Protein AF-0000000078668451 (afdb_homodimer)

Nearest PDB structures (foldseek):
  3p2u-assembly1_A  TM=8.945E-01  e=1.190E-23  Escherichia coli K-12
  6kns-assembly4_D-2  TM=8.038E-01  e=2.384E-14  Bacillus subtilis
  6kns-assembly3_C-2  TM=8.198E-01  e=7.450E-14  Bacillus subtilis
  6kns-assembly2_B-2  TM=8.025E-01  e=1.317E-13  Bacillus subtilis
  1zkp-assembly1_C  TM=7.737E-01  e=6.648E-14  Bacillus anthracis str. Ames

Secondary structure (DSSP, 8-state):
-EEEEEE-B-TT-BSPTT--SHHHHHHHHBGGG-BPBPEEEEE-TTS-EEEE---S--TTTB-S-EEEEE-S---GGGTTTHHHHTT-SS-EEEEE-S--S-HHHHH--TTEEEEE--TT-EEEETTEEEEEEE--SSS--EEEEEEETTEEEEEE-S-SS--HHHHHHHHHS--SEEEEE--B-TT---SSS-BHHHHHHHHHHH-SEEEEE-B-TTS--HHHHHHHHHHHHTTSEEE--TT-EEE-/-EEEEEE-B-TT-BSPTT--SHHHHHHHHBGGG-BPBPEEEEE-TTS-EEEE---S--TTTB-S-EEEEE-S---GGGTTTHHHHTT-SS-EEEEE-S--S-HHHHH--TTEEEEE--TT-EEEETTEEEEEEE--SSS--EEEEEEETTEEEEEE-S-SS--HHHHHHHHHS--SEEEEE--B-TT---SSS-BHHHHHHHHHHH-SEEEEE-B-TTS--HHHHHHHHHHHHTTSEEE--TT-EEE-

Foldseek 3Di:
DKKAWQFFAAQQWAPRPPDDDPQNVVCVVPVQLTGAQGKMWDQAPVRAIEIEFDQDACVVPDDDDHQAYEYQADPNSRCVNQVVCLPPDAQHEYEYADDDPPCCCVVPSNSYHYDHDAAQDWDDTPQKIKGWHFAAAPDTGTKIWIDHPLAIEIEAEQHDAGDPVRQVVLQVVFHQEYEYFAAAAPPDDDRGTHHPVRRLVSNVVRYQAYEYGNYYSNYDHPVVSQVVCCVPPNRRYGYDTRGDMDDD/DKKAWQFFAAQQWAPRPPDDDPQNVVCVVPVQLTGAQGKMWDQAPVRAIEIEFDQDACVVPDDDDHQEYEYQADPNSRCVNQVVCLPPPAQHEYEYADDDPDCCCVVPSNSYHYDHDAAQDWDDTPQKIKGWHFAAAPDTGTKIWIDHPLAIEIEAEQHDAGDPVRQVVLQVVFHQEYEYFAAAAPPDDDRGTHHPVRRLVSNVVRYQAYEYGNYYSNYDHPVVSQVVCCVPPNRRYGYDTRGDMDDD

Structure (mmCIF, N/CA/C/O backbone):
data_AF-0000000078668451-model_v1
#
loop_
_entity.id
_entity.type
_entity.pdbx_description
1 polymer 'Metal-dependent hydrolase'
#
loop_
_atom_site.group_PDB
_atom_site.id
_atom_site.type_symbol
_atom_site.label_atom_id
_atom_site.label_alt_id
_atom_site.label_comp_id
_atom_site.label_asym_id
_atom_site.label_entity_id
_atom_site.label_seq_id
_atom_site.pdbx_PDB_ins_code
_atom_site.Cartn_x
_atom_site.Cartn_y
_atom_site.Cartn_z
_atom_site.occupancy
_atom_site.B_iso_or_equiv
_atom_site.auth_seq_id
_atom_site.auth_comp_id
_atom_site.auth_asym_id
_atom_site.auth_atom_id
_atom_site.pdbx_PDB_model_num
ATOM 1 N N . MET A 1 1 ? -9.445 5.031 12.766 1 95.06 1 MET A N 1
ATOM 2 C CA . MET A 1 1 ? -9.133 5.891 11.625 1 95.06 1 MET A CA 1
ATOM 3 C C . MET A 1 1 ? -8.18 5.191 10.656 1 95.06 1 MET A C 1
ATOM 5 O O . MET A 1 1 ? -7.391 4.344 11.07 1 95.06 1 MET A O 1
ATOM 9 N N . ILE A 1 2 ? -8.328 5.594 9.406 1 96.31 2 ILE A N 1
ATOM 10 C CA . ILE A 1 2 ? -7.445 5.113 8.344 1 96.31 2 ILE A CA 1
ATOM 11 C C . ILE A 1 2 ? -6.594 6.262 7.816 1 96.31 2 ILE A C 1
ATOM 13 O O . ILE A 1 2 ? -7.09 7.375 7.621 1 96.31 2 ILE A O 1
ATOM 17 N N . VAL A 1 3 ? -5.309 5.941 7.715 1 97.94 3 VAL A N 1
ATOM 18 C CA . VAL A 1 3 ? -4.414 6.914 7.094 1 97.94 3 VAL A CA 1
ATOM 19 C C . VAL A 1 3 ? -3.99 6.414 5.715 1 97.94 3 VAL A C 1
ATOM 21 O O . VAL A 1 3 ? -3.475 5.301 5.582 1 97.94 3 VAL A O 1
ATOM 24 N N . TYR A 1 4 ? -4.309 7.195 4.754 1 97.56 4 TYR A N 1
ATOM 25 C CA . TYR A 1 4 ? -3.965 6.898 3.367 1 97.56 4 TYR A CA 1
ATOM 26 C C . TYR A 1 4 ? -2.857 7.816 2.869 1 97.56 4 TYR A C 1
ATOM 28 O O . TYR A 1 4 ? -3.035 9.031 2.801 1 97.56 4 TYR A O 1
ATOM 36 N N . PHE A 1 5 ? -1.695 7.176 2.473 1 98.25 5 PHE A N 1
ATOM 37 C CA . PHE A 1 5 ? -0.542 7.941 2.014 1 98.25 5 PHE A CA 1
ATOM 38 C C . PHE A 1 5 ? -0.633 8.211 0.517 1 98.25 5 PHE A C 1
ATOM 40 O O . PHE A 1 5 ? -0.26 7.363 -0.296 1 98.25 5 PHE A O 1
ATOM 47 N N . ILE A 1 6 ? -1.005 9.422 0.178 1 97.12 6 ILE A N 1
ATOM 48 C CA . ILE A 1 6 ? -1.165 9.797 -1.223 1 97.12 6 ILE A CA 1
ATOM 49 C C . ILE A 1 6 ? 0.192 10.164 -1.816 1 97.12 6 ILE A C 1
ATOM 51 O O . ILE A 1 6 ? 0.507 9.789 -2.945 1 97.12 6 ILE A O 1
ATOM 55 N N . GLY A 1 7 ? 0.938 10.828 -1.07 1 97.38 7 GLY A N 1
ATOM 56 C CA . GLY A 1 7 ? 2.309 11.18 -1.407 1 97.38 7 GLY A CA 1
ATOM 57 C C . GLY A 1 7 ? 3.254 11.094 -0.225 1 97.38 7 GLY A C 1
ATOM 58 O O . GLY A 1 7 ? 2.898 11.477 0.891 1 97.38 7 GLY A O 1
ATOM 59 N N . THR A 1 8 ? 4.48 10.586 -0.528 1 98.44 8 THR A N 1
ATOM 60 C CA . THR A 1 8 ? 5.422 10.375 0.566 1 98.44 8 THR A CA 1
ATOM 61 C C . THR A 1 8 ? 6.789 10.953 0.223 1 98.44 8 THR A C 1
ATOM 63 O O . THR A 1 8 ? 7.789 10.625 0.866 1 98.44 8 THR A O 1
ATOM 66 N N . GLY A 1 9 ? 6.848 11.766 -0.831 1 97.88 9 GLY A N 1
ATOM 67 C CA . GLY A 1 9 ? 8.109 12.336 -1.279 1 97.88 9 GLY A CA 1
ATOM 68 C C . GLY A 1 9 ? 8.305 13.781 -0.84 1 97.88 9 GLY A C 1
ATOM 69 O O . GLY A 1 9 ? 7.391 14.391 -0.28 1 97.88 9 GLY A O 1
ATOM 70 N N . GLY A 1 10 ? 9.516 14.219 -1.02 1 95.44 10 GLY A N 1
ATOM 71 C CA . GLY A 1 10 ? 9.805 15.633 -0.849 1 95.44 10 GLY A CA 1
ATOM 72 C C . GLY A 1 10 ? 9.328 16.484 -2.01 1 95.44 10 GLY A C 1
ATOM 73 O O . GLY A 1 10 ? 8.461 16.062 -2.775 1 95.44 10 GLY A O 1
ATOM 74 N N . SER A 1 11 ? 9.844 17.672 -2.105 1 93.5 11 SER A N 1
ATOM 75 C CA . SER A 1 11 ? 9.344 18.703 -2.994 1 93.5 11 SER A CA 1
ATOM 76 C C . SER A 1 11 ? 9.461 18.297 -4.457 1 93.5 11 SER A C 1
ATOM 78 O O . SER A 1 11 ? 8.555 18.531 -5.254 1 93.5 11 SER A O 1
ATOM 80 N N . GLU A 1 12 ? 10.484 17.578 -4.816 1 93.81 12 GLU A N 1
ATOM 81 C CA . GLU A 1 12 ? 10.75 17.281 -6.223 1 93.81 12 GLU A CA 1
ATOM 82 C C . GLU A 1 12 ? 9.992 16.047 -6.68 1 93.81 12 GLU A C 1
ATOM 84 O O . GLU A 1 12 ? 9.812 15.82 -7.879 1 93.81 12 GLU A O 1
ATOM 89 N N . GLY A 1 13 ? 9.523 15.305 -5.68 1 95.5 13 GLY A N 1
ATOM 90 C CA . GLY A 1 13 ? 9 14 -6.043 1 95.5 13 GLY A CA 1
ATOM 91 C C . GLY A 1 13 ? 10.062 13.047 -6.555 1 95.5 13 GLY A C 1
ATOM 92 O O . GLY A 1 13 ? 11.211 13.453 -6.77 1 95.5 13 GLY A O 1
ATOM 93 N N . ILE A 1 14 ? 9.727 11.875 -6.594 1 97.81 14 ILE A N 1
ATOM 94 C CA . ILE A 1 14 ? 10.578 10.844 -7.172 1 97.81 14 ILE A CA 1
ATOM 95 C C . ILE A 1 14 ? 9.828 10.109 -8.281 1 97.81 14 ILE A C 1
ATOM 97 O O . ILE A 1 14 ? 8.789 9.492 -8.031 1 97.81 14 ILE A O 1
ATOM 101 N N . PRO A 1 15 ? 10.242 10.023 -9.57 1 97.5 15 PRO A N 1
ATOM 102 C CA . PRO A 1 15 ? 11.484 10.625 -10.062 1 97.5 15 PRO A CA 1
ATOM 103 C C . PRO A 1 15 ? 11.375 12.141 -10.227 1 97.5 15 PRO A C 1
ATOM 105 O O . PRO A 1 15 ? 10.297 12.656 -10.523 1 97.5 15 PRO A O 1
ATOM 108 N N . ALA A 1 16 ? 12.453 12.773 -9.984 1 96.19 16 ALA A N 1
ATOM 109 C CA . ALA A 1 16 ? 12.547 14.188 -10.336 1 96.19 16 ALA A CA 1
ATOM 110 C C . ALA A 1 16 ? 12.719 14.367 -11.836 1 96.19 16 ALA A C 1
ATOM 112 O O . ALA A 1 16 ? 13.367 13.547 -12.5 1 96.19 16 ALA A O 1
ATOM 113 N N . HIS A 1 17 ? 12.219 15.453 -12.352 1 93.19 17 HIS A N 1
ATOM 114 C CA . HIS A 1 17 ? 12.242 15.688 -13.789 1 93.19 17 HIS A CA 1
ATOM 115 C C . HIS A 1 17 ? 13.664 15.664 -14.328 1 93.19 17 HIS A C 1
ATOM 117 O O . HIS A 1 17 ? 14.523 16.406 -13.852 1 93.19 17 HIS A O 1
ATOM 123 N N . LEU A 1 18 ? 13.977 14.82 -15.234 1 93.25 18 LEU A N 1
ATOM 124 C CA . LEU A 1 18 ? 15.195 14.68 -16.016 1 93.25 18 LEU A CA 1
ATOM 125 C C . LEU A 1 18 ? 16.375 14.328 -15.117 1 93.25 18 LEU A C 1
ATOM 127 O O . LEU A 1 18 ? 17.531 14.477 -15.523 1 93.25 18 LEU A O 1
ATOM 131 N N . CYS A 1 19 ? 16.094 13.875 -13.906 1 96.19 19 CYS A N 1
ATOM 132 C CA . CYS A 1 19 ? 17.172 13.422 -13.031 1 96.19 19 CYS A CA 1
ATOM 133 C C . CYS A 1 19 ? 17.594 12 -13.383 1 96.19 19 CYS A C 1
ATOM 135 O O . CYS A 1 19 ? 16.75 11.141 -13.648 1 96.19 19 CYS A O 1
ATOM 137 N N . THR A 1 20 ? 18.891 11.703 -13.289 1 96 20 THR A N 1
ATOM 138 C CA . THR A 1 20 ? 19.375 10.391 -13.703 1 96 20 THR A CA 1
ATOM 139 C C . THR A 1 20 ? 20.062 9.68 -12.539 1 96 20 THR A C 1
ATOM 141 O O . THR A 1 20 ? 20.875 8.781 -12.75 1 96 20 THR A O 1
ATOM 144 N N . CYS A 1 21 ? 19.797 10.148 -11.297 1 97.38 21 CYS A N 1
ATOM 145 C CA . CYS A 1 21 ? 20.406 9.477 -10.156 1 97.38 21 CYS A CA 1
ATOM 146 C C . CYS A 1 21 ? 19.828 8.07 -9.984 1 97.38 21 CYS A C 1
ATOM 148 O O . CYS A 1 21 ? 18.828 7.727 -10.609 1 97.38 21 CYS A O 1
ATOM 150 N N . ARG A 1 22 ? 20.406 7.246 -9.203 1 97 22 ARG A N 1
ATOM 151 C CA . ARG A 1 22 ? 20.031 5.848 -9.023 1 97 22 ARG A CA 1
ATOM 152 C C . ARG A 1 22 ? 18.609 5.738 -8.484 1 97 22 ARG A C 1
ATOM 154 O O . ARG A 1 22 ? 17.844 4.855 -8.898 1 97 22 ARG A O 1
ATOM 161 N N . THR A 1 23 ? 18.266 6.621 -7.551 1 97.94 23 THR A N 1
ATOM 162 C CA . THR A 1 23 ? 16.938 6.633 -6.938 1 97.94 23 THR A CA 1
ATOM 163 C C . THR A 1 23 ? 15.859 6.926 -7.984 1 97.94 23 THR A C 1
ATOM 165 O O . THR A 1 23 ? 14.859 6.207 -8.07 1 97.94 23 THR A O 1
ATOM 168 N N . CYS A 1 24 ? 16.062 7.906 -8.812 1 98.25 24 CYS A N 1
ATOM 169 C CA . CYS A 1 24 ? 15.102 8.305 -9.828 1 98.25 24 CYS A CA 1
ATOM 170 C C . CYS A 1 24 ? 15.023 7.262 -10.938 1 98.25 24 CYS A C 1
ATOM 172 O O . CYS A 1 24 ? 13.938 6.984 -11.461 1 98.25 24 CYS A O 1
ATOM 174 N N . GLU A 1 25 ? 16.109 6.703 -11.305 1 97.06 25 GLU A N 1
ATOM 175 C CA . GLU A 1 25 ? 16.125 5.676 -12.344 1 97.06 25 GLU A CA 1
ATOM 176 C C . GLU A 1 25 ? 15.367 4.43 -11.883 1 97.06 25 GLU A C 1
ATOM 178 O O . GLU A 1 25 ? 14.617 3.83 -12.664 1 97.06 25 GLU A O 1
ATOM 183 N N . GLU A 1 26 ? 15.562 4.031 -10.633 1 97 26 GLU A N 1
ATOM 184 C CA . GLU A 1 26 ? 14.805 2.904 -10.094 1 97 26 GLU A CA 1
ATOM 185 C C . GLU A 1 26 ? 13.305 3.176 -10.133 1 97 26 GLU A C 1
ATOM 187 O O . GLU A 1 26 ? 12.523 2.297 -10.492 1 97 26 GLU A O 1
ATOM 192 N N . ALA A 1 27 ? 12.93 4.379 -9.812 1 97 27 ALA A N 1
ATOM 193 C CA . ALA A 1 27 ? 11.523 4.758 -9.781 1 97 27 ALA A CA 1
ATOM 194 C C . ALA A 1 27 ? 10.906 4.715 -11.18 1 97 27 ALA A C 1
ATOM 196 O O . ALA A 1 27 ? 9.711 4.48 -11.328 1 97 27 ALA A O 1
ATOM 197 N N . ARG A 1 28 ? 11.695 4.988 -12.156 1 94.94 28 ARG A N 1
ATOM 198 C CA . ARG A 1 28 ? 11.195 4.914 -13.531 1 94.94 28 ARG A CA 1
ATOM 199 C C . ARG A 1 28 ? 10.969 3.465 -13.953 1 94.94 28 ARG A C 1
ATOM 201 O O . ARG A 1 28 ? 10.102 3.182 -14.781 1 94.94 28 ARG A O 1
ATOM 208 N N . ARG A 1 29 ? 11.703 2.566 -13.297 1 93.62 29 ARG A N 1
ATOM 209 C CA . ARG A 1 29 ? 11.617 1.155 -13.656 1 93.62 29 ARG A CA 1
ATOM 210 C C . ARG A 1 29 ? 10.578 0.437 -12.797 1 93.62 29 ARG A C 1
ATOM 212 O O . ARG A 1 29 ? 9.891 -0.468 -13.281 1 93.62 29 ARG A O 1
ATOM 219 N N . LEU A 1 30 ? 10.547 0.829 -11.547 1 94.94 30 LEU A N 1
ATOM 220 C CA . LEU A 1 30 ? 9.609 0.258 -10.586 1 94.94 30 LEU A CA 1
ATOM 221 C C . LEU A 1 30 ? 8.562 1.288 -10.172 1 94.94 30 LEU A C 1
ATOM 223 O O . LEU A 1 30 ? 8.82 2.123 -9.305 1 94.94 30 LEU A O 1
ATOM 227 N N . GLY A 1 31 ? 7.352 1.152 -10.656 1 93.44 31 GLY A N 1
ATOM 228 C CA . GLY A 1 31 ? 6.309 2.139 -10.43 1 93.44 31 GLY A CA 1
ATOM 229 C C . GLY A 1 31 ? 6.012 2.375 -8.961 1 93.44 31 GLY A C 1
ATOM 230 O O . GLY A 1 31 ? 5.73 3.504 -8.555 1 93.44 31 GLY A O 1
ATOM 231 N N . PHE A 1 32 ? 6.109 1.364 -8.156 1 94.88 32 PHE A N 1
ATOM 232 C CA . PHE A 1 32 ? 5.762 1.486 -6.746 1 94.88 32 PHE A CA 1
ATOM 233 C C . PHE A 1 32 ? 6.852 2.229 -5.98 1 94.88 32 PHE A C 1
ATOM 235 O O . PHE A 1 32 ? 6.684 2.543 -4.801 1 94.88 32 PHE A O 1
ATOM 242 N N . ALA A 1 33 ? 8.023 2.52 -6.676 1 96.88 33 ALA A N 1
ATOM 243 C CA . ALA A 1 33 ? 9.117 3.256 -6.047 1 96.88 33 ALA A CA 1
ATOM 244 C C . ALA A 1 33 ? 8.969 4.758 -6.273 1 96.88 33 ALA A C 1
ATOM 246 O O . ALA A 1 33 ? 9.758 5.551 -5.762 1 96.88 33 ALA A O 1
ATOM 247 N N . GLN A 1 34 ? 7.938 5.125 -7.051 1 97.38 34 GLN A N 1
ATOM 248 C CA . GLN A 1 34 ? 7.688 6.543 -7.285 1 97.38 34 GLN A CA 1
ATOM 249 C C . GLN A 1 34 ? 7.07 7.203 -6.055 1 97.38 34 GLN A C 1
ATOM 251 O O . GLN A 1 34 ? 6.383 6.547 -5.273 1 97.38 34 GLN A O 1
ATOM 256 N N . ARG A 1 35 ? 7.387 8.453 -5.895 1 97.94 35 ARG A N 1
ATOM 257 C CA . ARG A 1 35 ? 6.836 9.219 -4.781 1 97.94 35 ARG A CA 1
ATOM 258 C C . ARG A 1 35 ? 6.371 10.602 -5.242 1 97.94 35 ARG A C 1
ATOM 260 O O . ARG A 1 35 ? 7.125 11.336 -5.879 1 97.94 35 ARG A O 1
ATOM 267 N N . LYS A 1 36 ? 5.164 10.938 -4.926 1 96.81 36 LYS A N 1
ATOM 268 C CA . LYS A 1 36 ? 4.645 12.297 -5.09 1 96.81 36 LYS A CA 1
ATOM 269 C C . LYS A 1 36 ? 4.922 13.148 -3.855 1 96.81 36 LYS A C 1
ATOM 271 O O . LYS A 1 36 ? 5.184 12.617 -2.773 1 96.81 36 LYS A O 1
ATOM 276 N N . PRO A 1 37 ? 4.871 14.445 -4.051 1 96.62 37 PRO A N 1
ATOM 277 C CA . PRO A 1 37 ? 5.016 15.289 -2.861 1 96.62 37 PRO A CA 1
ATOM 278 C C . PRO A 1 37 ? 4.012 14.945 -1.766 1 96.62 37 PRO A C 1
ATOM 280 O O . PRO A 1 37 ? 2.9 14.492 -2.061 1 96.62 37 PRO A O 1
ATOM 283 N N . SER A 1 38 ? 4.367 15.234 -0.578 1 97 38 SER A N 1
ATOM 284 C CA . SER A 1 38 ? 3.701 14.75 0.629 1 97 38 SER A CA 1
ATOM 285 C C . SER A 1 38 ? 2.242 15.195 0.669 1 97 38 SER A C 1
ATOM 287 O O . SER A 1 38 ? 1.945 16.391 0.545 1 97 38 SER A O 1
ATOM 289 N N . THR A 1 39 ? 1.357 14.328 0.746 1 97.31 39 THR A N 1
ATOM 290 C CA . THR A 1 39 ? -0.085 14.461 0.917 1 97.31 39 THR A CA 1
ATOM 291 C C . THR A 1 39 ? -0.658 13.234 1.625 1 97.31 39 THR A C 1
ATOM 293 O O . THR A 1 39 ? -0.365 12.102 1.248 1 97.31 39 THR A O 1
ATOM 296 N N . LEU A 1 40 ? -1.421 13.43 2.715 1 97.62 40 LEU A N 1
ATOM 297 C CA . LEU A 1 40 ? -2.072 12.336 3.42 1 97.62 40 LEU A CA 1
ATOM 298 C C . LEU A 1 40 ? -3.576 12.57 3.523 1 97.62 40 LEU A C 1
ATOM 300 O O . LEU A 1 40 ? -4.027 13.719 3.568 1 97.62 40 LEU A O 1
ATOM 304 N N . ALA A 1 41 ? -4.316 11.531 3.537 1 97.94 41 ALA A N 1
ATOM 305 C CA . ALA A 1 41 ? -5.742 11.57 3.863 1 97.94 41 ALA A CA 1
ATOM 306 C C . ALA A 1 41 ? -6.047 10.742 5.105 1 97.94 41 ALA A C 1
ATOM 308 O O . ALA A 1 41 ? -5.531 9.633 5.262 1 97.94 41 ALA A O 1
ATOM 309 N N . VAL A 1 42 ? -6.75 11.305 5.992 1 98.25 42 VAL A N 1
ATOM 310 C CA . VAL A 1 42 ? -7.266 10.586 7.152 1 98.25 42 VAL A CA 1
ATOM 311 C C . VAL A 1 42 ? -8.758 10.312 6.977 1 98.25 42 VAL A C 1
ATOM 313 O O . VAL A 1 42 ? -9.539 11.242 6.766 1 98.25 42 VAL A O 1
ATOM 316 N N . ILE A 1 43 ? -9.141 9.102 6.969 1 97.75 43 ILE A N 1
ATOM 317 C CA . ILE A 1 43 ? -10.547 8.703 6.914 1 97.75 43 ILE A CA 1
ATOM 318 C C . ILE A 1 43 ? -11.039 8.367 8.32 1 97.75 43 ILE A C 1
ATOM 320 O O . ILE A 1 43 ? -10.492 7.48 8.984 1 97.75 43 ILE A O 1
ATOM 324 N N . THR A 1 44 ? -12.055 9.055 8.742 1 97.69 44 THR A N 1
ATOM 325 C CA . THR A 1 44 ? -12.555 8.914 10.109 1 97.69 44 THR A CA 1
ATOM 326 C C . THR A 1 44 ? -13.453 7.684 10.227 1 97.69 44 THR A C 1
ATOM 328 O O . THR A 1 44 ? -13.766 7.035 9.227 1 97.69 44 THR A O 1
ATOM 331 N N . LYS A 1 45 ? -13.82 7.398 11.469 1 95 45 LYS A N 1
ATOM 332 C CA . LYS A 1 45 ? -14.727 6.281 11.719 1 95 45 LYS A CA 1
ATOM 333 C C . LYS A 1 45 ? -16.078 6.512 11.062 1 95 45 LYS A C 1
ATOM 335 O O . LYS A 1 45 ? -16.844 5.566 10.859 1 95 45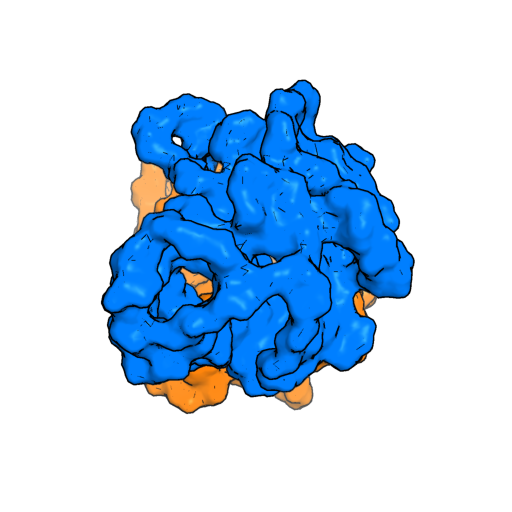 LYS A O 1
ATOM 340 N N . ASN A 1 46 ? -16.406 7.754 10.703 1 95.62 46 ASN A N 1
ATOM 341 C CA . ASN A 1 46 ? -17.656 8.102 10.062 1 95.62 46 ASN A CA 1
ATOM 342 C C . ASN A 1 46 ? -17.516 8.195 8.547 1 95.62 46 ASN A C 1
ATOM 344 O O . ASN A 1 46 ? -18.391 8.734 7.867 1 95.62 46 ASN A O 1
ATOM 348 N N . ASN A 1 47 ? -16.375 7.746 8.031 1 93 47 ASN A N 1
ATOM 349 C CA . ASN A 1 47 ? -16.062 7.695 6.605 1 93 47 ASN A CA 1
ATOM 350 C C . ASN A 1 47 ? -15.945 9.094 6.012 1 93 47 ASN A C 1
ATOM 352 O O . ASN A 1 47 ? -16.344 9.32 4.867 1 93 47 ASN A O 1
ATOM 356 N N . GLU A 1 48 ? -15.547 10.039 6.844 1 95.69 48 GLU A N 1
ATOM 357 C CA . GLU A 1 48 ? -15.211 11.375 6.355 1 95.69 48 GLU A CA 1
ATOM 358 C C . GLU A 1 48 ? -13.719 11.5 6.074 1 95.69 48 GLU A C 1
ATOM 360 O O . GLU A 1 48 ? -12.898 10.844 6.723 1 95.69 48 GLU A O 1
ATOM 365 N N . ALA A 1 49 ? -13.406 12.383 5.152 1 96.56 49 ALA A N 1
ATOM 366 C CA . ALA A 1 49 ? -12.016 12.5 4.734 1 96.56 49 ALA A CA 1
ATOM 367 C C . ALA A 1 49 ? -11.445 13.867 5.102 1 96.56 49 ALA A C 1
ATOM 369 O O . ALA A 1 49 ? -12.094 14.898 4.887 1 96.56 49 ALA A O 1
ATOM 370 N N . ILE A 1 50 ? -10.297 13.844 5.688 1 97.81 50 ILE A N 1
ATOM 371 C CA . ILE A 1 50 ? -9.508 15.039 5.973 1 97.81 50 ILE A CA 1
ATOM 372 C C . ILE A 1 50 ? -8.148 14.945 5.285 1 97.81 50 ILE A C 1
ATOM 374 O O . ILE A 1 50 ? -7.465 13.922 5.395 1 97.81 50 ILE A O 1
ATOM 378 N N . LEU A 1 51 ? -7.789 15.992 4.586 1 97.19 51 LEU A N 1
ATOM 379 C CA . LEU A 1 51 ? -6.488 16 3.928 1 97.19 51 LEU A CA 1
ATOM 380 C C . LEU A 1 51 ? -5.461 16.75 4.77 1 97.19 51 LEU A C 1
ATOM 382 O O . LEU A 1 51 ? -5.781 17.781 5.375 1 97.19 51 LEU A O 1
ATOM 386 N N . ILE A 1 52 ? -4.312 16.219 4.785 1 98.19 52 ILE A N 1
ATOM 387 C CA . ILE A 1 52 ? -3.178 16.953 5.348 1 98.19 52 ILE A CA 1
ATOM 388 C C . ILE A 1 52 ? -2.15 17.234 4.254 1 98.19 52 ILE A C 1
ATOM 390 O O . ILE A 1 52 ? -1.593 16.297 3.664 1 98.19 52 ILE A O 1
ATOM 394 N N . ASP A 1 53 ? -1.896 18.469 4.02 1 96.81 53 ASP A N 1
ATOM 395 C CA . ASP A 1 53 ? -1.099 18.953 2.898 1 96.81 53 ASP A CA 1
ATOM 396 C C . ASP A 1 53 ? -1.67 18.469 1.568 1 96.81 53 ASP A C 1
ATOM 398 O O . ASP A 1 53 ? -2.375 17.453 1.522 1 96.81 53 ASP A O 1
ATOM 402 N N . VAL A 1 54 ? -1.412 19.219 0.594 1 94.56 54 VAL A N 1
ATOM 403 C CA . VAL A 1 54 ? -1.879 18.906 -0.753 1 94.56 54 VAL A CA 1
ATOM 404 C C . VAL A 1 54 ? -0.756 19.156 -1.759 1 94.56 54 VAL A C 1
ATOM 406 O O . VAL A 1 54 ? -0.814 20.094 -2.549 1 94.56 54 VAL A O 1
ATOM 409 N N . GLY A 1 55 ? 0.091 18.219 -1.772 1 92.69 55 GLY A N 1
ATOM 410 C CA . GLY A 1 55 ? 1.277 18.375 -2.6 1 92.69 55 GLY A CA 1
ATOM 411 C C . GLY A 1 55 ? 1.066 17.938 -4.035 1 92.69 55 GLY A C 1
ATOM 412 O O . GLY A 1 55 ? 1.942 18.125 -4.883 1 92.69 55 GLY A O 1
ATOM 413 N N . THR A 1 56 ? -0.076 17.297 -4.242 1 88.31 56 THR A N 1
ATOM 414 C CA . THR A 1 56 ? -0.365 16.781 -5.574 1 88.31 56 THR A CA 1
ATOM 415 C C . THR A 1 56 ? -1.855 16.875 -5.883 1 88.31 56 THR A C 1
ATOM 417 O O . THR A 1 56 ? -2.652 17.234 -5.012 1 88.31 56 THR A O 1
ATOM 420 N N . ASP A 1 57 ? -2.145 16.75 -7.141 1 86 57 ASP A N 1
ATOM 421 C CA . ASP A 1 57 ? -3.543 16.656 -7.547 1 86 57 ASP A CA 1
ATOM 422 C C . ASP A 1 57 ? -4.172 15.352 -7.059 1 86 57 ASP A C 1
ATOM 424 O O . ASP A 1 57 ? -3.688 14.266 -7.379 1 86 57 ASP A O 1
ATOM 428 N N . ILE A 1 58 ? -5.18 15.5 -6.266 1 87.88 58 ILE A N 1
ATOM 429 C CA . ILE A 1 58 ? -5.715 14.32 -5.605 1 87.88 58 ILE A CA 1
ATOM 430 C C . ILE A 1 58 ? -7 13.875 -6.305 1 87.88 58 ILE A C 1
ATOM 432 O O . ILE A 1 58 ? -7.621 12.891 -5.91 1 87.88 58 ILE A O 1
ATOM 436 N N . ARG A 1 59 ? -7.504 14.492 -7.367 1 83.56 59 ARG A N 1
ATOM 437 C CA . ARG A 1 59 ? -8.844 14.32 -7.926 1 83.56 59 ARG A CA 1
ATOM 438 C C . ARG A 1 59 ? -9.016 12.922 -8.516 1 83.56 59 ARG A C 1
ATOM 440 O O . ARG A 1 59 ? -10.133 12.398 -8.562 1 83.56 59 ARG A O 1
ATOM 447 N N . ASP A 1 60 ? -7.914 12.32 -8.859 1 80.88 60 ASP A N 1
ATOM 448 C CA . ASP A 1 60 ? -8.031 10.977 -9.414 1 80.88 60 ASP A CA 1
ATOM 449 C C . ASP A 1 60 ? -7.949 9.922 -8.32 1 80.88 60 ASP A C 1
ATOM 451 O O . ASP A 1 60 ? -8.195 8.734 -8.578 1 80.88 60 ASP A O 1
ATOM 455 N N . LEU A 1 61 ? -7.711 10.328 -7.113 1 88.56 61 LEU A N 1
ATOM 456 C CA . LEU A 1 61 ? -7.48 9.375 -6.031 1 88.56 61 LEU A CA 1
ATOM 457 C C . LEU A 1 61 ? -8.633 9.398 -5.031 1 88.56 61 LEU A C 1
ATOM 459 O O . LEU A 1 61 ? -8.992 8.367 -4.465 1 88.56 61 LEU A O 1
ATOM 463 N N . LEU A 1 62 ? -9.172 10.539 -4.816 1 89.62 62 LEU A N 1
ATOM 464 C CA . LEU A 1 62 ? -10.242 10.711 -3.838 1 89.62 62 LEU A CA 1
ATOM 465 C C . LEU A 1 62 ? -11.398 11.516 -4.43 1 89.62 62 LEU A C 1
ATOM 467 O O . LEU A 1 62 ? -11.266 12.719 -4.645 1 89.62 62 LEU A O 1
ATOM 471 N N . HIS A 1 63 ? -12.477 10.844 -4.598 1 90.25 63 HIS A N 1
ATOM 472 C CA . HIS A 1 63 ? -13.688 11.477 -5.109 1 90.25 63 HIS A CA 1
ATOM 473 C C . HIS A 1 63 ? -14.758 11.578 -4.031 1 90.25 63 HIS A C 1
ATOM 475 O O . HIS A 1 63 ? -15.891 11.141 -4.234 1 90.25 63 HIS A O 1
ATOM 481 N N . VAL A 1 64 ? -14.344 12.164 -2.928 1 91.44 64 VAL A N 1
ATOM 482 C CA . VAL A 1 64 ? -15.25 12.328 -1.793 1 91.44 64 VAL A CA 1
ATOM 483 C C . VAL A 1 64 ? -15.195 13.773 -1.299 1 91.44 64 VAL A C 1
ATOM 485 O O . VAL A 1 64 ? -14.188 14.461 -1.479 1 91.44 64 VAL A O 1
ATOM 488 N N . PRO A 1 65 ? -16.328 14.156 -0.704 1 91.38 65 PRO A N 1
ATOM 489 C CA . PRO A 1 65 ? -16.234 15.461 -0.048 1 91.38 65 PRO A CA 1
ATOM 490 C C . PRO A 1 65 ? -15.18 15.5 1.058 1 91.38 65 PRO A C 1
ATOM 492 O O . PRO A 1 65 ? -15.016 14.516 1.787 1 91.38 65 PRO A O 1
ATOM 495 N N . LEU A 1 66 ? -14.492 16.578 1.112 1 94.81 66 LEU A N 1
ATOM 496 C CA . LEU A 1 66 ? -13.508 16.781 2.17 1 94.81 66 LEU A CA 1
ATOM 497 C C . LEU A 1 66 ? -14.109 17.547 3.342 1 94.81 66 LEU A C 1
ATOM 499 O O . LEU A 1 66 ? -14.719 18.594 3.154 1 94.81 66 LEU A O 1
ATOM 503 N N . LYS A 1 67 ? -13.883 16.969 4.48 1 96.25 67 LYS A N 1
ATOM 504 C CA . LYS A 1 67 ? -14.367 17.625 5.688 1 96.25 67 LYS A CA 1
ATOM 505 C C . LYS A 1 67 ? -13.484 18.828 6.039 1 96.25 67 LYS A C 1
ATOM 507 O O . LYS A 1 67 ? -13.969 19.828 6.582 1 96.25 67 LYS A O 1
ATOM 512 N N . ALA A 1 68 ? -12.25 18.703 5.773 1 97.38 68 ALA A N 1
ATOM 513 C CA . ALA A 1 68 ? -11.289 19.766 6.035 1 97.38 68 ALA A CA 1
ATOM 514 C C . ALA A 1 68 ? -9.945 19.469 5.359 1 97.38 68 ALA A C 1
ATOM 516 O O . ALA A 1 68 ? -9.688 18.344 4.949 1 97.38 68 ALA A O 1
ATOM 517 N N . ILE A 1 69 ? -9.18 20.484 5.246 1 96.5 69 ILE A N 1
ATOM 518 C CA . ILE A 1 69 ? -7.789 20.406 4.824 1 96.5 69 ILE A CA 1
ATOM 519 C C . ILE A 1 69 ? -6.895 21.062 5.871 1 96.5 69 ILE A C 1
ATOM 521 O O . ILE A 1 69 ? -7.172 22.172 6.328 1 96.5 69 ILE A O 1
ATOM 525 N N . LEU A 1 70 ? -5.914 20.359 6.297 1 97.88 70 LEU A N 1
ATOM 526 C CA . LEU A 1 70 ? -4.906 20.906 7.207 1 97.88 70 LEU A CA 1
ATOM 527 C C . LEU A 1 70 ? -3.57 21.078 6.492 1 97.88 70 LEU A C 1
ATOM 529 O O . LEU A 1 70 ? -3.1 20.156 5.816 1 97.88 70 LEU A O 1
ATOM 533 N N . LEU A 1 71 ? -2.943 22.203 6.688 1 96.19 71 LEU A N 1
ATOM 534 C CA . LEU A 1 71 ? -1.612 22.438 6.137 1 96.19 71 LEU A CA 1
ATOM 535 C C . LEU A 1 71 ? -0.562 22.453 7.242 1 96.19 71 LEU A C 1
ATOM 537 O O . LEU A 1 71 ? -0.758 23.094 8.281 1 96.19 71 LEU A O 1
ATOM 541 N N . THR A 1 72 ? 0.472 21.75 6.98 1 97.06 72 THR A N 1
ATOM 542 C CA . THR A 1 72 ? 1.607 21.844 7.891 1 97.06 72 THR A CA 1
ATOM 543 C C . THR A 1 72 ? 2.293 23.203 7.758 1 97.06 72 THR A C 1
ATOM 545 O O . THR A 1 72 ? 2.652 23.812 8.758 1 97.06 72 THR A O 1
ATOM 548 N N . HIS A 1 73 ? 2.496 23.547 6.516 1 94.69 73 HIS A N 1
ATOM 549 C CA . HIS A 1 73 ? 3.111 24.844 6.254 1 94.69 73 HIS A CA 1
ATOM 550 C C . HIS A 1 73 ? 2.922 25.266 4.797 1 94.69 73 HIS A C 1
ATOM 552 O O . HIS A 1 73 ? 2.297 24.531 4.02 1 94.69 73 HIS A O 1
ATOM 558 N N . TRP A 1 74 ? 3.504 26.391 4.426 1 92.62 74 TRP A N 1
ATOM 559 C CA . TRP A 1 74 ? 3.09 27.031 3.182 1 92.62 74 TRP A CA 1
ATOM 560 C C . TRP A 1 74 ? 4.113 26.797 2.078 1 92.62 74 TRP A C 1
ATOM 562 O O . TRP A 1 74 ? 4.078 27.453 1.035 1 92.62 74 TRP A O 1
ATOM 572 N N . HIS A 1 75 ? 5.074 25.891 2.256 1 91.81 75 HIS A N 1
ATOM 573 C CA . HIS A 1 75 ? 5.941 25.578 1.128 1 91.81 75 HIS A CA 1
ATOM 574 C C . HIS A 1 75 ? 5.145 25.016 -0.047 1 91.81 75 HIS A C 1
ATOM 576 O O . HIS A 1 75 ? 4.141 24.328 0.15 1 91.81 75 HIS A O 1
ATOM 582 N N . HIS A 1 76 ? 5.613 25.234 -1.199 1 88.81 76 HIS A N 1
ATOM 583 C CA . HIS A 1 76 ? 4.875 25 -2.434 1 88.81 76 HIS A CA 1
ATOM 584 C C . HIS A 1 76 ? 4.559 23.516 -2.6 1 88.81 76 HIS A C 1
ATOM 586 O O . HIS A 1 76 ? 3.498 23.156 -3.117 1 88.81 76 HIS A O 1
ATOM 592 N N . ASP A 1 77 ? 5.438 22.656 -2.221 1 91.31 77 ASP A N 1
ATOM 593 C CA . ASP A 1 77 ? 5.246 21.219 -2.418 1 91.31 77 ASP A CA 1
ATOM 594 C C . ASP A 1 77 ? 4.176 20.672 -1.474 1 91.31 77 ASP A C 1
ATOM 596 O O . ASP A 1 77 ? 3.775 19.516 -1.585 1 91.31 77 ASP A O 1
ATOM 600 N N . HIS A 1 78 ? 3.684 21.469 -0.638 1 93.69 78 HIS A N 1
ATOM 601 C CA . HIS A 1 78 ? 2.607 21.047 0.254 1 93.69 78 HIS A CA 1
ATOM 602 C C . HIS A 1 78 ? 1.285 21.703 -0.133 1 93.69 78 HIS A C 1
ATOM 604 O O . HIS A 1 78 ? 0.247 21.406 0.466 1 93.69 78 HIS A O 1
ATOM 610 N N . ILE A 1 79 ? 1.298 22.578 -1.182 1 91.69 79 ILE A N 1
ATOM 611 C CA . ILE A 1 79 ? 0.076 23.344 -1.419 1 91.69 79 ILE A CA 1
ATOM 612 C C . ILE A 1 79 ? -0.271 23.312 -2.904 1 91.69 79 ILE A C 1
ATOM 614 O O . ILE A 1 79 ? -1.326 23.797 -3.312 1 91.69 79 ILE A O 1
ATOM 618 N N . TYR A 1 80 ? 0.504 22.734 -3.752 1 88 80 TYR A N 1
ATOM 619 C CA . TYR A 1 80 ? 0.314 22.766 -5.199 1 88 80 TYR A CA 1
ATOM 620 C C . TYR A 1 80 ? -1.086 22.281 -5.574 1 88 80 TYR A C 1
ATOM 622 O O . TYR A 1 80 ? -1.722 22.859 -6.461 1 88 80 TYR A O 1
ATOM 630 N N . GLY A 1 81 ? -1.525 21.344 -4.965 1 90.38 81 GLY A N 1
ATOM 631 C CA . GLY A 1 81 ? -2.818 20.766 -5.293 1 90.38 81 GLY A CA 1
ATOM 632 C C . GLY A 1 81 ? -3.986 21.656 -4.906 1 90.38 81 GLY A C 1
ATOM 633 O O . GLY A 1 81 ? -5.102 21.453 -5.391 1 90.38 81 GLY A O 1
ATOM 634 N N . LEU A 1 82 ? -3.734 22.641 -4.09 1 89.81 82 LEU A N 1
ATOM 635 C CA . LEU A 1 82 ? -4.797 23.531 -3.648 1 89.81 82 LEU A CA 1
ATOM 636 C C . LEU A 1 82 ? -5.301 24.391 -4.805 1 89.81 82 LEU A C 1
ATOM 638 O O . LEU A 1 82 ? -6.449 24.844 -4.797 1 89.81 82 LEU A O 1
ATOM 642 N N . TYR A 1 83 ? -4.496 24.609 -5.703 1 86.5 83 TYR A N 1
ATOM 643 C CA . TYR A 1 83 ? -4.875 25.484 -6.82 1 86.5 83 TYR A CA 1
ATOM 644 C C . TYR A 1 83 ? -6.008 24.859 -7.629 1 86.5 83 TYR A C 1
ATOM 646 O O . TYR A 1 83 ? -6.863 25.578 -8.156 1 86.5 83 TYR A O 1
ATOM 654 N N . LYS A 1 84 ? -5.973 23.641 -7.664 1 85.5 84 LYS A N 1
ATOM 655 C CA . LYS A 1 84 ? -7.07 22.953 -8.336 1 85.5 84 LYS A CA 1
ATOM 656 C C . LYS A 1 84 ? -8.25 22.734 -7.391 1 85.5 84 LYS A C 1
ATOM 658 O O . LYS A 1 84 ? -9.406 22.875 -7.789 1 85.5 84 LYS A O 1
ATOM 663 N N . LEU A 1 85 ? -7.93 22.516 -6.164 1 88.44 85 LEU A N 1
ATOM 664 C CA . LEU A 1 85 ? -8.953 22.125 -5.199 1 88.44 85 LEU A CA 1
ATOM 665 C C . LEU A 1 85 ? -9.766 23.344 -4.762 1 88.44 85 LEU A C 1
ATOM 667 O O . LEU A 1 85 ? -10.859 23.188 -4.203 1 88.44 85 LEU A O 1
ATOM 671 N N . ARG A 1 86 ? -9.219 24.469 -4.996 1 86.19 86 ARG A N 1
ATOM 672 C CA . ARG A 1 86 ? -9.961 25.656 -4.57 1 86.19 86 ARG A CA 1
ATOM 673 C C . ARG A 1 86 ? -11.273 25.781 -5.344 1 86.19 86 ARG A C 1
ATOM 675 O O . ARG A 1 86 ? -12.156 26.547 -4.949 1 86.19 86 ARG A O 1
ATOM 682 N N . TRP A 1 87 ? -11.414 25.047 -6.488 1 85.06 87 TRP A N 1
ATOM 683 C CA . TRP A 1 87 ? -12.617 25.062 -7.312 1 85.06 87 TRP A CA 1
ATOM 684 C C . TRP A 1 87 ? -13.539 23.906 -6.945 1 85.06 87 TRP A C 1
ATOM 686 O O . TRP A 1 87 ? -14.469 23.578 -7.691 1 85.06 87 TRP A O 1
ATOM 696 N N . ILE A 1 88 ? -13.375 23.359 -5.805 1 83.12 88 ILE A N 1
ATOM 697 C CA . ILE A 1 88 ? -14.203 22.25 -5.352 1 83.12 88 ILE A CA 1
ATOM 698 C C . ILE A 1 88 ? -15.633 22.719 -5.125 1 83.12 88 ILE A C 1
ATOM 700 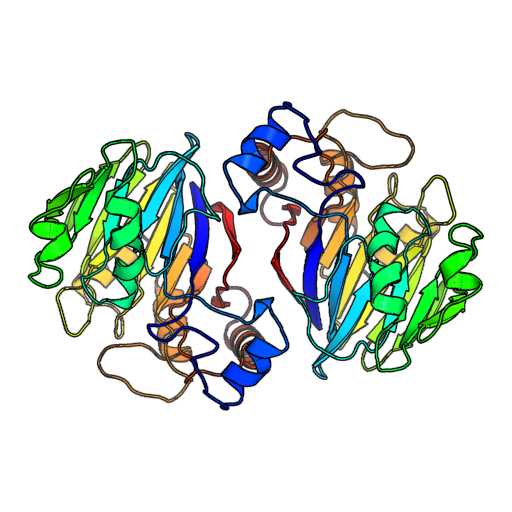O O . ILE A 1 88 ? -15.852 23.891 -4.805 1 83.12 88 ILE A O 1
ATOM 704 N N . ALA A 1 89 ? -16.484 21.797 -5.32 1 81.56 89 ALA A N 1
ATOM 705 C CA . ALA A 1 89 ? -17.891 22.172 -5.344 1 81.56 89 ALA A CA 1
ATOM 706 C C . ALA A 1 89 ? -18.375 22.594 -3.957 1 81.56 89 ALA A C 1
ATOM 708 O O . ALA A 1 89 ? -19.125 23.562 -3.814 1 81.56 89 ALA A O 1
ATOM 709 N N . GLN A 1 90 ? -17.953 21.906 -2.955 1 89.56 90 GLN A N 1
ATOM 710 C CA . GLN A 1 90 ? -18.406 22.172 -1.591 1 89.56 90 GLN A CA 1
ATOM 711 C C . GLN A 1 90 ? -17.391 23.031 -0.841 1 89.56 90 GLN A C 1
ATOM 713 O O . GLN A 1 90 ? -16.172 22.828 -0.964 1 89.56 90 GLN A O 1
ATOM 718 N N . GLU A 1 91 ? -17.938 23.984 -0.112 1 93.69 91 GLU A N 1
ATOM 719 C CA . GLU A 1 91 ? -17.078 24.781 0.736 1 93.69 91 GLU A CA 1
ATOM 720 C C . GLU A 1 91 ? -16.328 23.922 1.752 1 93.69 91 GLU A C 1
ATOM 722 O O . GLU A 1 91 ? -16.938 23.078 2.416 1 93.69 91 GLU A O 1
ATOM 727 N N . THR A 1 92 ? -15.008 24.172 1.843 1 94.81 92 THR A N 1
ATOM 728 C CA . THR A 1 92 ? -14.164 23.328 2.684 1 94.81 92 THR A CA 1
ATOM 729 C C . THR A 1 92 ? -13.234 24.172 3.549 1 94.81 92 THR A C 1
ATOM 731 O O . THR A 1 92 ? -12.578 25.078 3.053 1 94.81 92 THR A O 1
ATOM 734 N N . GLU A 1 93 ? -13.25 23.844 4.805 1 95.88 93 GLU A N 1
ATOM 735 C CA . GLU A 1 93 ? -12.359 24.562 5.719 1 95.88 93 GLU A CA 1
ATOM 736 C C . GLU A 1 93 ? -10.898 24.203 5.457 1 95.88 93 GLU A C 1
ATOM 738 O O . GLU A 1 93 ? -10.562 23.031 5.285 1 95.88 93 GLU A O 1
ATOM 743 N N . LEU A 1 94 ? -10.07 25.234 5.383 1 95.31 94 LEU A N 1
ATOM 744 C CA . LEU A 1 94 ? -8.625 25.094 5.258 1 95.31 94 LEU A CA 1
ATOM 745 C C . LEU A 1 94 ? -7.918 25.641 6.488 1 95.31 94 LEU A C 1
ATOM 747 O O . LEU A 1 94 ? -7.906 26.859 6.707 1 95.31 94 LEU A O 1
ATOM 751 N N . TYR A 1 95 ? -7.344 24.766 7.277 1 96.5 95 TYR A N 1
ATOM 752 C CA . TYR A 1 95 ? -6.586 25.188 8.453 1 96.5 95 TYR A CA 1
ATOM 753 C C . TYR A 1 95 ? -5.098 25.281 8.133 1 96.5 95 TYR A C 1
ATOM 755 O O . TYR A 1 95 ? -4.5 24.312 7.656 1 96.5 95 TYR A O 1
ATOM 763 N N . ALA A 1 96 ? -4.512 26.406 8.414 1 94.75 96 ALA A N 1
ATOM 764 C CA . ALA A 1 96 ? -3.111 26.609 8.062 1 94.75 96 ALA A CA 1
ATOM 765 C C . ALA A 1 96 ? -2.428 27.547 9.055 1 94.75 96 ALA A C 1
ATOM 767 O O . ALA A 1 96 ? -3.092 28.344 9.727 1 94.75 96 ALA A O 1
ATOM 768 N N . PRO A 1 97 ? -1.093 27.344 9.195 1 94.44 97 PRO A N 1
ATOM 769 C CA . PRO A 1 97 ? -0.388 28.312 10.039 1 94.44 97 PRO A CA 1
ATOM 770 C C . PRO A 1 97 ? -0.404 29.719 9.445 1 94.44 97 PRO A C 1
ATOM 772 O O . PRO A 1 97 ? -0.847 29.922 8.312 1 94.44 97 PRO A O 1
ATOM 775 N N . GLU A 1 98 ? 0.075 30.578 10.43 1 86.06 98 GLU A N 1
ATOM 776 C CA . GLU A 1 98 ? 0.167 31.953 9.961 1 86.06 98 GLU A CA 1
ATOM 777 C C . GLU A 1 98 ? 1.215 32.094 8.859 1 86.06 98 GLU A C 1
ATOM 779 O O . GLU A 1 98 ? 2.268 31.453 8.914 1 86.06 98 GLU A O 1
ATOM 784 N N . GLY A 1 99 ? 0.911 32.531 7.773 1 73.31 99 GLY A N 1
ATOM 785 C CA . GLY A 1 99 ? 1.951 32.688 6.766 1 73.31 99 GLY A CA 1
ATOM 786 C C . GLY A 1 99 ? 1.445 33.312 5.477 1 73.31 99 GLY A C 1
ATOM 787 O O . GLY A 1 99 ? 0.241 33.531 5.312 1 73.31 99 GLY A O 1
ATOM 788 N N . HIS A 1 100 ? 2.408 33.969 4.801 1 61.34 100 HIS A N 1
ATOM 789 C CA . HIS A 1 100 ? 2.105 34.844 3.668 1 61.34 100 HIS A CA 1
ATOM 790 C C . HIS A 1 100 ? 2.299 34.125 2.344 1 61.34 100 HIS A C 1
ATOM 792 O O . HIS A 1 100 ? 2.236 34.719 1.275 1 61.34 100 HIS A O 1
ATOM 798 N N . ALA A 1 101 ? 2.555 32.781 2.479 1 57.06 101 ALA A N 1
ATOM 799 C CA . ALA A 1 101 ? 3.191 32.469 1.202 1 57.06 101 ALA A CA 1
ATOM 800 C C . ALA A 1 101 ? 2.178 32.5 0.062 1 57.06 101 ALA A C 1
ATOM 802 O O . ALA A 1 101 ? 2.479 32.969 -1.037 1 57.06 101 ALA A O 1
ATOM 803 N N . ASP A 1 102 ? 1.039 31.719 0.164 1 63 102 ASP A N 1
ATOM 804 C CA . ASP A 1 102 ? 0.436 31.703 -1.165 1 63 102 ASP A CA 1
ATOM 805 C C . ASP A 1 102 ? -0.743 32.656 -1.248 1 63 102 ASP A C 1
ATOM 807 O O . ASP A 1 102 ? -1.861 32.312 -0.857 1 63 102 ASP A O 1
ATOM 811 N N . ALA A 1 103 ? -0.396 33.844 -1.638 1 62.75 103 ALA A N 1
ATOM 812 C CA . ALA A 1 103 ? -1.29 34.969 -1.764 1 62.75 103 ALA A CA 1
ATOM 813 C C . ALA A 1 103 ? -2.541 34.625 -2.559 1 62.75 103 ALA A C 1
ATOM 815 O O . ALA A 1 103 ? -3.635 35.094 -2.268 1 62.75 103 ALA A O 1
ATOM 816 N N . LEU A 1 104 ? -2.303 33.781 -3.377 1 69.75 104 LEU A N 1
ATOM 817 C CA . LEU A 1 104 ? -3.461 33.5 -4.219 1 69.75 104 LEU A CA 1
ATOM 818 C C . LEU A 1 104 ? -4.523 32.75 -3.447 1 69.75 104 LEU A C 1
ATOM 820 O O . LEU A 1 104 ? -5.711 33.062 -3.506 1 69.75 104 LEU A O 1
ATOM 824 N N . ILE A 1 105 ? -4.09 31.75 -2.699 1 78.12 105 ILE A N 1
ATOM 825 C CA . ILE A 1 105 ? -5.051 30.922 -1.974 1 78.12 105 ILE A CA 1
ATOM 826 C C . ILE A 1 105 ? -5.727 31.766 -0.887 1 78.12 105 ILE A C 1
ATOM 828 O O . ILE A 1 105 ? -6.926 31.625 -0.645 1 78.12 105 ILE A O 1
ATOM 832 N N . LEU A 1 106 ? -4.938 32.594 -0.4 1 77.5 106 LEU A N 1
ATOM 833 C CA . LEU A 1 106 ? -5.469 33.406 0.689 1 77.5 106 LEU A CA 1
ATOM 834 C C . LEU A 1 106 ? -6.293 34.562 0.148 1 77.5 106 LEU A C 1
ATOM 836 O O . LEU A 1 106 ? -7.309 34.938 0.737 1 77.5 106 LEU A O 1
ATOM 840 N N . ASN A 1 107 ? -5.902 35.031 -0.957 1 79.94 107 ASN A N 1
ATOM 841 C CA . ASN A 1 107 ? -6.57 36.219 -1.51 1 79.94 107 ASN A CA 1
ATOM 842 C C . ASN A 1 107 ? -7.781 35.812 -2.354 1 79.94 107 ASN A C 1
ATOM 844 O O . ASN A 1 107 ? -8.734 36.594 -2.471 1 79.94 107 ASN A O 1
ATOM 848 N N . ASP A 1 108 ? -7.789 34.75 -2.947 1 84.31 108 ASP A N 1
ATOM 849 C CA . ASP A 1 108 ? -8.891 34.25 -3.758 1 84.31 108 ASP A CA 1
ATOM 850 C C . ASP A 1 108 ? -9.133 32.75 -3.473 1 84.31 108 ASP A C 1
ATOM 852 O O . ASP A 1 108 ? -8.93 31.922 -4.348 1 84.31 108 ASP A O 1
ATOM 856 N N . PRO A 1 109 ? -9.625 32.5 -2.359 1 82.69 109 PRO A N 1
ATOM 857 C CA . PRO A 1 109 ? -9.742 31.109 -1.915 1 82.69 109 PRO A CA 1
ATOM 858 C C . PRO A 1 109 ? -10.883 30.359 -2.609 1 82.69 109 PRO A C 1
ATOM 860 O O . PRO A 1 109 ? -10.922 29.125 -2.594 1 82.69 109 PRO A O 1
ATOM 863 N N . LYS A 1 110 ? -11.75 31.094 -3.213 1 89.94 110 LYS A N 1
ATOM 864 C CA . LYS A 1 110 ? -12.93 30.484 -3.824 1 89.94 110 LYS A CA 1
ATOM 865 C C . LYS A 1 110 ? -13.68 29.609 -2.824 1 89.94 110 LYS A C 1
ATOM 867 O O . LYS A 1 110 ? -14.117 30.094 -1.775 1 89.94 110 LYS A O 1
ATOM 872 N N . ASN A 1 111 ? -13.695 28.328 -2.971 1 91.56 111 ASN A N 1
ATOM 873 C CA . ASN A 1 111 ? -14.516 27.484 -2.107 1 91.56 111 ASN A CA 1
ATOM 874 C C . ASN A 1 111 ? -13.719 26.969 -0.913 1 91.56 111 ASN A C 1
ATOM 876 O O . ASN A 1 111 ? -14.219 26.125 -0.148 1 91.56 111 ASN A O 1
ATOM 880 N N . LEU A 1 112 ? -12.539 27.469 -0.756 1 92.56 112 LEU A N 1
ATOM 881 C CA . LEU A 1 112 ? -11.781 27.188 0.463 1 92.56 112 LEU A CA 1
ATOM 882 C C . LEU A 1 112 ? -12.016 28.281 1.501 1 92.56 112 LEU A C 1
ATOM 884 O O . LEU A 1 112 ? -12.125 29.453 1.155 1 92.56 112 LEU A O 1
ATOM 888 N N . LYS A 1 113 ? -12.102 27.906 2.719 1 92.88 113 LYS A N 1
ATOM 889 C CA . LYS A 1 113 ? -12.258 28.828 3.834 1 92.88 113 LYS A CA 1
ATOM 890 C C . LYS A 1 113 ? -11.062 28.766 4.773 1 92.88 113 LYS A C 1
ATOM 892 O O . LYS A 1 113 ? -11.078 28.031 5.762 1 92.88 113 LYS A O 1
ATOM 897 N N . PRO A 1 114 ? -10.102 29.625 4.516 1 92.19 114 PRO A N 1
ATOM 898 C CA . PRO A 1 114 ? -8.867 29.578 5.309 1 92.19 114 PRO A CA 1
ATOM 899 C C . PRO A 1 114 ? -9.078 30.016 6.754 1 92.19 114 PRO A C 1
ATOM 901 O O . PRO A 1 114 ? -9.797 30.984 7.008 1 92.19 114 PRO A O 1
ATOM 904 N N . LYS A 1 115 ? -8.602 29.297 7.609 1 93.5 115 LYS A N 1
ATOM 905 C CA . LYS A 1 115 ? -8.531 29.594 9.039 1 93.5 115 LYS A CA 1
ATOM 906 C C . LYS A 1 115 ? -7.109 29.422 9.562 1 93.5 115 LYS A C 1
ATOM 908 O O . LYS A 1 115 ? -6.469 28.406 9.297 1 93.5 115 LYS A O 1
ATOM 913 N N . THR A 1 116 ? -6.676 30.391 10.305 1 94.44 116 THR A N 1
ATOM 914 C CA . THR A 1 116 ? -5.316 30.328 10.836 1 94.44 116 THR A CA 1
ATOM 915 C C . THR A 1 116 ? -5.277 29.516 12.133 1 94.44 116 THR A C 1
ATOM 917 O O . THR A 1 116 ? -6.133 29.688 13 1 94.44 116 THR A O 1
ATOM 920 N N . ILE A 1 117 ? -4.27 28.641 12.172 1 96.5 117 ILE A N 1
ATOM 921 C CA . ILE A 1 117 ? -4.051 27.891 13.414 1 96.5 117 ILE A CA 1
ATOM 922 C C . ILE A 1 117 ? -2.578 27.969 13.812 1 96.5 117 ILE A C 1
ATOM 924 O O . ILE A 1 117 ? -1.72 28.281 12.984 1 96.5 117 ILE A O 1
ATOM 928 N N . LYS A 1 118 ? -2.307 27.75 15.078 1 96.81 118 LYS A N 1
ATOM 929 C CA . LYS A 1 118 ? -0.945 27.781 15.609 1 96.81 118 LYS A CA 1
ATOM 930 C C . LYS A 1 118 ? -0.685 26.578 16.5 1 96.81 118 LYS A C 1
ATOM 932 O O . LYS A 1 118 ? -1.62 25.875 16.906 1 96.81 118 LYS A O 1
ATOM 937 N N . ALA A 1 119 ? 0.571 26.328 16.812 1 97.81 119 ALA A N 1
ATOM 938 C CA . ALA A 1 119 ? 0.926 25.219 17.703 1 97.81 119 ALA A CA 1
ATOM 939 C C . ALA A 1 119 ? 0.183 25.344 19.031 1 97.81 119 ALA A C 1
ATOM 941 O O . ALA A 1 119 ? 0.069 26.438 19.594 1 97.81 119 ALA A O 1
ATOM 942 N N . GLY A 1 120 ? -0.344 24.25 19.438 1 97.81 120 GLY A N 1
ATOM 943 C CA . GLY A 1 120 ? -1.083 24.234 20.703 1 97.81 120 GLY A CA 1
ATOM 944 C C . GLY A 1 120 ? -2.588 24.25 20.5 1 97.81 120 GLY A C 1
ATOM 945 O O . GLY A 1 120 ? -3.338 23.859 21.406 1 97.81 120 GLY A O 1
ATOM 946 N N . ASP A 1 121 ? -3.062 24.75 19.375 1 98.44 121 ASP A N 1
ATOM 947 C CA . ASP A 1 121 ? -4.496 24.75 19.094 1 98.44 121 ASP A CA 1
ATOM 948 C C . ASP A 1 121 ? -5.043 23.328 19.016 1 98.44 121 ASP A C 1
ATOM 950 O O . ASP A 1 121 ? -4.371 22.422 18.516 1 98.44 121 ASP A O 1
ATOM 954 N N . VAL A 1 122 ? -6.23 23.156 19.516 1 98.62 122 VAL A N 1
ATOM 955 C CA . VAL A 1 122 ? -6.938 21.875 19.438 1 98.62 122 VAL A CA 1
ATOM 956 C C . VAL A 1 122 ? -8.203 22.031 18.594 1 98.62 122 VAL A C 1
ATOM 958 O O . VAL A 1 122 ? -9.039 22.891 18.875 1 98.62 122 VAL A O 1
ATOM 961 N N . LEU A 1 123 ? -8.281 21.281 17.578 1 98.5 123 LEU A N 1
ATOM 962 C CA . LEU A 1 123 ? -9.438 21.281 16.672 1 98.5 123 LEU A CA 1
ATOM 963 C C . LEU A 1 123 ? -10.273 20.016 16.859 1 98.5 123 LEU A C 1
ATOM 965 O O . LEU A 1 123 ? -9.742 18.953 17.172 1 98.5 123 LEU A O 1
ATOM 969 N N . LYS A 1 124 ? -11.531 20.203 16.719 1 98.31 124 LYS A N 1
ATOM 970 C CA . LYS A 1 124 ? -12.453 19.078 16.625 1 98.31 124 LYS A CA 1
ATOM 971 C C . LYS A 1 124 ? -13.094 19 15.234 1 98.31 124 LYS A C 1
ATOM 973 O O . LYS A 1 124 ? -13.883 19.875 14.859 1 98.31 124 LYS A O 1
ATOM 978 N N . ILE A 1 125 ? -12.75 18.047 14.484 1 97.88 125 ILE A N 1
ATOM 979 C CA . ILE A 1 125 ? -13.281 17.844 13.141 1 97.88 125 ILE A CA 1
ATOM 980 C C . ILE A 1 125 ? -13.898 16.453 13.039 1 97.88 125 ILE A C 1
ATOM 982 O O . ILE A 1 125 ? -13.18 15.445 13.055 1 97.88 125 ILE A O 1
ATOM 986 N N . ASP A 1 126 ? -15.156 16.375 12.812 1 97.31 126 ASP A N 1
ATOM 987 C CA . ASP A 1 126 ? -15.875 15.109 12.852 1 97.31 126 ASP A CA 1
ATOM 988 C C . ASP A 1 126 ? -15.57 14.344 14.141 1 97.31 126 ASP A C 1
ATOM 990 O O . ASP A 1 126 ? -15.727 14.875 15.242 1 97.31 126 ASP A O 1
ATOM 994 N N . SER A 1 127 ? -15.055 13.148 14.016 1 98 127 SER A N 1
ATOM 995 C CA . SER A 1 127 ? -14.781 12.344 15.195 1 98 127 SER A CA 1
ATOM 996 C C . SER A 1 127 ? -13.336 12.523 15.664 1 98 127 SER A C 1
ATOM 998 O O . SER A 1 127 ? -12.906 11.867 16.609 1 98 127 SER A O 1
ATOM 1000 N N . LEU A 1 128 ? -12.609 13.492 15.086 1 98.62 128 LEU A N 1
ATOM 1001 C CA . LEU A 1 128 ? -11.188 13.641 15.375 1 98.62 128 LEU A CA 1
ATOM 1002 C C . LEU A 1 128 ? -10.953 14.797 16.344 1 98.62 128 LEU A C 1
ATOM 1004 O O . LEU A 1 128 ? -11.586 15.844 16.234 1 98.62 128 LEU A O 1
ATOM 1008 N N . LYS A 1 129 ? -10.102 14.516 17.25 1 98.81 129 LYS A N 1
ATOM 1009 C CA . LYS A 1 129 ? -9.43 15.594 17.984 1 98.81 129 LYS A CA 1
ATOM 1010 C C . LYS A 1 129 ? -8.016 15.82 17.469 1 98.81 129 LYS A C 1
ATOM 1012 O O . LYS A 1 129 ? -7.188 14.906 17.484 1 98.81 129 LYS A O 1
ATOM 1017 N N . ILE A 1 130 ? -7.738 17.031 17.031 1 98.88 130 ILE A N 1
ATOM 1018 C CA . ILE A 1 130 ? -6.465 17.297 16.375 1 98.88 130 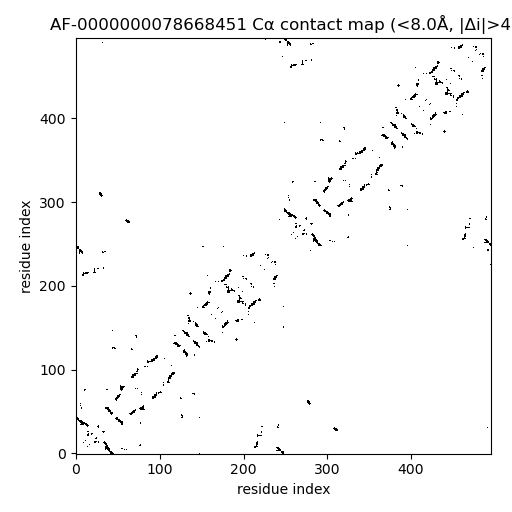ILE A CA 1
ATOM 1019 C C . ILE A 1 130 ? -5.723 18.406 17.125 1 98.88 130 ILE A C 1
ATOM 1021 O O . ILE A 1 130 ? -6.23 19.516 17.266 1 98.88 130 ILE A O 1
ATOM 1025 N N . THR A 1 131 ? -4.574 18.062 17.562 1 98.88 131 THR A N 1
ATOM 1026 C CA . THR A 1 131 ? -3.711 19.047 18.219 1 98.88 131 THR A CA 1
ATOM 1027 C C . THR A 1 131 ? -2.572 19.469 17.281 1 98.88 131 THR A C 1
ATOM 1029 O O . THR A 1 131 ? -1.815 18.609 16.812 1 98.88 131 THR A O 1
ATOM 1032 N N . ALA A 1 132 ? -2.502 20.766 17.062 1 98.81 132 ALA A N 1
ATOM 1033 C CA . ALA A 1 132 ? -1.394 21.297 16.266 1 98.81 132 ALA A CA 1
ATOM 1034 C C . ALA A 1 132 ? -0.102 21.328 17.078 1 98.81 132 ALA A C 1
ATOM 1036 O O . ALA A 1 132 ? -0.099 21.75 18.234 1 98.81 132 ALA A O 1
ATOM 1037 N N . LEU A 1 133 ? 0.961 20.859 16.484 1 98.81 133 LEU A N 1
ATOM 1038 C CA . LEU A 1 133 ? 2.252 20.75 17.141 1 98.81 133 LEU A CA 1
ATOM 1039 C C . LEU A 1 133 ? 3.299 21.609 16.453 1 98.81 133 LEU A C 1
ATOM 1041 O O . LEU A 1 133 ? 3.32 21.703 15.227 1 98.81 133 LEU A O 1
ATOM 1045 N N . LYS A 1 134 ? 4.184 22.172 17.219 1 98.38 134 LYS A N 1
ATOM 1046 C CA . LYS A 1 134 ? 5.297 22.922 16.641 1 98.38 134 LYS A CA 1
ATOM 1047 C C . LYS A 1 134 ? 6.355 21.984 16.062 1 98.38 134 LYS A C 1
ATOM 1049 O O . LYS A 1 134 ? 6.684 20.969 16.672 1 98.38 134 LYS A O 1
ATOM 1054 N N . LEU A 1 135 ? 6.906 22.312 14.922 1 98.31 135 LEU A N 1
ATOM 1055 C CA . LEU A 1 135 ? 8.023 21.562 14.344 1 98.31 135 LEU A CA 1
ATOM 1056 C C . LEU A 1 135 ? 9.18 22.5 14.008 1 98.31 135 LEU A C 1
ATOM 1058 O O . LEU A 1 135 ? 9.008 23.719 13.953 1 98.31 135 LEU A O 1
ATOM 1062 N N . ASN A 1 136 ? 10.367 21.906 13.867 1 97.56 136 ASN A N 1
ATOM 1063 C CA . ASN A 1 136 ? 11.57 22.656 13.523 1 97.56 136 ASN A CA 1
ATOM 1064 C C . ASN A 1 136 ? 11.766 22.75 12.016 1 97.56 136 ASN A C 1
ATOM 1066 O O . ASN A 1 136 ? 12.211 21.781 11.383 1 97.56 136 ASN A O 1
ATOM 1070 N N . HIS A 1 137 ? 11.469 23.844 11.453 1 95.56 137 HIS A N 1
ATOM 1071 C CA . HIS A 1 137 ? 11.648 24.078 10.023 1 95.56 137 HIS A CA 1
ATOM 1072 C C . HIS A 1 137 ? 11.938 25.547 9.742 1 95.56 137 HIS A C 1
ATOM 1074 O O . HIS A 1 137 ? 11.984 26.359 10.664 1 95.56 137 HIS A O 1
ATOM 1080 N N . GLU A 1 138 ? 12.297 25.859 8.539 1 91.44 138 GLU A N 1
ATOM 1081 C CA . GLU A 1 138 ? 12.703 27.203 8.141 1 91.44 138 GLU A CA 1
ATOM 1082 C C . GLU A 1 138 ? 11.594 28.219 8.422 1 91.44 138 GLU A C 1
ATOM 1084 O O . GLU A 1 138 ? 11.867 29.328 8.875 1 91.44 138 GLU A O 1
ATOM 1089 N N . ILE A 1 139 ? 10.367 27.859 8.156 1 91.75 139 ILE A N 1
ATOM 1090 C CA . ILE A 1 139 ? 9.203 28.703 8.406 1 91.75 139 ILE A CA 1
ATOM 1091 C C . ILE A 1 139 ? 8.289 28.031 9.422 1 91.75 139 ILE A C 1
ATOM 1093 O O . ILE A 1 139 ? 8.523 26.875 9.812 1 91.75 139 ILE A O 1
ATOM 1097 N N . GLU A 1 140 ? 7.348 28.797 9.875 1 93.56 140 GLU A N 1
ATOM 1098 C CA . GLU A 1 140 ? 6.402 28.172 10.805 1 93.56 140 GLU A CA 1
ATOM 1099 C C . GLU A 1 140 ? 5.812 26.891 10.211 1 93.56 140 GLU A C 1
ATOM 1101 O O . GLU A 1 140 ? 5.23 26.922 9.125 1 93.56 140 GLU A O 1
ATOM 1106 N N . THR A 1 141 ? 6.039 25.844 10.828 1 96.38 141 THR A N 1
ATOM 1107 C CA . THR A 1 141 ? 5.617 24.516 10.375 1 96.38 141 THR A CA 1
ATOM 1108 C C . THR A 1 141 ? 4.938 23.75 11.508 1 96.38 141 THR A C 1
ATOM 1110 O O . THR A 1 141 ? 5.426 23.734 12.641 1 96.38 141 THR A O 1
ATOM 1113 N N . LEU A 1 142 ? 3.848 23.203 11.164 1 98.12 142 LEU A N 1
ATOM 1114 C CA . LEU A 1 142 ? 3.064 22.484 12.164 1 98.12 142 LEU A CA 1
ATOM 1115 C C . LEU A 1 142 ? 3.088 20.984 11.883 1 98.12 142 LEU A C 1
ATOM 1117 O O . LEU A 1 142 ? 3.109 20.562 10.727 1 98.12 142 LEU A O 1
ATOM 1121 N N . GLY A 1 143 ? 3.129 20.156 12.922 1 98.69 143 GLY A N 1
ATOM 1122 C CA . GLY A 1 143 ? 2.676 18.766 12.93 1 98.69 143 GLY A CA 1
ATOM 1123 C C . GLY A 1 143 ? 1.299 18.609 13.547 1 98.69 143 GLY A C 1
ATOM 1124 O O . GLY A 1 143 ? 0.673 19.578 13.961 1 98.69 143 GLY A O 1
ATOM 1125 N N . PHE A 1 144 ? 0.856 17.375 13.609 1 98.88 144 PHE A N 1
ATOM 1126 C CA . PHE A 1 144 ? -0.479 17.141 14.141 1 98.88 144 PHE A CA 1
ATOM 1127 C C . PHE A 1 144 ? -0.512 15.867 14.969 1 98.88 144 PHE A C 1
ATOM 1129 O O . PHE A 1 144 ? 0.08 14.859 14.586 1 98.88 144 PHE A O 1
ATOM 1136 N N . LEU A 1 145 ? -1.064 15.914 16.109 1 98.88 145 LEU A N 1
ATOM 1137 C CA . LEU A 1 145 ? -1.487 14.75 16.875 1 98.88 145 LEU A CA 1
ATOM 1138 C C . LEU A 1 145 ? -2.988 14.516 16.719 1 98.88 145 LEU A C 1
ATOM 1140 O O . LEU A 1 145 ? -3.791 15.352 17.156 1 98.88 145 LEU A O 1
ATOM 1144 N N . ILE A 1 146 ? -3.359 13.508 16.141 1 98.88 146 ILE A N 1
ATOM 1145 C CA . ILE A 1 146 ? -4.75 13.211 15.805 1 98.88 146 ILE A CA 1
ATOM 1146 C C . ILE A 1 146 ? -5.242 12.039 16.656 1 98.88 146 ILE A C 1
ATOM 1148 O O . ILE A 1 146 ? -4.605 10.984 16.703 1 98.88 146 ILE A O 1
ATOM 1152 N N . GLU A 1 147 ? -6.328 12.258 17.281 1 98.75 147 GLU A N 1
ATOM 1153 C CA . GLU A 1 147 ? -6.887 11.25 18.188 1 98.75 147 GLU A CA 1
ATOM 1154 C C . GLU A 1 147 ? -8.305 10.859 17.766 1 98.75 147 GLU A C 1
ATOM 1156 O O . GLU A 1 147 ? -9.102 11.719 17.391 1 98.75 147 GLU A O 1
ATOM 1161 N N . GLU A 1 148 ? -8.586 9.641 17.781 1 98.25 148 GLU A N 1
ATOM 1162 C CA . GLU A 1 148 ? -9.914 9.086 17.547 1 98.25 148 GLU A CA 1
ATOM 1163 C C . GLU A 1 148 ? -10.102 7.781 18.312 1 98.25 148 GLU A C 1
ATOM 1165 O O . GLU A 1 148 ? -9.297 6.859 18.188 1 98.25 148 GLU A O 1
ATOM 1170 N N . ASP A 1 149 ? -11.102 7.617 19.141 1 95.88 149 ASP A N 1
ATOM 1171 C CA . ASP A 1 149 ? -11.469 6.406 19.875 1 95.88 149 ASP A CA 1
ATOM 1172 C C . ASP A 1 149 ? -10.273 5.848 20.641 1 95.88 149 ASP A C 1
ATOM 1174 O O . ASP A 1 149 ? -9.977 4.656 20.562 1 95.88 149 ASP A O 1
ATOM 1178 N N . GLY A 1 150 ? -9.531 6.707 21.266 1 96.12 150 GLY A N 1
ATOM 1179 C CA . GLY A 1 150 ? -8.445 6.285 22.125 1 96.12 150 GLY A CA 1
ATOM 1180 C C . GLY A 1 150 ? -7.164 5.988 21.375 1 96.12 150 GLY A C 1
ATOM 1181 O O . GLY A 1 150 ? -6.137 5.684 21.984 1 96.12 150 GLY A O 1
ATOM 1182 N N . LYS A 1 151 ? -7.199 6.008 20.078 1 97.56 151 LYS A N 1
ATOM 1183 C CA . LYS A 1 151 ? -6 5.812 19.281 1 97.56 151 LYS A CA 1
ATOM 1184 C C . LYS A 1 151 ? -5.391 7.148 18.859 1 97.56 151 LYS A C 1
ATOM 1186 O O . LYS A 1 151 ? -6.098 8.148 18.734 1 97.56 151 LYS A O 1
ATOM 1191 N N . ARG A 1 152 ? -4.102 7.16 18.688 1 98.69 152 ARG A N 1
ATOM 1192 C CA . ARG A 1 152 ? -3.385 8.398 18.422 1 98.69 152 ARG A CA 1
ATOM 1193 C C . ARG A 1 152 ? -2.451 8.242 17.219 1 98.69 152 ARG A C 1
ATOM 1195 O O . ARG A 1 152 ? -1.769 7.227 17.094 1 98.69 152 ARG A O 1
ATOM 1202 N N . PHE A 1 153 ? -2.465 9.203 16.375 1 98.69 153 PHE A N 1
ATOM 1203 C CA . PHE A 1 153 ? -1.628 9.297 15.195 1 98.69 153 PHE A CA 1
ATOM 1204 C C . PHE A 1 153 ? -0.893 10.633 15.156 1 98.69 153 PHE A C 1
ATOM 1206 O O . PHE A 1 153 ? -1.513 11.695 15.266 1 98.69 153 PHE A O 1
ATOM 1213 N N . ALA A 1 154 ? 0.429 10.594 14.953 1 98.88 154 ALA A N 1
ATOM 1214 C CA . ALA A 1 154 ? 1.203 11.828 14.883 1 98.88 154 ALA A CA 1
ATOM 1215 C C . ALA A 1 154 ? 1.827 12.008 13.5 1 98.88 154 ALA A C 1
ATOM 1217 O O . ALA A 1 154 ? 2.416 11.07 12.953 1 98.88 154 ALA A O 1
ATOM 1218 N N . LEU A 1 155 ? 1.653 13.102 12.945 1 98.88 155 LEU A N 1
ATOM 1219 C CA . LEU A 1 155 ? 2.324 13.492 11.703 1 98.88 155 LEU A CA 1
ATOM 1220 C C . LEU A 1 155 ? 3.412 14.523 11.977 1 98.88 155 LEU A C 1
ATOM 1222 O O . LEU A 1 155 ? 3.119 15.641 12.398 1 98.88 155 LEU A O 1
ATOM 1226 N N . LEU A 1 156 ? 4.656 14.133 11.68 1 98.62 156 LEU A N 1
ATOM 1227 C CA . LEU A 1 156 ? 5.797 14.945 12.102 1 98.62 156 LEU A CA 1
ATOM 1228 C C . LEU A 1 156 ? 6.824 15.047 10.984 1 98.62 156 LEU A C 1
ATOM 1230 O O . LEU A 1 156 ? 8.016 14.828 11.203 1 98.62 156 LEU A O 1
ATOM 1234 N N . TYR A 1 157 ? 6.418 15.43 9.758 1 92.81 157 TYR A N 1
ATOM 1235 C CA . TYR A 1 157 ? 7.453 15.57 8.742 1 92.81 157 TYR A CA 1
ATOM 1236 C C . TYR A 1 157 ? 7.742 17.047 8.461 1 92.81 157 TYR A C 1
ATOM 1238 O O . TYR A 1 157 ? 7.07 17.922 8.992 1 92.81 157 TYR A O 1
ATOM 1246 N N . ASP A 1 158 ? 8.891 17.344 7.699 1 95.75 158 ASP A N 1
ATOM 1247 C CA . ASP A 1 158 ? 9.438 18.672 7.477 1 95.75 158 ASP A CA 1
ATOM 1248 C C . ASP A 1 158 ? 9.945 19.281 8.781 1 95.75 158 ASP A C 1
ATOM 1250 O O . ASP A 1 158 ? 9.547 20.391 9.156 1 95.75 158 ASP A O 1
ATOM 1254 N N . THR A 1 159 ? 10.805 18.516 9.414 1 97.88 159 THR A N 1
ATOM 1255 C CA . THR A 1 159 ? 11.359 18.953 10.688 1 97.88 159 THR A CA 1
ATOM 1256 C C . THR A 1 159 ? 12.742 18.328 10.914 1 97.88 159 THR A C 1
ATOM 1258 O O . THR A 1 159 ? 13 17.219 10.461 1 97.88 159 THR A O 1
ATOM 1261 N N . LYS A 1 160 ? 13.586 19.047 11.562 1 98.12 160 LYS A N 1
ATOM 1262 C CA . LYS A 1 160 ? 14.805 18.5 12.164 1 98.12 160 LYS A CA 1
ATOM 1263 C C . LYS A 1 160 ? 14.578 18.141 13.633 1 98.12 160 LYS A C 1
ATOM 1265 O O . LYS A 1 160 ? 14.273 19.016 14.445 1 98.12 160 LYS A O 1
ATOM 1270 N N . GLY A 1 161 ? 14.695 16.828 13.93 1 97.19 161 GLY A N 1
ATOM 1271 C CA . GLY A 1 161 ? 14.328 16.438 15.281 1 97.19 161 GLY A CA 1
ATOM 1272 C C . GLY A 1 161 ? 12.906 16.828 15.648 1 97.19 161 GLY A C 1
ATOM 1273 O O . GLY A 1 161 ? 12.031 16.906 14.789 1 97.19 161 GLY A O 1
ATOM 1274 N N . ILE A 1 162 ? 12.648 16.844 16.922 1 97.69 162 ILE A N 1
ATOM 1275 C CA . ILE A 1 162 ? 11.359 17.266 17.453 1 97.69 162 ILE A CA 1
ATOM 1276 C C . ILE A 1 162 ? 11.57 18.312 18.547 1 97.69 162 ILE A C 1
ATOM 1278 O O . ILE A 1 162 ? 12.375 18.125 19.453 1 97.69 162 ILE A O 1
ATOM 1282 N N . PRO A 1 163 ? 10.906 19.5 18.406 1 97.88 163 PRO A N 1
ATOM 1283 C CA . PRO A 1 163 ? 11.039 20.516 19.453 1 97.88 163 PRO A CA 1
ATOM 1284 C C . PRO A 1 163 ? 10.695 19.984 20.844 1 97.88 163 PRO A C 1
ATOM 1286 O O . PRO A 1 163 ? 9.812 19.141 20.984 1 97.88 163 PRO A O 1
ATOM 1289 N N . PRO A 1 164 ? 11.32 20.547 21.875 1 97.5 164 PRO A N 1
ATOM 1290 C CA . PRO A 1 164 ? 11.086 20.078 23.234 1 97.5 164 PRO A CA 1
ATOM 1291 C C . PRO A 1 164 ? 9.617 20.156 23.641 1 97.5 164 PRO A C 1
ATOM 1293 O O . PRO A 1 164 ? 9.109 19.25 24.297 1 97.5 164 PRO A O 1
ATOM 1296 N N . GLU A 1 165 ? 8.992 21.188 23.297 1 97.81 165 GLU A N 1
ATOM 1297 C CA . GLU A 1 165 ? 7.594 21.344 23.672 1 97.81 165 GLU A CA 1
ATOM 1298 C C . GLU A 1 165 ? 6.723 20.281 23.016 1 97.81 165 GLU A C 1
ATOM 1300 O O . GLU A 1 165 ? 5.777 19.766 23.641 1 97.81 165 GLU A O 1
ATOM 1305 N N . THR A 1 166 ? 6.992 20.016 21.781 1 98.44 166 THR A N 1
ATOM 1306 C CA . THR A 1 166 ? 6.273 18.953 21.078 1 98.44 166 THR A CA 1
ATOM 1307 C C . THR A 1 166 ? 6.609 17.578 21.672 1 98.44 166 THR A C 1
ATOM 1309 O O . THR A 1 166 ? 5.723 16.75 21.875 1 98.44 166 THR A O 1
ATOM 1312 N N . MET A 1 167 ? 7.852 17.359 21.969 1 98.19 167 MET A N 1
ATOM 1313 C CA . MET A 1 167 ? 8.281 16.094 22.578 1 98.19 167 MET A CA 1
ATOM 1314 C C . MET A 1 167 ? 7.551 15.852 23.891 1 98.19 167 MET A C 1
ATOM 1316 O O . MET A 1 167 ? 7.156 14.719 24.172 1 98.19 167 MET A O 1
ATOM 1320 N N . ALA A 1 168 ? 7.41 16.859 24.672 1 98 168 ALA A N 1
ATOM 1321 C CA . ALA A 1 168 ? 6.715 16.75 25.953 1 98 168 ALA A CA 1
ATOM 1322 C C . ALA A 1 168 ? 5.281 16.266 25.75 1 98 168 ALA A C 1
ATOM 1324 O O . ALA A 1 168 ? 4.809 15.391 26.484 1 98 168 ALA A O 1
ATOM 1325 N N . ILE A 1 169 ? 4.645 16.812 24.766 1 98.25 169 ILE A N 1
ATOM 1326 C CA . ILE A 1 169 ? 3.266 16.438 24.469 1 98.25 169 ILE A CA 1
ATOM 1327 C C . ILE A 1 169 ? 3.211 14.969 24.031 1 98.25 169 ILE A C 1
ATOM 1329 O O . ILE A 1 169 ? 2.371 14.203 24.5 1 98.25 169 ILE A O 1
ATOM 1333 N N . LEU A 1 170 ? 4.121 14.594 23.141 1 98.31 170 LEU A N 1
ATOM 1334 C CA . LEU A 1 170 ? 4.113 13.258 22.562 1 98.31 170 LEU A CA 1
ATOM 1335 C C . LEU A 1 170 ? 4.527 12.211 23.594 1 98.31 170 LEU A C 1
ATOM 1337 O O . LEU A 1 170 ? 4.105 11.055 23.516 1 98.31 170 LEU A O 1
ATOM 1341 N N . ARG A 1 171 ? 5.324 12.617 24.531 1 96.69 171 ARG A N 1
ATOM 1342 C CA . ARG A 1 171 ? 5.691 11.703 25.609 1 96.69 171 ARG A CA 1
ATOM 1343 C C . ARG A 1 171 ? 4.512 11.469 26.547 1 96.69 171 ARG A C 1
ATOM 1345 O O . ARG A 1 171 ? 4.336 10.367 27.062 1 96.69 171 ARG A O 1
ATOM 1352 N N . GLU A 1 172 ? 3.783 12.508 26.797 1 96.75 172 GLU A N 1
ATOM 1353 C CA . GLU A 1 172 ? 2.596 12.406 27.641 1 96.75 172 GLU A CA 1
ATOM 1354 C C . GLU A 1 172 ? 1.486 11.633 26.922 1 96.75 172 GLU A C 1
ATOM 1356 O O . GLU A 1 172 ? 0.771 10.844 27.547 1 96.75 172 GLU A O 1
ATOM 1361 N N . LYS A 1 173 ? 1.347 11.914 25.688 1 97.44 173 LYS A N 1
ATOM 1362 C CA . LYS A 1 173 ? 0.375 11.25 24.828 1 97.44 173 LYS A CA 1
ATOM 1363 C C . LYS A 1 173 ? 1.068 10.508 23.688 1 97.44 173 LYS A C 1
ATOM 1365 O O . LYS A 1 173 ? 0.999 10.938 22.531 1 97.44 173 LYS A O 1
ATOM 1370 N N . SER A 1 174 ? 1.548 9.406 24.016 1 98 174 SER A N 1
ATOM 1371 C CA . SER A 1 174 ? 2.342 8.664 23.047 1 98 174 SER A CA 1
ATOM 1372 C C . SER A 1 174 ? 1.474 8.156 21.891 1 98 174 SER A C 1
ATOM 1374 O O . SER A 1 174 ? 0.453 7.508 22.125 1 98 174 SER A O 1
ATOM 1376 N N . PRO A 1 175 ? 1.879 8.445 20.672 1 98.56 175 PRO A N 1
ATOM 1377 C CA . PRO A 1 175 ? 1.088 7.965 19.547 1 98.56 175 PRO A CA 1
ATOM 1378 C C . PRO A 1 175 ? 1.225 6.457 19.328 1 98.56 175 PRO A C 1
ATOM 1380 O O . PRO A 1 175 ? 2.283 5.887 19.609 1 98.56 175 PRO A O 1
ATOM 1383 N N . ASP A 1 176 ? 0.126 5.848 18.859 1 98.12 176 ASP A N 1
ATOM 1384 C CA . ASP A 1 176 ? 0.206 4.477 18.375 1 98.12 176 ASP A CA 1
ATOM 1385 C C . ASP A 1 176 ? 1.03 4.402 17.094 1 98.12 176 ASP A C 1
ATOM 1387 O O . ASP A 1 176 ? 1.833 3.484 16.906 1 98.12 176 ASP A O 1
ATOM 1391 N N . VAL A 1 177 ? 0.84 5.359 16.203 1 98.44 177 VAL A N 1
ATOM 1392 C CA . VAL A 1 177 ? 1.545 5.445 14.93 1 98.44 177 VAL A CA 1
ATOM 1393 C C . VAL A 1 177 ? 2.061 6.867 14.719 1 98.44 177 VAL A C 1
ATOM 1395 O O . VAL A 1 177 ? 1.351 7.836 14.992 1 98.44 177 VAL A O 1
ATOM 1398 N N . ALA A 1 178 ? 3.279 6.988 14.258 1 98.81 178 ALA A N 1
ATOM 1399 C CA . ALA A 1 178 ? 3.838 8.289 13.906 1 98.81 178 ALA A CA 1
ATOM 1400 C C . ALA A 1 178 ? 4.434 8.266 12.5 1 98.81 178 ALA A C 1
ATOM 1402 O O . ALA A 1 178 ? 5.074 7.293 12.102 1 98.81 178 ALA A O 1
ATOM 1403 N N . VAL A 1 179 ? 4.18 9.266 11.75 1 98.88 179 VAL A N 1
ATOM 1404 C CA . VAL A 1 179 ? 4.887 9.531 10.5 1 98.88 179 VAL A CA 1
ATOM 1405 C C . VAL A 1 179 ? 5.977 10.578 10.742 1 98.88 179 VAL A C 1
ATOM 1407 O O . VAL A 1 179 ? 5.699 11.672 11.227 1 98.88 179 VAL A O 1
ATOM 1410 N N . VAL A 1 180 ? 7.18 10.242 10.375 1 98.75 180 VAL A N 1
ATOM 1411 C CA . VAL A 1 180 ? 8.297 11.109 10.742 1 98.75 180 VAL A CA 1
ATOM 1412 C C . VAL A 1 180 ? 9.133 11.422 9.5 1 98.75 180 VAL A C 1
ATOM 1414 O O . VAL A 1 180 ? 9.297 10.57 8.625 1 98.75 180 VAL A O 1
ATOM 1417 N N . ASP A 1 181 ? 9.68 12.555 9.523 1 98.06 181 ASP A N 1
ATOM 1418 C CA . ASP A 1 181 ? 10.539 13.062 8.461 1 98.06 181 ASP A CA 1
ATOM 1419 C C . ASP A 1 181 ? 11.789 12.195 8.305 1 98.06 181 ASP A C 1
ATOM 1421 O O . ASP A 1 181 ? 12.469 11.898 9.289 1 98.06 181 ASP A O 1
ATOM 1425 N N . ALA A 1 182 ? 12.008 11.781 7.098 1 98.62 182 ALA A N 1
ATOM 1426 C CA . ALA A 1 182 ? 13.227 11.078 6.723 1 98.62 182 ALA A CA 1
ATOM 1427 C C . ALA A 1 182 ? 13.695 11.492 5.328 1 98.62 182 ALA A C 1
ATOM 1429 O O . ALA A 1 182 ? 13.977 10.633 4.484 1 98.62 182 ALA A O 1
ATOM 1430 N N . THR A 1 183 ? 13.867 12.695 5.074 1 98.56 183 THR A N 1
ATOM 1431 C CA . THR A 1 183 ? 14.109 13.32 3.777 1 98.56 183 THR A CA 1
ATOM 1432 C C . THR A 1 183 ? 15.414 12.812 3.172 1 98.56 183 THR A C 1
ATOM 1434 O O . THR A 1 183 ? 15.469 12.477 1.987 1 98.56 183 THR A O 1
ATOM 1437 N N . TYR A 1 184 ? 16.469 12.68 4.039 1 98.5 184 TYR A N 1
ATOM 1438 C CA . TYR A 1 184 ? 17.781 12.445 3.473 1 98.5 184 TYR A CA 1
ATOM 1439 C C . TYR A 1 184 ? 18.328 11.086 3.906 1 98.5 184 TYR A C 1
ATOM 1441 O O . TYR A 1 184 ? 17.812 10.469 4.836 1 98.5 184 TYR A O 1
ATOM 1449 N N . ALA A 1 185 ? 19.359 10.68 3.217 1 98.44 185 ALA A N 1
ATOM 1450 C CA . ALA A 1 185 ? 20.031 9.414 3.496 1 98.44 185 ALA A CA 1
ATOM 1451 C C . ALA A 1 185 ? 20.766 9.461 4.828 1 98.44 185 ALA A C 1
ATOM 1453 O O . ALA A 1 185 ? 21.094 10.547 5.32 1 98.44 185 ALA A O 1
ATOM 1454 N N . PRO A 1 186 ? 21.031 8.297 5.375 1 97.94 186 PRO A N 1
ATOM 1455 C CA . PRO A 1 186 ? 21.812 8.266 6.617 1 97.94 186 PRO A CA 1
ATOM 1456 C C . PRO A 1 186 ? 23.125 9.039 6.508 1 97.94 186 PRO A C 1
ATOM 1458 O O . PRO A 1 186 ? 23.781 8.992 5.473 1 97.94 186 PRO A O 1
ATOM 1461 N N . GLY A 1 187 ? 23.438 9.727 7.543 1 96.81 187 GLY A N 1
ATOM 1462 C CA . GLY A 1 187 ? 24.703 10.445 7.594 1 96.81 187 GLY A CA 1
ATOM 1463 C C . GLY A 1 187 ? 24.594 11.875 7.102 1 96.81 187 GLY A C 1
ATOM 1464 O O . GLY A 1 187 ? 25.469 12.703 7.387 1 96.81 187 GLY A O 1
ATOM 1465 N N . VAL A 1 188 ? 23.609 12.195 6.289 1 97.56 188 VAL A N 1
ATOM 1466 C CA . VAL A 1 188 ? 23.422 13.555 5.805 1 97.56 188 VAL A CA 1
ATOM 1467 C C . VAL A 1 188 ? 22.875 14.438 6.926 1 97.56 188 VAL A C 1
ATOM 1469 O O . VAL A 1 188 ? 21.891 14.078 7.578 1 97.56 188 VAL A O 1
ATOM 1472 N N . ASN A 1 189 ? 23.5 15.547 7.125 1 97 189 ASN A N 1
ATOM 1473 C CA . ASN A 1 189 ? 23.062 16.5 8.141 1 97 189 ASN A CA 1
ATOM 1474 C C . ASN A 1 189 ? 22.438 17.75 7.508 1 97 189 ASN A C 1
ATOM 1476 O O . ASN A 1 189 ? 23.109 18.5 6.801 1 97 189 ASN A O 1
ATOM 1480 N N . ASP A 1 190 ? 21.219 17.922 7.688 1 97.25 190 ASP A N 1
ATOM 1481 C CA . ASP A 1 190 ? 20.453 19.062 7.211 1 97.25 190 ASP A CA 1
ATOM 1482 C C . ASP A 1 190 ? 19.828 19.828 8.367 1 97.25 190 ASP A C 1
ATOM 1484 O O . ASP A 1 190 ? 19.359 19.219 9.336 1 97.25 190 ASP A O 1
ATOM 1488 N N . PRO A 1 191 ? 19.766 21.125 8.328 1 96.69 191 PRO A N 1
ATOM 1489 C CA . PRO A 1 191 ? 19.266 21.906 9.469 1 96.69 191 PRO A CA 1
ATOM 1490 C C . PRO A 1 191 ? 17.75 21.797 9.633 1 96.69 191 PRO A C 1
ATOM 1492 O O . PRO A 1 191 ? 17.219 22.062 10.711 1 96.69 191 PRO A O 1
ATOM 1495 N N . TYR A 1 192 ? 17.078 21.344 8.602 1 96.81 192 TYR A N 1
ATOM 1496 C CA . TYR A 1 192 ? 15.625 21.484 8.656 1 96.81 192 TYR A CA 1
ATOM 1497 C C . TYR A 1 192 ? 14.945 20.141 8.43 1 96.81 192 TYR A C 1
ATOM 1499 O O . TYR A 1 192 ? 13.719 20.031 8.523 1 96.81 192 TYR A O 1
ATOM 1507 N N . HIS A 1 193 ? 15.688 19.125 8.078 1 98.12 193 HIS A N 1
ATOM 1508 C CA . HIS A 1 193 ? 15.125 17.812 7.82 1 98.12 193 HIS A CA 1
ATOM 1509 C C . HIS A 1 193 ? 15.945 16.703 8.492 1 98.12 193 HIS A C 1
ATOM 1511 O O . HIS A 1 193 ? 17.156 16.844 8.641 1 98.12 193 HIS A O 1
ATOM 1517 N N . ASN A 1 194 ? 15.289 15.664 8.812 1 98.5 194 ASN A N 1
ATOM 1518 C CA . ASN A 1 194 ? 15.961 14.469 9.32 1 98.5 194 ASN A CA 1
ATOM 1519 C C . ASN A 1 194 ? 16.469 13.586 8.188 1 98.5 194 ASN A C 1
ATOM 1521 O O . ASN A 1 194 ? 15.906 13.57 7.094 1 98.5 194 ASN A O 1
ATOM 1525 N N . ASN A 1 195 ? 17.578 12.961 8.469 1 98.62 195 ASN A N 1
ATOM 1526 C CA . ASN A 1 195 ? 17.906 11.789 7.664 1 98.62 195 ASN A CA 1
ATOM 1527 C C . ASN A 1 195 ? 17.219 10.531 8.195 1 98.62 195 ASN A C 1
ATOM 1529 O O . ASN A 1 195 ? 16.531 10.586 9.211 1 98.62 195 ASN A O 1
ATOM 1533 N N . VAL A 1 196 ? 17.406 9.414 7.547 1 98.75 196 VAL A N 1
ATOM 1534 C CA . VAL A 1 196 ? 16.703 8.164 7.82 1 98.75 196 VAL A CA 1
ATOM 1535 C C . VAL A 1 196 ? 16.953 7.738 9.266 1 98.75 196 VAL A C 1
ATOM 1537 O O . VAL A 1 196 ? 16 7.422 9.992 1 98.75 196 VAL A O 1
ATOM 1540 N N . ASP A 1 197 ? 18.125 7.773 9.75 1 98.81 197 ASP A N 1
ATOM 1541 C CA . ASP A 1 197 ? 18.469 7.316 11.094 1 98.81 197 ASP A CA 1
ATOM 1542 C C . ASP A 1 197 ? 17.906 8.258 12.148 1 98.81 197 ASP A C 1
ATOM 1544 O O . ASP A 1 197 ? 17.344 7.812 13.156 1 98.81 197 ASP A O 1
ATOM 1548 N N . GLU A 1 198 ? 18.062 9.516 11.93 1 98.62 198 GLU A N 1
ATOM 1549 C CA . GLU A 1 198 ? 17.516 10.5 12.859 1 98.62 198 GLU A CA 1
ATOM 1550 C C . GLU A 1 198 ? 16 10.359 12.992 1 98.62 198 GLU A C 1
ATOM 1552 O O . GLU A 1 198 ? 15.477 10.367 14.109 1 98.62 198 GLU A O 1
ATOM 1557 N N . GLY A 1 199 ? 15.312 10.242 11.852 1 98.56 199 GLY A N 1
ATOM 1558 C CA . GLY A 1 199 ? 13.875 10.047 11.883 1 98.56 199 GLY A CA 1
ATOM 1559 C C . GLY A 1 199 ? 13.461 8.773 12.594 1 98.56 199 GLY A C 1
ATOM 1560 O O . GLY A 1 199 ? 12.531 8.789 13.406 1 98.56 199 GLY A O 1
ATOM 1561 N N . ALA A 1 200 ? 14.133 7.695 12.273 1 98.69 200 ALA A N 1
ATOM 1562 C CA . ALA A 1 200 ? 13.828 6.402 12.883 1 98.69 200 ALA A CA 1
ATOM 1563 C C . ALA A 1 200 ? 14.023 6.453 14.398 1 98.69 200 ALA A C 1
ATOM 1565 O O . ALA A 1 200 ? 13.188 5.957 15.148 1 98.69 200 ALA A O 1
ATOM 1566 N N . GLU A 1 201 ? 15.086 7.039 14.836 1 98.38 201 GLU A N 1
ATOM 1567 C CA . GLU A 1 201 ? 15.43 7.078 16.25 1 98.38 201 GLU A CA 1
ATOM 1568 C C . GLU A 1 201 ? 14.445 7.945 17.031 1 98.38 201 GLU A C 1
ATOM 1570 O O . GLU A 1 201 ? 13.914 7.516 18.062 1 98.38 201 GLU A O 1
ATOM 1575 N N . VAL A 1 202 ? 14.18 9.117 16.562 1 97.81 202 VAL A N 1
ATOM 1576 C CA . VAL A 1 202 ? 13.281 10.016 17.281 1 97.81 202 VAL A CA 1
ATOM 1577 C C . VAL A 1 202 ? 11.859 9.445 17.266 1 97.81 202 VAL A C 1
ATOM 1579 O O . VAL A 1 202 ? 11.141 9.523 18.25 1 97.81 202 VAL A O 1
ATOM 1582 N N . GLY 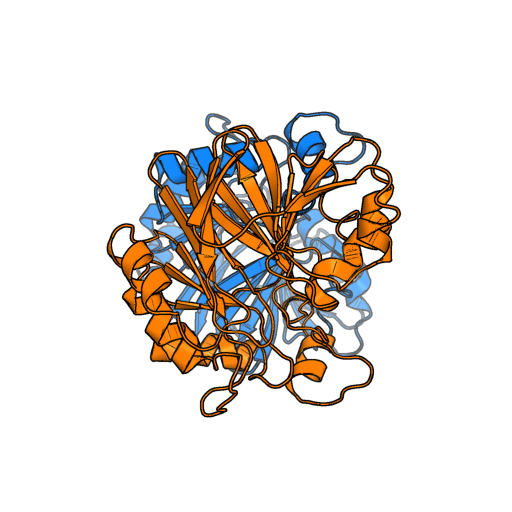A 1 203 ? 11.438 8.914 16.094 1 98.06 203 GLY A N 1
ATOM 1583 C CA . GLY A 1 203 ? 10.133 8.281 16.016 1 98.06 203 GLY A CA 1
ATOM 1584 C C . GLY A 1 203 ? 9.969 7.133 17 1 98.06 203 GLY A C 1
ATOM 1585 O O . GLY A 1 203 ? 8.922 7.004 17.641 1 98.06 203 GLY A O 1
ATOM 1586 N N . SER A 1 204 ? 11.008 6.324 17.094 1 97.81 204 SER A N 1
ATOM 1587 C CA . SER A 1 204 ? 10.969 5.137 17.938 1 97.81 204 SER A CA 1
ATOM 1588 C C . SER A 1 204 ? 10.859 5.516 19.406 1 97.81 204 SER A C 1
ATOM 1590 O O . SER A 1 204 ? 10.344 4.742 20.219 1 97.81 204 SER A O 1
ATOM 1592 N N . GLU A 1 205 ? 11.266 6.688 19.766 1 96.94 205 GLU A N 1
ATOM 1593 C CA . GLU A 1 205 ? 11.188 7.164 21.141 1 96.94 205 GLU A CA 1
ATOM 1594 C C . GLU A 1 205 ? 9.75 7.5 21.531 1 96.94 205 GLU A C 1
ATOM 1596 O O . GLU A 1 205 ? 9.391 7.434 22.703 1 96.94 205 GLU A O 1
ATOM 1601 N N . ILE A 1 206 ? 8.969 7.746 20.594 1 97.25 206 ILE A N 1
ATOM 1602 C CA . ILE A 1 206 ? 7.715 8.375 21 1 97.25 206 ILE A CA 1
ATOM 1603 C C . ILE A 1 206 ? 6.535 7.5 20.578 1 97.25 206 ILE A C 1
ATOM 1605 O O . ILE A 1 206 ? 5.434 7.629 21.109 1 97.25 206 ILE A O 1
ATOM 1609 N N . ALA A 1 207 ? 6.703 6.652 19.609 1 98.31 207 ALA A N 1
ATOM 1610 C CA . ALA A 1 207 ? 5.543 5.965 19.047 1 98.31 207 ALA A CA 1
ATOM 1611 C C . ALA A 1 207 ? 5.762 4.453 19.016 1 98.31 207 ALA A C 1
ATOM 1613 O O . ALA A 1 207 ? 6.902 3.984 19.016 1 98.31 207 ALA A O 1
ATOM 1614 N N . GLU A 1 208 ? 4.684 3.709 18.969 1 97.31 208 GLU A N 1
ATOM 1615 C CA . GLU A 1 208 ? 4.742 2.252 18.891 1 97.31 208 GLU A CA 1
ATOM 1616 C C . GLU A 1 208 ? 5.164 1.795 17.484 1 97.31 208 GLU A C 1
ATOM 1618 O O . GLU A 1 208 ? 5.941 0.851 17.344 1 97.31 208 GLU A O 1
ATOM 1623 N N . GLU A 1 209 ? 4.625 2.406 16.484 1 97.62 209 GLU A N 1
ATOM 1624 C CA . GLU A 1 209 ? 4.953 2.152 15.094 1 97.62 209 GLU A CA 1
ATOM 1625 C C . GLU A 1 209 ? 5.328 3.445 14.367 1 97.62 209 GLU A C 1
ATOM 1627 O O . GLU A 1 209 ? 4.664 4.469 14.539 1 97.62 209 GLU A O 1
ATOM 1632 N N . VAL A 1 210 ? 6.398 3.357 13.602 1 98.75 210 VAL A N 1
ATOM 1633 C CA . VAL A 1 210 ? 6.918 4.555 12.953 1 98.75 210 VAL A CA 1
ATOM 1634 C C . VAL A 1 210 ? 6.969 4.344 11.438 1 98.75 210 VAL A C 1
ATOM 1636 O O . VAL A 1 210 ? 7.434 3.305 10.969 1 98.75 210 VAL A O 1
ATOM 1639 N N . TYR A 1 211 ? 6.434 5.266 10.688 1 98.81 211 TYR A N 1
ATOM 1640 C CA . TYR A 1 211 ? 6.578 5.309 9.242 1 98.81 211 TYR A CA 1
ATOM 1641 C C . TYR A 1 211 ? 7.43 6.496 8.805 1 98.81 211 TYR A C 1
ATOM 1643 O O . TYR A 1 211 ? 7.074 7.648 9.07 1 98.81 211 TYR A O 1
ATOM 1651 N N . LEU A 1 212 ? 8.539 6.184 8.195 1 98.88 212 LEU A N 1
ATOM 1652 C CA . LEU A 1 212 ? 9.391 7.234 7.652 1 98.88 212 LEU A CA 1
ATOM 1653 C C . LEU A 1 212 ? 8.836 7.766 6.336 1 98.88 212 LEU A C 1
ATOM 1655 O O . LEU A 1 212 ? 8.492 6.988 5.445 1 98.88 212 LEU A O 1
ATOM 1659 N N . SER A 1 213 ? 8.742 9.102 6.203 1 98.69 213 SER A N 1
ATOM 1660 C CA . SER A 1 213 ? 8.133 9.719 5.031 1 98.69 213 SER A CA 1
ATOM 1661 C C . SER A 1 213 ? 8.875 10.992 4.629 1 98.69 213 SER A C 1
ATOM 1663 O O . SER A 1 213 ? 9.977 11.242 5.105 1 98.69 213 SER A O 1
ATOM 1665 N N . HIS A 1 214 ? 8.281 11.727 3.623 1 98.56 214 HIS A N 1
ATOM 1666 C CA . HIS A 1 214 ? 8.891 12.938 3.076 1 98.56 214 HIS A CA 1
ATOM 1667 C C . HIS A 1 214 ? 10.281 12.648 2.514 1 98.56 214 HIS A C 1
ATOM 1669 O O . HIS A 1 214 ? 11.25 13.32 2.867 1 98.56 214 HIS A O 1
ATOM 1675 N N . ILE A 1 215 ? 10.406 11.672 1.755 1 98.56 215 ILE A N 1
ATOM 1676 C CA . ILE A 1 215 ? 11.672 11.125 1.282 1 98.56 215 ILE A CA 1
ATOM 1677 C C . ILE A 1 215 ? 12.094 11.836 -0.005 1 98.56 215 ILE A C 1
ATOM 1679 O O . ILE A 1 215 ? 11.328 11.875 -0.975 1 98.56 215 ILE A O 1
ATOM 1683 N N . SER A 1 216 ? 13.281 12.32 -0.07 1 97.88 216 SER A N 1
ATOM 1684 C CA . SER A 1 216 ? 13.852 12.992 -1.23 1 97.88 216 SER A CA 1
ATOM 1685 C C . SER A 1 216 ? 14.531 12 -2.168 1 97.88 216 SER A C 1
ATOM 1687 O O . SER A 1 216 ? 14.906 10.906 -1.751 1 97.88 216 SER A O 1
ATOM 1689 N N . HIS A 1 217 ? 14.672 12.391 -3.449 1 97.44 217 HIS A N 1
ATOM 1690 C CA . HIS A 1 217 ? 15.414 11.539 -4.367 1 97.44 217 HIS A CA 1
ATOM 1691 C C . HIS A 1 217 ? 16.891 11.5 -4.008 1 97.44 217 HIS A C 1
ATOM 1693 O O . HIS A 1 217 ? 17.641 10.656 -4.508 1 97.44 217 HIS A O 1
ATOM 1699 N N . LYS A 1 218 ? 17.297 12.391 -3.066 1 96.94 218 LYS A N 1
ATOM 1700 C CA . LYS A 1 218 ? 18.672 12.398 -2.557 1 96.94 218 LYS A CA 1
ATOM 1701 C C . LYS A 1 218 ? 18.859 11.344 -1.469 1 96.94 218 LYS A C 1
ATOM 1703 O O . LYS A 1 218 ? 19.938 11.211 -0.901 1 96.94 218 LYS A O 1
ATOM 1708 N N . ASN A 1 219 ? 17.875 10.625 -1.104 1 98.06 219 ASN A N 1
ATOM 1709 C CA . ASN A 1 219 ? 17.922 9.484 -0.198 1 98.06 219 ASN A CA 1
ATOM 1710 C C . ASN A 1 219 ? 18.297 8.203 -0.932 1 98.06 219 ASN A C 1
ATOM 1712 O O . ASN A 1 219 ? 18.547 8.227 -2.137 1 98.06 219 ASN A O 1
ATOM 1716 N N . MET A 1 220 ? 18.406 7.109 -0.239 1 97.69 220 MET A N 1
ATOM 1717 C CA . MET A 1 220 ? 18.672 5.797 -0.832 1 97.69 220 MET A CA 1
ATOM 1718 C C . MET A 1 220 ? 17.547 5.398 -1.78 1 97.69 220 MET A C 1
ATOM 1720 O O . MET A 1 220 ? 16.391 5.77 -1.57 1 97.69 220 MET A O 1
ATOM 1724 N N . PRO A 1 221 ? 17.953 4.605 -2.863 1 98 221 PRO A N 1
ATOM 1725 C CA . PRO A 1 221 ? 16.906 4.031 -3.695 1 98 221 PRO A CA 1
ATOM 1726 C C . PRO A 1 221 ? 15.898 3.211 -2.887 1 98 221 PRO A C 1
ATOM 1728 O O . PRO A 1 221 ? 16.234 2.711 -1.809 1 98 221 PRO A O 1
ATOM 1731 N N . PHE A 1 222 ? 14.711 3.076 -3.383 1 98.25 222 PHE A N 1
ATOM 1732 C CA . PHE A 1 222 ? 13.547 2.533 -2.689 1 98.25 222 PHE A CA 1
ATOM 1733 C C . PHE A 1 222 ? 13.875 1.178 -2.072 1 98.25 222 PHE A C 1
ATOM 1735 O O . PHE A 1 222 ? 13.688 0.978 -0.869 1 98.25 222 PHE A O 1
ATOM 1742 N N . LEU A 1 223 ? 14.367 0.198 -2.904 1 96.94 223 LEU A N 1
ATOM 1743 C CA . LEU A 1 223 ? 14.609 -1.16 -2.432 1 96.94 223 LEU A CA 1
ATOM 1744 C C . LEU A 1 223 ? 15.719 -1.182 -1.385 1 96.94 223 LEU A C 1
ATOM 1746 O O . LEU A 1 223 ? 15.617 -1.892 -0.381 1 96.94 223 LEU A O 1
ATOM 1750 N N . GLN A 1 224 ? 16.75 -0.396 -1.595 1 97.31 224 GLN A N 1
ATOM 1751 C CA . GLN A 1 224 ? 17.844 -0.291 -0.634 1 97.31 224 GLN A CA 1
ATOM 1752 C C . GLN A 1 224 ? 17.359 0.311 0.683 1 97.31 224 GLN A C 1
ATOM 1754 O O . GLN A 1 224 ? 17.766 -0.133 1.759 1 97.31 224 GLN A O 1
ATOM 1759 N N . LEU A 1 225 ? 16.531 1.295 0.597 1 98.12 225 LEU A N 1
ATOM 1760 C CA . LEU A 1 225 ? 16 1.967 1.779 1 98.12 225 LEU A CA 1
ATOM 1761 C C . LEU A 1 225 ? 15.156 1.01 2.617 1 98.12 225 LEU A C 1
ATOM 1763 O O . LEU A 1 225 ? 15.289 0.971 3.844 1 98.12 225 LEU A O 1
ATOM 1767 N N . LEU A 1 226 ? 14.312 0.246 1.965 1 97.44 226 LEU A N 1
ATOM 1768 C CA . LEU A 1 226 ? 13.492 -0.743 2.662 1 97.44 226 LEU A CA 1
ATOM 1769 C C . LEU A 1 226 ? 14.367 -1.724 3.434 1 97.44 226 LEU A C 1
ATOM 1771 O O . LEU A 1 226 ? 14.133 -1.981 4.613 1 97.44 226 LEU A O 1
ATOM 1775 N N . ALA A 1 227 ? 15.352 -2.256 2.727 1 95.06 227 ALA A N 1
ATOM 1776 C CA . ALA A 1 227 ? 16.234 -3.25 3.322 1 95.06 227 ALA A CA 1
ATOM 1777 C C . ALA A 1 227 ? 17.016 -2.658 4.496 1 95.06 227 ALA A C 1
ATOM 1779 O O . ALA A 1 227 ? 17.156 -3.299 5.539 1 95.06 227 ALA A O 1
ATOM 1780 N N . TYR A 1 228 ? 17.516 -1.442 4.336 1 97.19 228 TYR A N 1
ATOM 1781 C CA . TYR A 1 228 ? 18.312 -0.768 5.359 1 97.19 228 TYR A CA 1
ATOM 1782 C C . TYR A 1 228 ? 17.5 -0.582 6.637 1 97.19 228 TYR A C 1
ATOM 1784 O O . TYR A 1 228 ? 17.969 -0.926 7.727 1 97.19 228 TYR A O 1
ATOM 1792 N N . VAL A 1 229 ? 16.312 -0.083 6.5 1 98.12 229 VAL A N 1
ATOM 1793 C CA . VAL A 1 229 ? 15.469 0.249 7.648 1 98.12 229 VAL A CA 1
ATOM 1794 C C . VAL A 1 229 ? 15.055 -1.03 8.367 1 98.12 229 VAL A C 1
ATOM 1796 O O . VAL A 1 229 ? 15.102 -1.101 9.602 1 98.12 229 VAL A O 1
ATOM 1799 N N . LYS A 1 230 ? 14.625 -2.025 7.598 1 95.56 230 LYS A N 1
ATOM 1800 C CA . LYS A 1 230 ? 14.219 -3.289 8.203 1 95.56 230 LYS A CA 1
ATOM 1801 C C . LYS A 1 230 ? 15.367 -3.92 8.984 1 95.56 230 LYS A C 1
ATOM 1803 O O . LYS A 1 230 ? 15.172 -4.41 10.102 1 95.56 230 LYS A O 1
ATOM 1808 N N . LYS A 1 231 ? 16.531 -3.959 8.438 1 95.06 231 LYS A N 1
ATOM 1809 C CA . LYS A 1 231 ? 17.688 -4.57 9.062 1 95.06 231 LYS A CA 1
ATOM 1810 C C . LYS A 1 231 ? 18.078 -3.834 10.344 1 95.06 231 LYS A C 1
ATOM 1812 O O . LYS A 1 231 ? 18.391 -4.461 11.359 1 95.06 231 LYS A O 1
ATOM 1817 N N . ARG A 1 232 ? 18 -2.57 10.32 1 97 232 ARG A N 1
ATOM 1818 C CA . ARG A 1 232 ? 18.547 -1.77 11.414 1 97 232 ARG A CA 1
ATOM 1819 C C . ARG A 1 232 ? 17.516 -1.581 12.523 1 97 232 ARG A C 1
ATOM 1821 O O . ARG A 1 232 ? 17.875 -1.545 13.703 1 97 232 ARG A O 1
ATOM 1828 N N . TYR A 1 233 ? 16.219 -1.47 12.125 1 97.19 233 TYR A N 1
ATOM 1829 C CA . TYR A 1 233 ? 15.25 -1.021 13.125 1 97.19 233 TYR A CA 1
ATOM 1830 C C . TYR A 1 233 ? 14.125 -2.031 13.289 1 97.19 233 TYR A C 1
ATOM 1832 O O . TYR A 1 233 ? 13.242 -1.855 14.133 1 97.19 233 TYR A O 1
ATOM 1840 N N . GLY A 1 234 ? 14.117 -3.057 12.492 1 92.75 234 GLY A N 1
ATOM 1841 C CA . GLY A 1 234 ? 13.125 -4.109 12.617 1 92.75 234 GLY A CA 1
ATOM 1842 C C . GLY A 1 234 ? 11.742 -3.678 12.172 1 92.75 234 GLY A C 1
ATOM 1843 O O . GLY A 1 234 ? 11.602 -2.867 11.258 1 92.75 234 GLY A O 1
ATOM 1844 N N . SER A 1 235 ? 10.695 -4.281 12.766 1 90.56 235 SER A N 1
ATOM 1845 C CA . SER A 1 235 ? 9.328 -4.09 12.297 1 90.56 235 SER A CA 1
ATOM 1846 C C . SER A 1 235 ? 8.703 -2.846 12.914 1 90.56 235 SER A C 1
ATOM 1848 O O . SER A 1 235 ? 7.637 -2.402 12.484 1 90.56 235 SER A O 1
ATOM 1850 N N . LYS A 1 236 ? 9.406 -2.244 13.875 1 95.56 236 LYS A N 1
ATOM 1851 C CA . LYS A 1 236 ? 8.875 -1.057 14.539 1 95.56 236 LYS A CA 1
ATOM 1852 C C . LYS A 1 236 ? 8.891 0.149 13.602 1 95.56 236 LYS A C 1
ATOM 1854 O O . LYS A 1 236 ? 8.031 1.031 13.711 1 95.56 236 LYS A O 1
ATOM 1859 N N . VAL A 1 237 ? 9.969 0.21 12.781 1 98.31 237 VAL A N 1
ATOM 1860 C CA . VAL A 1 237 ? 10.141 1.323 11.852 1 98.31 237 VAL A CA 1
ATOM 1861 C C . VAL A 1 237 ? 9.984 0.825 10.414 1 98.31 237 VAL A C 1
ATOM 1863 O O . VAL A 1 237 ? 10.617 -0.159 10.023 1 98.31 237 VAL A O 1
ATOM 1866 N N . ARG A 1 238 ? 9.133 1.487 9.648 1 98.25 238 ARG A N 1
ATOM 1867 C CA . ARG A 1 238 ? 8.891 1.143 8.258 1 98.25 238 ARG A CA 1
ATOM 1868 C C . ARG A 1 238 ? 9.031 2.367 7.355 1 98.25 238 ARG A C 1
ATOM 1870 O O . ARG A 1 238 ? 9.023 3.502 7.84 1 98.25 238 ARG A O 1
ATOM 1877 N N . VAL A 1 239 ? 9.211 2.1 6.113 1 98.69 239 VAL A N 1
ATOM 1878 C CA . VAL A 1 239 ? 9.266 3.166 5.117 1 98.69 239 VAL A CA 1
ATOM 1879 C C . VAL A 1 239 ? 7.902 3.34 4.465 1 98.69 239 VAL A C 1
ATOM 1881 O O . VAL A 1 239 ? 7.352 2.391 3.896 1 98.69 239 VAL A O 1
ATOM 1884 N N . ALA A 1 240 ? 7.367 4.543 4.605 1 98.75 240 ALA A N 1
ATOM 1885 C CA . ALA A 1 240 ? 6.105 4.82 3.924 1 98.75 240 ALA A CA 1
ATOM 1886 C C . ALA A 1 240 ? 6.293 4.855 2.41 1 98.75 240 ALA A C 1
ATOM 1888 O O . ALA A 1 240 ? 7.406 5.078 1.923 1 98.75 240 ALA A O 1
ATOM 1889 N N . TYR A 1 241 ? 5.242 4.625 1.659 1 98.5 241 TYR A N 1
ATOM 1890 C CA . TYR A 1 241 ? 5.227 4.703 0.203 1 98.5 241 TYR A CA 1
ATOM 1891 C C . TYR A 1 241 ? 3.859 5.148 -0.306 1 98.5 241 TYR A C 1
ATOM 1893 O O . TYR A 1 241 ? 2.871 5.094 0.429 1 98.5 241 TYR A O 1
ATOM 1901 N N . ASP A 1 242 ? 3.869 5.684 -1.51 1 97.75 242 ASP A N 1
ATOM 1902 C CA . ASP A 1 242 ? 2.602 6.125 -2.088 1 97.75 242 ASP A CA 1
ATOM 1903 C C . ASP A 1 242 ? 1.627 4.957 -2.227 1 97.75 242 ASP A C 1
ATOM 1905 O O . ASP A 1 242 ? 1.98 3.908 -2.768 1 97.75 242 ASP A O 1
ATOM 1909 N N . GLY A 1 243 ? 0.424 5.16 -1.661 1 96.94 243 GLY A N 1
ATOM 1910 C CA . GLY A 1 243 ? -0.593 4.121 -1.716 1 96.94 243 GLY A CA 1
ATOM 1911 C C . GLY A 1 243 ? -0.699 3.32 -0.432 1 96.94 243 GLY A C 1
ATOM 1912 O O . GLY A 1 243 ? -1.613 2.51 -0.273 1 96.94 243 GLY A O 1
ATOM 1913 N N . LEU A 1 244 ? 0.172 3.527 0.474 1 98.25 244 LEU A N 1
ATOM 1914 C CA . LEU A 1 244 ? 0.154 2.814 1.747 1 98.25 244 LEU A CA 1
ATOM 1915 C C . LEU A 1 244 ? -1.111 3.141 2.533 1 98.25 244 LEU A C 1
ATOM 1917 O O . LEU A 1 244 ? -1.524 4.301 2.602 1 98.25 244 LEU A O 1
ATOM 1921 N N . ILE A 1 245 ? -1.715 2.145 3.078 1 97.81 245 ILE A N 1
ATOM 1922 C CA . ILE A 1 245 ? -2.875 2.287 3.951 1 97.81 245 ILE A CA 1
ATOM 1923 C C . ILE A 1 245 ? -2.539 1.76 5.344 1 97.81 245 ILE A C 1
ATOM 1925 O O . ILE A 1 245 ? -2.111 0.613 5.496 1 97.81 245 ILE A O 1
ATOM 1929 N N . VAL A 1 246 ? -2.721 2.619 6.336 1 96.81 246 VAL A N 1
ATOM 1930 C CA . VAL A 1 246 ? -2.49 2.227 7.723 1 96.81 246 VAL A CA 1
ATOM 1931 C C . VAL A 1 246 ? -3.797 2.309 8.508 1 96.81 246 VAL A C 1
ATOM 1933 O O . VAL A 1 246 ? -4.422 3.369 8.57 1 96.81 246 VAL A O 1
ATOM 1936 N N . ASN A 1 247 ? -4.207 1.208 9 1 94.56 247 ASN A N 1
ATOM 1937 C CA . ASN A 1 247 ? -5.391 1.14 9.852 1 94.56 247 ASN A CA 1
ATOM 1938 C C . ASN A 1 247 ? -5.035 1.296 11.328 1 94.56 247 ASN A C 1
ATOM 1940 O O . ASN A 1 247 ? -4.434 0.399 11.922 1 94.56 247 ASN A O 1
ATOM 1944 N N . ILE A 1 248 ? -5.41 2.418 11.914 1 94.81 248 ILE A N 1
ATOM 1945 C CA . ILE A 1 248 ? -5.055 2.725 13.297 1 94.81 248 ILE A CA 1
ATOM 1946 C C . ILE A 1 248 ? -6.258 2.498 14.203 1 94.81 248 ILE A C 1
ATOM 1948 O O . ILE A 1 248 ? -7.344 3.027 13.953 1 94.81 248 ILE A O 1
ATOM 1952 N N . MET B 1 1 ? 13.016 -10.82 0.253 1 95.12 1 MET B N 1
ATOM 1953 C CA . MET B 1 1 ? 12.164 -10.625 -0.918 1 95.12 1 MET B CA 1
ATOM 1954 C C . MET B 1 1 ? 11.055 -9.625 -0.624 1 95.12 1 MET B C 1
ATOM 1956 O O . MET B 1 1 ? 10.625 -9.484 0.523 1 95.12 1 MET B O 1
ATOM 1960 N N . ILE B 1 2 ? 10.656 -8.969 -1.694 1 96.31 2 ILE B N 1
ATOM 1961 C CA . ILE B 1 2 ? 9.539 -8.031 -1.636 1 96.31 2 ILE B CA 1
ATOM 1962 C C . ILE B 1 2 ? 8.375 -8.562 -2.461 1 96.31 2 ILE B C 1
ATOM 1964 O O . ILE B 1 2 ? 8.562 -9.078 -3.562 1 96.31 2 ILE B O 1
ATOM 1968 N N . VAL B 1 3 ? 7.227 -8.492 -1.812 1 97.88 3 VAL B N 1
ATOM 1969 C CA . VAL B 1 3 ? 6.012 -8.844 -2.543 1 97.88 3 VAL B CA 1
ATOM 1970 C C . VAL B 1 3 ? 5.199 -7.586 -2.828 1 97.88 3 VAL B C 1
ATOM 1972 O O . VAL B 1 3 ? 4.863 -6.836 -1.908 1 97.88 3 VAL B O 1
ATOM 1975 N N . TYR B 1 4 ? 4.992 -7.359 -4.078 1 97.5 4 TYR B N 1
ATOM 1976 C CA . TYR B 1 4 ? 4.215 -6.215 -4.539 1 97.5 4 TYR B CA 1
ATOM 1977 C C . TYR B 1 4 ? 2.859 -6.656 -5.082 1 97.5 4 TYR B C 1
ATOM 1979 O O . TYR B 1 4 ? 2.791 -7.398 -6.066 1 97.5 4 TYR B O 1
ATOM 1987 N N . PHE B 1 5 ? 1.77 -6.141 -4.422 1 98.25 5 PHE B N 1
ATOM 1988 C CA . PHE B 1 5 ? 0.416 -6.512 -4.816 1 98.25 5 PHE B CA 1
ATOM 1989 C C . PHE B 1 5 ? -0.099 -5.598 -5.918 1 98.25 5 PHE B C 1
ATOM 1991 O O . PHE B 1 5 ? -0.599 -4.504 -5.645 1 98.25 5 PHE B O 1
ATOM 1998 N N . ILE B 1 6 ? -0.088 -6.105 -7.125 1 97.12 6 ILE B N 1
ATOM 1999 C CA . ILE B 1 6 ? -0.525 -5.316 -8.273 1 97.12 6 ILE B CA 1
ATOM 2000 C C . ILE B 1 6 ? -2.047 -5.367 -8.383 1 97.12 6 ILE B C 1
ATOM 2002 O O . ILE B 1 6 ? -2.689 -4.348 -8.648 1 97.12 6 ILE B O 1
ATOM 2006 N N . GLY B 1 7 ? -2.564 -6.473 -8.156 1 97.38 7 GLY B N 1
ATOM 2007 C CA . GLY B 1 7 ? -4 -6.695 -8.102 1 97.38 7 GLY B CA 1
ATOM 2008 C C . GLY B 1 7 ? -4.414 -7.652 -6.996 1 97.38 7 GLY B C 1
ATOM 2009 O O . GLY B 1 7 ? -3.74 -8.656 -6.754 1 97.38 7 GLY B O 1
ATOM 2010 N N . THR B 1 8 ? -5.559 -7.289 -6.355 1 98.44 8 THR B N 1
ATOM 2011 C CA . THR B 1 8 ? -5.977 -8.094 -5.211 1 98.44 8 THR B CA 1
ATOM 2012 C C . THR B 1 8 ? -7.449 -8.469 -5.328 1 98.44 8 THR B C 1
ATOM 2014 O O . THR B 1 8 ? -8.062 -8.898 -4.348 1 98.44 8 THR B O 1
ATOM 2017 N N . GLY B 1 9 ? -8.031 -8.266 -6.508 1 97.88 9 GLY B N 1
ATOM 2018 C CA . GLY B 1 9 ? -9.445 -8.539 -6.711 1 97.88 9 GLY B CA 1
ATOM 2019 C C . GLY B 1 9 ? -9.703 -9.852 -7.426 1 97.88 9 GLY B C 1
ATOM 2020 O O . GLY B 1 9 ? -8.766 -10.516 -7.867 1 97.88 9 GLY B O 1
ATOM 2021 N N . GLY B 1 10 ? -10.961 -10.211 -7.41 1 95.25 10 GLY B N 1
ATOM 2022 C CA . GLY B 1 10 ? -11.398 -11.336 -8.227 1 95.25 10 GLY B CA 1
ATOM 2023 C C . GLY B 1 10 ? -11.539 -10.984 -9.695 1 95.25 10 GLY B C 1
ATOM 2024 O O . GLY B 1 10 ? -10.953 -10.008 -10.164 1 95.25 10 GLY B O 1
ATOM 2025 N N . SER B 1 11 ? -12.242 -11.797 -10.406 1 93.38 11 SER B N 1
ATOM 2026 C CA . SER B 1 11 ? -12.297 -11.766 -11.867 1 93.38 11 SER B CA 1
ATOM 2027 C C . SER B 1 11 ? -12.883 -10.445 -12.367 1 93.38 11 SER B C 1
ATOM 2029 O O . SER B 1 11 ? -12.383 -9.875 -13.344 1 93.38 11 SER B O 1
ATOM 2031 N N . GLU B 1 12 ? -13.812 -9.891 -11.688 1 93.75 12 GLU B N 1
ATOM 2032 C CA . GLU B 1 12 ? -14.523 -8.719 -12.195 1 93.75 12 GLU B CA 1
ATOM 2033 C C . GLU B 1 12 ? -13.789 -7.43 -11.836 1 93.75 12 GLU B C 1
ATOM 2035 O O . GLU B 1 12 ? -14.031 -6.383 -12.438 1 93.75 12 GLU B O 1
ATOM 2040 N N . GLY B 1 13 ? -12.859 -7.594 -10.883 1 95.56 13 GLY B N 1
ATOM 2041 C CA . GLY B 1 13 ? -12.297 -6.367 -10.344 1 95.56 13 GLY B CA 1
ATOM 2042 C C . GLY B 1 13 ? -13.297 -5.543 -9.555 1 95.56 13 GLY B C 1
ATOM 2043 O O . GLY B 1 13 ? -14.492 -5.852 -9.547 1 95.56 13 GLY B O 1
ATOM 2044 N N . ILE B 1 14 ? -12.812 -4.645 -8.867 1 97.81 14 ILE B N 1
ATOM 2045 C CA . ILE B 1 14 ? -13.633 -3.682 -8.141 1 97.81 14 ILE B CA 1
ATOM 2046 C C . ILE B 1 14 ? -13.234 -2.264 -8.539 1 97.81 14 ILE B C 1
ATOM 2048 O O . ILE B 1 14 ? -12.086 -1.853 -8.336 1 97.81 14 ILE B O 1
ATOM 2052 N N . PRO B 1 15 ? -14.078 -1.349 -9.078 1 97.5 15 PRO B N 1
ATOM 2053 C CA . PRO B 1 15 ? -15.5 -1.61 -9.336 1 97.5 15 PRO B CA 1
ATOM 2054 C C . PRO B 1 15 ? -15.719 -2.486 -10.562 1 97.5 15 PRO B C 1
ATOM 2056 O O . PRO B 1 15 ? -14.938 -2.43 -11.516 1 97.5 15 PRO B O 1
ATOM 2059 N N . ALA B 1 16 ? -16.734 -3.27 -10.477 1 96.19 16 ALA B N 1
ATOM 2060 C CA . ALA B 1 16 ? -17.188 -3.979 -11.664 1 96.19 16 ALA B CA 1
ATOM 2061 C C . ALA B 1 16 ? -17.938 -3.041 -12.609 1 96.19 16 ALA B C 1
ATOM 2063 O O . ALA B 1 16 ? -18.625 -2.117 -12.156 1 96.19 16 ALA B O 1
ATOM 2064 N N . HIS B 1 17 ? -17.859 -3.322 -13.883 1 93.25 17 HIS B N 1
ATOM 2065 C CA . HIS B 1 17 ? -18.453 -2.439 -14.875 1 93.25 17 HIS B CA 1
ATOM 2066 C C . HIS B 1 17 ? -19.953 -2.277 -14.648 1 93.25 17 HIS B C 1
ATOM 2068 O O . HIS B 1 17 ? -20.672 -3.27 -14.57 1 93.25 17 HIS B O 1
ATOM 2074 N N . LEU B 1 18 ? -20.422 -1.104 -14.453 1 93.38 18 LEU B N 1
ATOM 2075 C CA . LEU B 1 18 ? -21.797 -0.646 -14.352 1 93.38 18 LEU B CA 1
ATOM 2076 C C . LEU B 1 18 ? -22.484 -1.255 -13.133 1 93.38 18 LEU B C 1
ATOM 2078 O O . LEU B 1 18 ? -23.719 -1.251 -13.047 1 93.38 18 LEU B O 1
ATOM 2082 N N . CYS B 1 19 ? -21.703 -1.779 -12.203 1 96.25 19 CYS B N 1
ATOM 2083 C CA . CYS B 1 19 ? -22.281 -2.289 -10.969 1 96.25 19 CYS B CA 1
ATOM 2084 C C . CYS B 1 19 ? -22.562 -1.155 -9.984 1 96.25 19 CYS B C 1
ATOM 2086 O O . CYS B 1 19 ? -21.75 -0.241 -9.844 1 96.25 19 CYS B O 1
ATOM 2088 N N . THR B 1 20 ? -23.656 -1.251 -9.242 1 96.06 20 THR B N 1
ATOM 2089 C CA . THR B 1 20 ? -24.031 -0.162 -8.344 1 96.06 20 THR B CA 1
ATOM 2090 C C .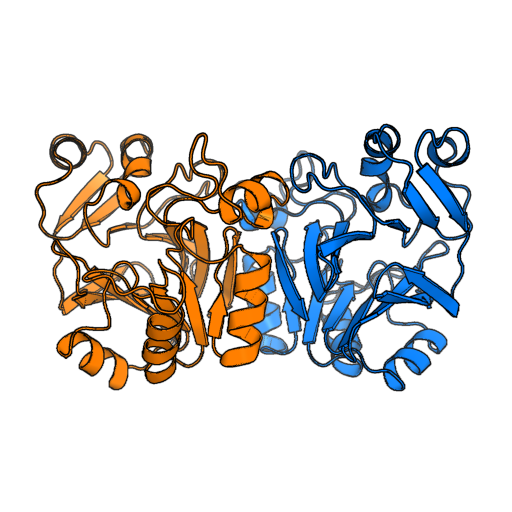 THR B 1 20 ? -24.094 -0.65 -6.898 1 96.06 20 THR B C 1
ATOM 2092 O O . THR B 1 20 ? -24.766 -0.037 -6.066 1 96.06 20 THR B O 1
ATOM 2095 N N . CYS B 1 21 ? -23.469 -1.816 -6.617 1 97.38 21 CYS B N 1
ATOM 2096 C CA . CYS B 1 21 ? -23.484 -2.297 -5.242 1 97.38 21 CYS B CA 1
ATOM 2097 C C . CYS B 1 21 ? -22.656 -1.384 -4.34 1 97.38 21 CYS B C 1
ATOM 2099 O O . CYS B 1 21 ? -21.922 -0.53 -4.828 1 97.38 21 CYS B O 1
ATOM 2101 N N . ARG B 1 22 ? -22.766 -1.491 -3.07 1 97.06 22 ARG B N 1
ATOM 2102 C CA . ARG B 1 22 ? -22.109 -0.622 -2.098 1 97.06 22 ARG B CA 1
ATOM 2103 C C . ARG B 1 22 ? -20.594 -0.696 -2.23 1 97.06 22 ARG B C 1
ATOM 2105 O O . ARG B 1 22 ? -19.906 0.318 -2.102 1 97.06 22 ARG B O 1
ATOM 2112 N N . THR B 1 23 ? -20.078 -1.903 -2.451 1 98 23 THR B N 1
ATOM 2113 C CA . THR B 1 23 ? -18.641 -2.129 -2.598 1 98 23 THR B CA 1
ATOM 2114 C C . THR B 1 23 ? -18.094 -1.386 -3.814 1 98 23 THR B C 1
ATOM 2116 O O . THR B 1 23 ? -17.094 -0.675 -3.717 1 98 23 THR B O 1
ATOM 2119 N N . CYS B 1 24 ? -18.766 -1.478 -4.934 1 98.25 24 CYS B N 1
ATOM 2120 C CA . CYS B 1 24 ? -18.328 -0.839 -6.172 1 98.25 24 CYS B CA 1
ATOM 2121 C C . CYS B 1 24 ? -18.484 0.674 -6.09 1 98.25 24 CYS B C 1
ATOM 2123 O O . CYS B 1 24 ? -17.656 1.42 -6.594 1 98.25 24 CYS B O 1
ATOM 2125 N N . GLU B 1 25 ? -19.531 1.128 -5.488 1 97.06 25 GLU B N 1
ATOM 2126 C CA . GLU B 1 25 ? -19.734 2.564 -5.348 1 97.06 25 GLU B CA 1
ATOM 2127 C C . GLU B 1 25 ? -18.672 3.197 -4.461 1 97.06 25 GLU B C 1
ATOM 2129 O O . GLU B 1 25 ? -18.172 4.285 -4.758 1 97.06 25 GLU B O 1
ATOM 2134 N N . GLU B 1 26 ? -18.328 2.52 -3.367 1 97.06 26 GLU B N 1
ATOM 2135 C CA . GLU B 1 26 ? -17.234 3.01 -2.52 1 97.06 26 GLU B CA 1
ATOM 2136 C C . GLU B 1 26 ? -15.93 3.111 -3.301 1 97.06 26 GLU B C 1
ATOM 2138 O O . GLU B 1 26 ? -15.195 4.094 -3.162 1 97.06 26 GLU B O 1
ATOM 2143 N N . ALA B 1 27 ? -15.68 2.143 -4.121 1 97 27 ALA B N 1
ATOM 2144 C CA . ALA B 1 27 ? -14.438 2.102 -4.898 1 97 27 ALA B CA 1
ATOM 2145 C C . ALA B 1 27 ? -14.391 3.244 -5.906 1 97 27 ALA B C 1
ATOM 2147 O O . ALA B 1 27 ? -13.312 3.715 -6.27 1 97 27 ALA B O 1
ATOM 2148 N N . ARG B 1 28 ? -15.523 3.641 -6.383 1 95 28 ARG B N 1
ATOM 2149 C CA . ARG B 1 28 ? -15.555 4.766 -7.309 1 95 28 ARG B CA 1
ATOM 2150 C C . ARG B 1 28 ? -15.266 6.078 -6.59 1 95 28 ARG B C 1
ATOM 2152 O O . ARG B 1 28 ? -14.734 7.016 -7.188 1 95 28 ARG B O 1
ATOM 2159 N N . ARG B 1 29 ? -15.547 6.082 -5.285 1 93.75 29 ARG B N 1
ATOM 2160 C CA . ARG B 1 29 ? -15.359 7.301 -4.504 1 93.75 29 ARG B CA 1
ATOM 2161 C C . ARG B 1 29 ? -13.969 7.336 -3.877 1 93.75 29 ARG B C 1
ATOM 2163 O O . ARG B 1 29 ? -13.367 8.406 -3.752 1 93.75 29 ARG B O 1
ATOM 2170 N N . LEU B 1 30 ? -13.547 6.176 -3.439 1 94.94 30 LEU B N 1
ATOM 2171 C CA . LEU B 1 30 ? -12.234 6.023 -2.82 1 94.94 30 LEU B CA 1
ATOM 2172 C C . LEU B 1 30 ? -11.297 5.211 -3.715 1 94.94 30 LEU B C 1
ATOM 2174 O O . LEU B 1 30 ? -11.352 3.979 -3.713 1 94.94 30 LEU B O 1
ATOM 2178 N N . GLY B 1 31 ? -10.352 5.855 -4.348 1 93.5 31 GLY B N 1
ATOM 2179 C CA . GLY B 1 31 ? -9.484 5.211 -5.324 1 93.5 31 GLY B CA 1
ATOM 2180 C C . GLY B 1 31 ? -8.711 4.039 -4.75 1 93.5 31 GLY B C 1
ATOM 2181 O O . GLY B 1 31 ? -8.492 3.041 -5.438 1 93.5 31 GLY B O 1
ATOM 2182 N N . PHE B 1 32 ? -8.32 4.113 -3.516 1 94.88 32 PHE B N 1
ATOM 2183 C CA . PHE B 1 32 ? -7.496 3.072 -2.914 1 94.88 32 PHE B CA 1
ATOM 2184 C C . PHE B 1 32 ? -8.336 1.834 -2.605 1 94.88 32 PHE B C 1
ATOM 2186 O O . PHE B 1 32 ? -7.793 0.795 -2.219 1 94.88 32 PHE B O 1
ATOM 2193 N N . ALA B 1 33 ? -9.711 1.944 -2.785 1 96.94 33 ALA B N 1
ATOM 2194 C CA . ALA B 1 33 ? -10.602 0.811 -2.549 1 96.94 33 ALA B CA 1
ATOM 2195 C C . ALA B 1 33 ? -10.797 -0.004 -3.822 1 96.94 33 ALA B C 1
ATOM 2197 O O . ALA B 1 33 ? -11.469 -1.041 -3.805 1 96.94 33 ALA B O 1
ATOM 2198 N N . GLN B 1 34 ? -10.219 0.499 -4.922 1 97.44 34 GLN B N 1
ATOM 2199 C CA . GLN B 1 34 ? -10.32 -0.236 -6.18 1 97.44 34 GLN B CA 1
ATOM 2200 C C . GLN B 1 34 ? -9.406 -1.462 -6.172 1 97.44 34 GLN B C 1
ATOM 2202 O O . GLN B 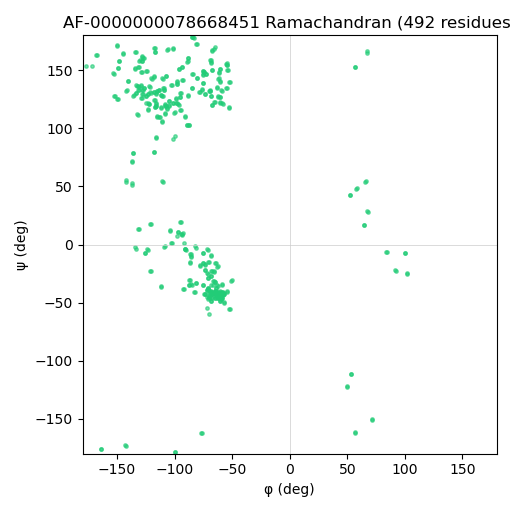1 34 ? -8.383 -1.473 -5.496 1 97.44 34 GLN B O 1
ATOM 2207 N N . ARG B 1 35 ? -9.844 -2.477 -6.867 1 97.94 35 ARG B N 1
ATOM 2208 C CA . ARG B 1 35 ? -9.062 -3.703 -6.98 1 97.94 35 ARG B CA 1
ATOM 2209 C C . ARG B 1 35 ? -9.039 -4.211 -8.414 1 97.94 35 ARG B C 1
ATOM 2211 O O . ARG B 1 35 ? -10.094 -4.359 -9.047 1 97.94 35 ARG B O 1
ATOM 2218 N N . LYS B 1 36 ? -7.879 -4.469 -8.914 1 96.81 36 LYS B N 1
ATOM 2219 C CA . LYS B 1 36 ? -7.695 -5.164 -10.18 1 96.81 36 LYS B CA 1
ATOM 2220 C C . LYS B 1 36 ? -7.637 -6.676 -9.977 1 96.81 36 LYS B C 1
ATOM 2222 O O . LYS B 1 36 ? -7.387 -7.145 -8.867 1 96.81 36 LYS B O 1
ATOM 2227 N N . PRO B 1 37 ? -7.879 -7.402 -11.055 1 96.62 37 PRO B N 1
ATOM 2228 C CA . PRO B 1 37 ? -7.715 -8.852 -10.922 1 96.62 37 PRO B CA 1
ATOM 2229 C C . PRO B 1 37 ? -6.332 -9.234 -10.398 1 96.62 37 PRO B C 1
ATOM 2231 O O . PRO B 1 37 ? -5.352 -8.531 -10.648 1 96.62 37 PRO B O 1
ATOM 2234 N N . SER B 1 38 ? -6.266 -10.359 -9.789 1 97 38 SER B N 1
ATOM 2235 C CA . SER B 1 38 ? -5.129 -10.789 -8.984 1 97 38 SER B CA 1
ATOM 2236 C C . SER B 1 38 ? -3.857 -10.867 -9.82 1 97 38 SER B C 1
ATOM 2238 O O . SER B 1 38 ? -3.83 -11.531 -10.859 1 97 38 SER B O 1
ATOM 2240 N N . THR B 1 39 ? -2.863 -10.203 -9.469 1 97.38 39 THR B N 1
ATOM 2241 C CA . THR B 1 39 ? -1.506 -10.164 -10 1 97.38 39 THR B CA 1
ATOM 2242 C C . THR B 1 39 ? -0.511 -9.766 -8.914 1 97.38 39 THR B C 1
ATOM 2244 O O . THR B 1 39 ? -0.726 -8.781 -8.203 1 97.38 39 THR B O 1
ATOM 2247 N N . LEU B 1 40 ? 0.56 -10.547 -8.711 1 97.62 40 LEU B N 1
ATOM 2248 C CA . LEU B 1 40 ? 1.604 -10.219 -7.742 1 97.62 40 LEU B CA 1
ATOM 2249 C C . LEU B 1 40 ? 2.975 -10.195 -8.414 1 97.62 40 LEU B C 1
ATOM 2251 O O . LEU B 1 40 ? 3.207 -10.922 -9.383 1 97.62 40 LEU B O 1
ATOM 2255 N N . ALA B 1 41 ? 3.824 -9.383 -7.922 1 97.94 41 ALA B N 1
ATOM 2256 C CA . ALA B 1 41 ? 5.238 -9.406 -8.289 1 97.94 41 ALA B CA 1
ATOM 2257 C C . ALA B 1 41 ? 6.117 -9.703 -7.078 1 97.94 41 ALA B C 1
ATOM 2259 O O . ALA B 1 41 ? 5.887 -9.164 -5.992 1 97.94 41 ALA B O 1
ATOM 2260 N N . VAL B 1 42 ? 6.996 -10.594 -7.223 1 98.25 42 VAL B N 1
ATOM 2261 C CA . VAL B 1 42 ? 8.016 -10.867 -6.215 1 98.25 42 VAL B CA 1
ATOM 2262 C C . VAL B 1 42 ? 9.359 -10.305 -6.676 1 98.25 42 VAL B C 1
ATOM 2264 O O . VAL B 1 42 ? 9.844 -10.641 -7.762 1 98.25 42 VAL B O 1
ATOM 2267 N N . ILE B 1 43 ? 9.914 -9.414 -5.953 1 97.69 43 ILE B N 1
ATOM 2268 C CA . ILE B 1 43 ? 11.242 -8.867 -6.211 1 97.69 43 ILE B CA 1
ATOM 2269 C C . ILE B 1 43 ? 12.266 -9.578 -5.332 1 97.69 43 ILE B C 1
ATOM 2271 O O . ILE B 1 43 ? 12.164 -9.555 -4.102 1 97.69 43 ILE B O 1
ATOM 2275 N N . THR B 1 44 ? 13.242 -10.18 -5.953 1 97.69 44 THR B N 1
ATOM 2276 C CA . THR B 1 44 ? 14.227 -10.984 -5.238 1 97.69 44 THR B CA 1
ATOM 2277 C C . THR B 1 44 ? 15.297 -10.102 -4.609 1 97.69 44 THR B C 1
ATOM 2279 O O . THR B 1 44 ? 15.32 -8.883 -4.836 1 97.69 44 THR B O 1
ATOM 2282 N N . LYS B 1 45 ? 16.141 -10.734 -3.824 1 95 45 LYS B N 1
ATOM 2283 C CA . LYS B 1 45 ? 17.25 -10.016 -3.201 1 95 45 LYS B CA 1
ATOM 2284 C C . LYS B 1 45 ? 18.203 -9.461 -4.254 1 95 45 LYS B C 1
ATOM 2286 O O . LYS B 1 45 ? 19 -8.555 -3.971 1 95 45 LYS B O 1
ATOM 2291 N N . ASN B 1 46 ? 18.156 -9.992 -5.48 1 95.62 46 ASN B N 1
ATOM 2292 C CA . ASN B 1 46 ? 19.016 -9.539 -6.57 1 95.62 46 ASN B CA 1
ATOM 2293 C C . ASN B 1 46 ? 18.297 -8.531 -7.469 1 95.62 46 ASN B C 1
ATOM 2295 O O . ASN B 1 46 ? 18.75 -8.258 -8.578 1 95.62 46 ASN B O 1
ATOM 2299 N N . ASN B 1 47 ? 17.125 -8.062 -7.016 1 93.06 47 ASN B N 1
ATOM 2300 C CA . ASN B 1 47 ? 16.344 -7.051 -7.699 1 93.06 47 ASN B CA 1
ATOM 2301 C C . ASN B 1 47 ? 15.773 -7.578 -9.016 1 93.06 47 ASN B C 1
ATOM 2303 O O . ASN B 1 47 ? 15.656 -6.832 -9.992 1 93.06 47 ASN B O 1
ATOM 2307 N N . GLU B 1 48 ? 15.555 -8.883 -9.062 1 95.69 48 GLU B N 1
ATOM 2308 C CA . GLU B 1 48 ? 14.844 -9.477 -10.188 1 95.69 48 GLU B CA 1
ATOM 2309 C C . GLU B 1 48 ? 13.352 -9.602 -9.891 1 95.69 48 GLU B C 1
ATOM 2311 O O . GLU B 1 48 ? 12.961 -9.766 -8.734 1 95.69 48 GLU B O 1
ATOM 2316 N N . ALA B 1 49 ? 12.586 -9.586 -10.961 1 96.62 49 ALA B N 1
ATOM 2317 C CA . ALA B 1 49 ? 11.141 -9.602 -10.773 1 96.62 49 ALA B CA 1
ATOM 2318 C C . ALA B 1 49 ? 10.523 -10.875 -11.336 1 96.62 49 ALA B C 1
ATOM 2320 O O . ALA B 1 49 ? 10.859 -11.297 -12.445 1 96.62 49 ALA B O 1
ATOM 2321 N N . ILE B 1 50 ? 9.688 -11.477 -10.555 1 97.88 50 ILE B N 1
ATOM 2322 C CA . ILE B 1 50 ? 8.875 -12.617 -10.969 1 97.88 50 ILE B CA 1
ATOM 2323 C C . ILE B 1 50 ? 7.395 -12.281 -10.789 1 97.88 50 ILE B C 1
ATOM 2325 O O . ILE B 1 50 ? 6.984 -11.789 -9.742 1 97.88 50 ILE B O 1
ATOM 2329 N N . LEU B 1 51 ? 6.629 -12.547 -11.828 1 97.25 51 LEU B N 1
ATOM 2330 C CA . LEU B 1 51 ? 5.191 -12.297 -11.742 1 97.25 51 LEU B CA 1
ATOM 2331 C C . LEU B 1 51 ? 4.438 -13.586 -11.414 1 97.25 51 LEU B C 1
ATOM 2333 O O . LEU B 1 51 ? 4.781 -14.656 -11.922 1 97.25 51 LEU B O 1
ATOM 2337 N N . ILE B 1 52 ? 3.482 -13.43 -10.594 1 98.19 52 ILE B N 1
ATOM 2338 C CA . ILE B 1 52 ? 2.529 -14.508 -10.367 1 98.19 52 ILE B CA 1
ATOM 2339 C C . ILE B 1 52 ? 1.14 -14.078 -10.828 1 98.19 52 ILE B C 1
ATOM 2341 O O . ILE B 1 52 ? 0.571 -13.117 -10.297 1 98.19 52 ILE B O 1
ATOM 2345 N N . ASP B 1 53 ? 0.614 -14.781 -11.766 1 96.88 53 ASP B N 1
ATOM 2346 C CA . ASP B 1 53 ? -0.612 -14.422 -12.469 1 96.88 53 ASP B CA 1
ATOM 2347 C C . ASP B 1 53 ? -0.5 -13.039 -13.109 1 96.88 53 ASP B C 1
ATOM 2349 O O . ASP B 1 53 ? 0.296 -12.211 -12.664 1 96.88 53 ASP B O 1
ATOM 2353 N N . VAL B 1 54 ? -1.226 -12.891 -14.125 1 94.62 54 VAL B N 1
ATOM 2354 C CA . VAL B 1 54 ? -1.246 -11.633 -14.859 1 94.62 54 VAL B CA 1
ATOM 2355 C C . VAL B 1 54 ? -2.686 -11.258 -15.203 1 94.62 54 VAL B C 1
ATOM 2357 O O . VAL B 1 54 ? -3.09 -11.32 -16.375 1 94.62 54 VAL B O 1
ATOM 2360 N N . GLY B 1 55 ? -3.301 -10.75 -14.227 1 92.75 55 GLY B N 1
ATOM 2361 C CA . GLY B 1 55 ? -4.719 -10.461 -14.383 1 92.75 55 GLY B CA 1
ATOM 2362 C C . GLY B 1 55 ? -4.984 -9.102 -15 1 92.75 55 GLY B C 1
ATOM 2363 O O . GLY B 1 55 ? -6.129 -8.766 -15.312 1 92.75 55 GLY B O 1
ATOM 2364 N N . THR B 1 56 ? -3.904 -8.328 -15.086 1 88.38 56 THR B N 1
ATOM 2365 C CA . THR B 1 56 ? -4.047 -6.969 -15.602 1 88.38 56 THR B CA 1
ATOM 2366 C C . THR B 1 56 ? -2.811 -6.566 -16.406 1 88.38 56 THR B C 1
ATOM 2368 O O . THR B 1 56 ? -1.817 -7.297 -16.438 1 88.38 56 THR B O 1
ATOM 2371 N N . ASP B 1 57 ? -2.988 -5.512 -17.156 1 86.19 57 ASP B N 1
ATOM 2372 C CA . ASP B 1 57 ? -1.842 -4.922 -17.828 1 86.19 57 ASP B CA 1
ATOM 2373 C C . ASP B 1 57 ? -0.871 -4.301 -16.828 1 86.19 57 ASP B C 1
ATOM 2375 O O . ASP B 1 57 ? -1.25 -3.424 -16.047 1 86.19 57 ASP B O 1
ATOM 2379 N N . ILE B 1 58 ? 0.32 -4.809 -16.844 1 88.12 58 ILE B N 1
ATOM 2380 C CA . ILE B 1 58 ? 1.251 -4.402 -15.797 1 88.12 58 ILE B CA 1
ATOM 2381 C C . ILE B 1 58 ? 2.244 -3.387 -16.359 1 88.12 58 ILE B C 1
ATOM 2383 O O . ILE B 1 58 ? 3.119 -2.902 -15.633 1 88.12 58 ILE B O 1
ATOM 2387 N N . ARG B 1 59 ? 2.213 -2.947 -17.594 1 83.81 59 ARG B N 1
ATOM 2388 C CA . ARG B 1 59 ? 3.264 -2.209 -18.281 1 83.81 59 ARG B CA 1
ATOM 2389 C C . ARG B 1 59 ? 3.436 -0.815 -17.688 1 83.81 59 ARG B C 1
ATOM 2391 O O . ARG B 1 59 ? 4.527 -0.243 -17.734 1 83.81 59 ARG B O 1
ATOM 2398 N N . ASP B 1 60 ? 2.393 -0.339 -17.047 1 80.94 60 ASP B N 1
ATOM 2399 C CA . ASP B 1 60 ? 2.514 0.986 -16.453 1 80.94 60 ASP B CA 1
ATOM 2400 C C . ASP B 1 60 ? 3.021 0.895 -15.016 1 80.94 60 ASP B C 1
ATOM 2402 O O . ASP B 1 60 ? 3.346 1.913 -14.398 1 80.94 60 ASP B O 1
ATOM 2406 N N . LEU B 1 61 ? 3.186 -0.294 -14.523 1 88.75 61 LEU B N 1
ATOM 2407 C CA . LEU B 1 61 ? 3.535 -0.479 -13.117 1 88.75 61 LEU B CA 1
ATOM 2408 C C . LEU B 1 61 ? 4.953 -1.023 -12.984 1 88.75 61 LEU B C 1
ATOM 2410 O O . LEU B 1 61 ? 5.664 -0.682 -12.031 1 88.75 61 LEU B O 1
ATOM 2414 N N . LEU B 1 62 ? 5.324 -1.851 -13.867 1 89.75 62 LEU B N 1
ATOM 2415 C CA . LEU B 1 62 ? 6.633 -2.494 -13.812 1 89.75 62 LEU B CA 1
ATOM 2416 C C . LEU B 1 62 ? 7.332 -2.416 -15.164 1 89.75 62 LEU B C 1
ATOM 2418 O O . LEU B 1 62 ? 6.934 -3.094 -16.125 1 89.75 62 LEU B O 1
ATOM 2422 N N . HIS B 1 63 ? 8.367 -1.658 -15.188 1 90.31 63 HIS B N 1
ATOM 2423 C CA . HIS B 1 63 ? 9.172 -1.513 -16.391 1 90.31 63 HIS B CA 1
ATOM 2424 C C . HIS B 1 63 ? 10.539 -2.168 -16.219 1 90.31 63 HIS B C 1
ATOM 2426 O O . HIS B 1 63 ? 11.57 -1.53 -16.453 1 90.31 63 HIS B O 1
ATOM 2432 N N . VAL B 1 64 ? 10.477 -3.434 -15.859 1 91.44 64 VAL B N 1
ATOM 2433 C CA . VAL B 1 64 ? 11.695 -4.207 -15.648 1 91.44 64 VAL B CA 1
ATOM 2434 C C . VAL B 1 64 ? 11.594 -5.543 -16.375 1 91.44 64 VAL B C 1
ATOM 2436 O O . VAL B 1 64 ? 10.492 -6.047 -16.609 1 91.44 64 VAL B O 1
ATOM 2439 N N . PRO B 1 65 ? 12.781 -6.035 -16.719 1 91.44 65 PRO B N 1
ATOM 2440 C CA . PRO B 1 65 ? 12.719 -7.398 -17.25 1 91.44 65 PRO B CA 1
ATOM 2441 C C . PRO B 1 65 ? 12.156 -8.398 -16.25 1 91.44 65 PRO B C 1
ATOM 2443 O O . PRO B 1 65 ? 12.438 -8.297 -15.047 1 91.44 65 PRO B O 1
ATOM 2446 N N . LEU B 1 66 ? 11.367 -9.289 -16.75 1 94.88 66 LEU B N 1
ATOM 2447 C CA . LEU B 1 66 ? 10.82 -10.352 -15.906 1 94.88 66 LEU B CA 1
ATOM 2448 C C . LEU B 1 66 ? 11.672 -11.609 -16 1 94.88 66 LEU B C 1
ATOM 2450 O O . LEU B 1 66 ? 11.977 -12.078 -17.109 1 94.88 66 LEU B O 1
ATOM 2454 N N . LYS B 1 67 ? 11.992 -12.086 -14.836 1 96.31 67 LYS B N 1
ATOM 2455 C CA . LYS B 1 67 ? 12.766 -13.328 -14.805 1 96.31 67 LYS B CA 1
ATOM 2456 C C . LYS B 1 67 ? 11.883 -14.531 -15.141 1 96.31 67 LYS B C 1
ATOM 2458 O O . LYS B 1 67 ? 12.359 -15.508 -15.727 1 96.31 67 LYS B O 1
ATOM 2463 N N . ALA B 1 68 ? 10.68 -14.461 -14.734 1 97.44 68 ALA B N 1
ATOM 2464 C CA . ALA B 1 68 ? 9.711 -15.523 -15 1 97.44 68 ALA B CA 1
ATOM 2465 C C . ALA B 1 68 ? 8.289 -15.07 -14.688 1 97.44 68 ALA B C 1
ATOM 2467 O O . ALA B 1 68 ? 8.094 -14.055 -14.008 1 97.44 68 ALA B O 1
ATOM 2468 N N . ILE B 1 69 ? 7.375 -15.805 -15.211 1 96.62 69 ILE B N 1
ATOM 2469 C CA . ILE B 1 69 ? 5.961 -15.672 -14.875 1 96.62 69 ILE B CA 1
ATOM 2470 C C . ILE B 1 69 ? 5.418 -17.016 -14.414 1 96.62 69 ILE B C 1
ATOM 2472 O O . ILE B 1 69 ? 5.652 -18.047 -15.055 1 96.62 69 ILE B O 1
ATOM 2476 N N . LEU B 1 70 ? 4.801 -17.031 -13.297 1 97.94 70 LEU B N 1
ATOM 2477 C CA . LEU B 1 70 ? 4.121 -18.219 -12.789 1 97.94 70 LEU B CA 1
ATOM 2478 C C . LEU B 1 70 ? 2.607 -18.031 -12.828 1 97.94 70 LEU B C 1
ATOM 2480 O O . LEU B 1 70 ? 2.086 -17.016 -12.383 1 97.94 70 LEU B O 1
ATOM 2484 N N . LEU B 1 71 ? 1.915 -19.031 -13.297 1 96.38 71 LEU B N 1
ATOM 2485 C CA . LEU B 1 71 ? 0.456 -19.016 -13.289 1 96.38 71 LEU B CA 1
ATOM 2486 C C . LEU B 1 71 ? -0.094 -20.016 -12.273 1 96.38 71 LEU B C 1
ATOM 2488 O O . LEU B 1 71 ? 0.362 -21.156 -12.203 1 96.38 71 LEU B O 1
ATOM 2492 N N . THR B 1 72 ? -1.015 -19.516 -11.523 1 97.12 72 THR B N 1
ATOM 2493 C CA . THR B 1 72 ? -1.731 -20.438 -10.648 1 97.12 72 THR B CA 1
ATOM 2494 C C . THR B 1 72 ? -2.631 -21.359 -11.453 1 97.12 72 THR B C 1
ATOM 2496 O O . THR B 1 72 ? -2.689 -22.562 -11.188 1 97.12 72 THR B O 1
ATOM 2499 N N . HIS B 1 73 ? -3.336 -20.734 -12.359 1 94.69 73 HIS B N 1
ATOM 2500 C CA . HIS B 1 73 ? -4.211 -21.516 -13.227 1 94.69 73 HIS B CA 1
ATOM 2501 C C . HIS B 1 73 ? -4.641 -20.719 -14.445 1 94.69 73 HIS B C 1
ATOM 2503 O O . HIS B 1 73 ? -4.234 -19.562 -14.609 1 94.69 73 HIS B O 1
ATOM 2509 N N . TRP B 1 74 ? -5.516 -21.297 -15.266 1 92.69 74 TRP B N 1
ATOM 2510 C CA . TRP B 1 74 ? -5.707 -20.766 -16.609 1 92.69 74 TRP B CA 1
ATOM 2511 C C . TRP B 1 74 ? -7.012 -19.969 -16.688 1 92.69 74 TRP B C 1
ATOM 2513 O O . TRP B 1 74 ? -7.473 -19.641 -17.781 1 92.69 74 TRP B O 1
ATOM 2523 N N . HIS B 1 75 ? -7.668 -19.656 -15.57 1 91.69 75 HIS B N 1
ATOM 2524 C CA . HIS B 1 75 ? -8.828 -18.766 -15.68 1 91.69 75 HIS B CA 1
ATOM 2525 C C . HIS B 1 75 ? -8.438 -17.422 -16.25 1 91.69 75 HIS B C 1
ATOM 2527 O O . HIS B 1 75 ? -7.332 -16.922 -16 1 91.69 75 HIS B O 1
ATOM 2533 N N . HIS B 1 76 ? -9.32 -16.812 -16.906 1 88.75 76 HIS B N 1
ATOM 2534 C CA . HIS B 1 76 ? -9.055 -15.633 -17.734 1 88.75 76 HIS B CA 1
ATOM 2535 C C . HIS B 1 76 ? -8.578 -14.461 -16.875 1 88.75 76 HIS B C 1
ATOM 2537 O O . HIS B 1 76 ? -7.738 -13.672 -17.312 1 88.75 76 HIS B O 1
ATOM 2543 N N . ASP B 1 77 ? -9.109 -14.312 -15.719 1 91.25 77 ASP B N 1
ATOM 2544 C CA . ASP B 1 77 ? -8.766 -13.18 -14.867 1 91.25 77 ASP B CA 1
ATOM 2545 C C . ASP B 1 77 ? -7.344 -13.305 -14.32 1 91.25 77 ASP B C 1
ATOM 2547 O O . ASP B 1 77 ? -6.82 -12.375 -13.711 1 91.25 77 ASP B O 1
ATOM 2551 N N . HIS B 1 78 ? -6.715 -14.359 -14.578 1 93.75 78 HIS B N 1
ATOM 2552 C CA . HIS B 1 78 ? -5.328 -14.539 -14.156 1 93.75 78 HIS B CA 1
ATOM 2553 C C . HIS B 1 78 ? -4.375 -14.477 -15.344 1 93.75 78 HIS B C 1
ATOM 2555 O O . HIS B 1 78 ? -3.156 -14.547 -15.172 1 93.75 78 HIS B O 1
ATOM 2561 N N . ILE B 1 79 ? -4.934 -14.305 -16.578 1 91.88 79 ILE B N 1
ATOM 2562 C CA . ILE B 1 79 ? -4.031 -14.438 -17.719 1 91.88 79 ILE B CA 1
ATOM 2563 C C . ILE B 1 79 ? -4.262 -13.289 -18.703 1 91.88 79 ILE B C 1
ATOM 2565 O O . ILE B 1 79 ? -3.539 -13.148 -19.688 1 91.88 79 ILE B O 1
ATOM 2569 N N . TYR B 1 80 ? -5.18 -12.414 -18.484 1 88.06 80 TYR B N 1
ATOM 2570 C CA . TYR B 1 80 ? -5.543 -11.359 -19.422 1 88.06 80 TYR B CA 1
ATOM 2571 C C . TYR B 1 80 ? -4.324 -10.539 -19.812 1 88.06 80 TYR B C 1
ATOM 2573 O O . TYR B 1 80 ? -4.168 -10.172 -20.984 1 88.06 80 TYR B O 1
ATOM 2581 N N . GLY B 1 81 ? -3.535 -10.266 -18.938 1 90.5 81 GLY B N 1
ATOM 2582 C CA . GLY B 1 81 ? -2.377 -9.422 -19.188 1 90.5 81 GLY B CA 1
ATOM 2583 C C . GLY B 1 81 ? -1.319 -10.102 -20.047 1 90.5 81 GLY B C 1
ATOM 2584 O O . GLY B 1 81 ? -0.446 -9.438 -20.609 1 90.5 81 GLY B O 1
ATOM 2585 N N . LEU B 1 82 ? -1.419 -11.398 -20.188 1 89.94 82 LEU B N 1
ATOM 2586 C CA . LEU B 1 82 ? -0.434 -12.133 -20.969 1 89.94 82 LEU B CA 1
ATOM 2587 C C . LEU B 1 82 ? -0.545 -11.789 -22.453 1 89.94 82 LEU B C 1
ATOM 2589 O O . LEU B 1 82 ? 0.434 -11.898 -23.203 1 89.94 82 LEU B O 1
ATOM 2593 N N . TYR B 1 83 ? -1.646 -11.43 -22.844 1 86.75 83 TYR B N 1
ATOM 2594 C CA . TYR B 1 83 ? -1.857 -11.141 -24.266 1 86.75 83 TYR B CA 1
ATOM 2595 C C . TYR B 1 83 ? -1.021 -9.938 -24.703 1 86.75 83 TYR B C 1
ATOM 2597 O O . TYR B 1 83 ? -0.555 -9.891 -25.844 1 86.75 83 TYR B O 1
ATOM 2605 N N . LYS B 1 84 ? -0.86 -9.109 -23.828 1 85.81 84 LYS B N 1
ATOM 2606 C CA . LYS B 1 84 ? 0.01 -7.973 -24.125 1 85.81 84 LYS B CA 1
ATOM 2607 C C . LYS B 1 84 ? 1.473 -8.32 -23.859 1 85.81 84 LYS B C 1
ATOM 2609 O O . LYS B 1 84 ? 2.357 -7.934 -24.625 1 85.81 84 LYS B O 1
ATOM 2614 N N . LEU B 1 85 ? 1.671 -9.117 -22.859 1 88.69 85 LEU B N 1
ATOM 2615 C CA . LEU B 1 85 ? 3.027 -9.375 -22.391 1 88.69 85 LEU B CA 1
ATOM 2616 C C . LEU B 1 85 ? 3.734 -10.367 -23.312 1 88.69 85 LEU B C 1
ATOM 2618 O O . LEU B 1 85 ? 4.961 -10.484 -23.281 1 88.69 85 LEU B O 1
ATOM 2622 N N . ARG B 1 86 ? 2.951 -11.047 -24.078 1 86.56 86 ARG B N 1
ATOM 2623 C CA . ARG B 1 86 ? 3.59 -12.023 -24.953 1 86.56 86 ARG B CA 1
ATOM 2624 C C . ARG B 1 86 ? 4.48 -11.336 -25.984 1 86.56 86 ARG B C 1
ATOM 2626 O O . ARG B 1 86 ? 5.305 -11.977 -26.625 1 86.56 86 ARG B O 1
ATOM 2633 N N . TRP B 1 87 ? 4.309 -10 -26.172 1 85.88 87 TRP B N 1
ATOM 2634 C CA . TRP B 1 87 ? 5.102 -9.211 -27.094 1 85.88 87 TRP B CA 1
ATOM 2635 C C . TRP B 1 87 ? 6.277 -8.547 -26.391 1 85.88 87 TRP B C 1
ATOM 2637 O O . TRP B 1 87 ? 6.902 -7.629 -26.938 1 85.88 87 TRP B O 1
ATOM 2647 N N . ILE B 1 88 ? 6.637 -9.039 -25.266 1 83.75 88 ILE B N 1
ATOM 2648 C CA . ILE B 1 88 ? 7.742 -8.477 -24.5 1 83.75 88 ILE B CA 1
ATOM 2649 C C . ILE B 1 88 ? 9.055 -8.711 -25.234 1 83.75 88 ILE B C 1
ATOM 2651 O O . ILE B 1 88 ? 9.188 -9.68 -25.984 1 83.75 88 ILE B O 1
ATOM 2655 N N . ALA B 1 89 ? 9.922 -7.789 -25 1 82.69 89 ALA B N 1
ATOM 2656 C CA . ALA B 1 89 ? 11.148 -7.773 -25.812 1 82.69 89 ALA B CA 1
ATOM 2657 C C . ALA B 1 89 ? 12.031 -8.969 -25.484 1 82.69 89 ALA B C 1
ATOM 2659 O O . ALA B 1 89 ? 12.594 -9.602 -26.391 1 82.69 89 ALA B O 1
ATOM 2660 N N . GLN B 1 90 ? 12.141 -9.32 -24.25 1 89.81 90 GLN B N 1
ATOM 2661 C CA . GLN B 1 90 ? 13 -10.414 -23.812 1 89.81 90 GLN B CA 1
ATOM 2662 C C . GLN B 1 90 ? 12.211 -11.703 -23.625 1 89.81 90 GLN B C 1
ATOM 2664 O O . GLN B 1 90 ? 11.094 -11.688 -23.109 1 89.81 90 GLN B O 1
ATOM 2669 N N . GLU B 1 91 ? 12.82 -12.773 -24.078 1 93.88 91 GLU B N 1
ATOM 2670 C CA . GLU B 1 91 ? 12.203 -14.07 -23.844 1 93.88 91 GLU B CA 1
ATOM 2671 C C . GLU B 1 91 ? 12.039 -14.352 -22.359 1 93.88 91 GLU B C 1
ATOM 2673 O O . GLU B 1 91 ? 12.977 -14.164 -21.578 1 93.88 91 GLU B O 1
ATOM 2678 N N . THR B 1 92 ? 10.82 -14.812 -22 1 94.94 92 THR B N 1
ATOM 2679 C CA . THR B 1 92 ? 10.5 -15 -20.594 1 94.94 92 THR B CA 1
ATOM 2680 C C . THR B 1 92 ? 9.828 -16.344 -20.359 1 94.94 92 THR B C 1
ATOM 2682 O O . THR B 1 92 ? 8.891 -16.703 -21.062 1 94.94 92 THR B O 1
ATOM 2685 N N . GLU B 1 93 ? 10.352 -17.031 -19.406 1 96 93 GLU B N 1
ATOM 2686 C CA . GLU B 1 93 ? 9.758 -18.328 -19.062 1 96 93 GLU B CA 1
ATOM 2687 C C . GLU B 1 93 ? 8.391 -18.141 -18.406 1 96 93 GLU B C 1
ATOM 2689 O O . GLU B 1 93 ? 8.219 -17.297 -17.531 1 96 93 GLU B O 1
ATOM 2694 N N . LEU B 1 94 ? 7.441 -18.906 -18.891 1 95.31 94 LEU B N 1
ATOM 2695 C CA . LEU B 1 94 ? 6.098 -18.969 -18.328 1 95.31 94 LEU B CA 1
ATOM 2696 C C . LEU B 1 94 ? 5.809 -20.359 -17.75 1 95.31 94 LEU B C 1
ATOM 2698 O O . LEU B 1 94 ? 5.664 -21.328 -18.5 1 95.31 94 LEU B O 1
ATOM 2702 N N . TYR B 1 95 ? 5.723 -20.438 -16.438 1 96.62 95 TYR B N 1
ATOM 2703 C CA . TYR B 1 95 ? 5.395 -21.688 -15.789 1 96.62 95 TYR B CA 1
ATOM 2704 C C . TYR B 1 95 ? 3.902 -21.781 -15.484 1 96.62 95 TYR B C 1
ATOM 2706 O O . TYR B 1 95 ? 3.34 -20.875 -14.844 1 96.62 95 TYR B O 1
ATOM 2714 N N . ALA B 1 96 ? 3.287 -22.828 -15.914 1 94.94 96 ALA B N 1
ATOM 2715 C CA . ALA B 1 96 ? 1.842 -22.953 -15.75 1 94.94 96 ALA B CA 1
ATOM 2716 C C . ALA B 1 96 ? 1.43 -24.406 -15.594 1 94.94 96 ALA B C 1
ATOM 2718 O O . ALA B 1 96 ? 2.146 -25.312 -16.031 1 94.94 96 ALA B O 1
ATOM 2719 N N . PRO B 1 97 ? 0.296 -24.609 -14.883 1 94.56 97 PRO B N 1
ATOM 2720 C CA . PRO B 1 97 ? -0.202 -25.984 -14.844 1 94.56 97 PRO B CA 1
ATOM 2721 C C . PRO B 1 97 ? -0.654 -26.484 -16.203 1 94.56 97 PRO B C 1
ATOM 2723 O O . PRO B 1 97 ? -0.719 -25.719 -17.172 1 94.56 97 PRO B O 1
ATOM 2726 N N . GLU B 1 98 ? -0.851 -27.844 -16.109 1 86.88 98 GLU B N 1
ATOM 2727 C CA . GLU B 1 98 ? -1.352 -28.422 -17.359 1 86.88 98 GLU B CA 1
ATOM 2728 C C . GLU B 1 98 ? -2.734 -27.891 -17.703 1 86.88 98 GLU B C 1
ATOM 2730 O O . GLU B 1 98 ? -3.57 -27.688 -16.812 1 86.88 98 GLU B O 1
ATOM 2735 N N . GLY B 1 99 ? -2.902 -27.359 -18.719 1 73.38 99 GLY B N 1
ATOM 2736 C CA . GLY B 1 99 ? -4.25 -26.906 -19.016 1 73.38 99 GLY B CA 1
ATOM 2737 C C . GLY B 1 99 ? -4.422 -26.406 -20.438 1 73.38 99 GLY B C 1
ATOM 2738 O O . GLY B 1 99 ? -3.455 -26.359 -21.203 1 73.38 99 GLY B O 1
ATOM 2739 N N . HIS B 1 100 ? -5.68 -26.516 -20.891 1 61 100 HIS B N 1
ATOM 2740 C CA . HIS B 1 100 ? -6.078 -26.266 -22.266 1 61 100 HIS B CA 1
ATOM 2741 C C . HIS B 1 100 ? -6.5 -24.812 -22.469 1 61 100 HIS B C 1
ATOM 2743 O O . HIS B 1 100 ? -6.934 -24.438 -23.562 1 61 100 HIS B O 1
ATOM 2749 N N . ALA B 1 101 ? -6.391 -24.078 -21.344 1 56.72 101 ALA B N 1
ATOM 2750 C CA . ALA B 1 101 ? -7.363 -23.016 -21.609 1 56.72 101 ALA B CA 1
ATOM 2751 C C . ALA B 1 101 ? -6.871 -22.078 -22.703 1 56.72 101 ALA B C 1
ATOM 2753 O O . ALA B 1 101 ? -7.648 -21.641 -23.562 1 56.72 101 ALA B O 1
ATOM 2754 N N . ASP B 1 102 ? -5.641 -21.359 -22.516 1 63.5 102 ASP B N 1
ATOM 2755 C CA . ASP B 1 102 ? -5.613 -20.312 -23.516 1 63.5 102 ASP B CA 1
ATOM 2756 C C . ASP B 1 102 ? -4.742 -20.703 -24.703 1 63.5 102 ASP B C 1
ATOM 2758 O O . ASP B 1 102 ? -3.516 -20.594 -24.656 1 63.5 102 ASP B O 1
ATOM 2762 N N . ALA B 1 103 ? -5.438 -21.25 -25.641 1 63.16 103 ALA B N 1
ATOM 2763 C CA . ALA B 1 103 ? -4.871 -21.781 -26.891 1 63.16 103 ALA B CA 1
ATOM 2764 C C . ALA B 1 103 ? -3.963 -20.734 -27.547 1 63.16 103 ALA B C 1
ATOM 2766 O O . ALA B 1 103 ? -2.936 -21.094 -28.125 1 63.16 103 ALA B O 1
ATOM 2767 N N . LEU B 1 104 ? -4.336 -19.625 -27.312 1 70.19 104 LEU B N 1
ATOM 2768 C CA . LEU B 1 104 ? -3.543 -18.641 -28.031 1 70.19 104 LEU B CA 1
ATOM 2769 C C . LEU B 1 104 ? -2.154 -18.5 -27.422 1 70.19 104 LEU B C 1
ATOM 2771 O O . LEU B 1 104 ? -1.152 -18.484 -28.141 1 70.19 104 LEU B O 1
ATOM 2775 N N . ILE B 1 105 ? -2.105 -18.469 -26.109 1 79.19 105 ILE B N 1
ATOM 2776 C CA . ILE B 1 105 ? -0.818 -18.281 -25.438 1 79.19 105 ILE B CA 1
ATOM 2777 C C . ILE B 1 105 ? 0.054 -19.516 -25.656 1 79.19 105 ILE B C 1
ATOM 2779 O O . ILE B 1 105 ? 1.267 -19.406 -25.859 1 79.19 105 ILE B O 1
ATOM 2783 N N . LEU B 1 106 ? -0.624 -20.562 -25.688 1 78.19 106 LEU B N 1
ATOM 2784 C CA . LEU B 1 106 ? 0.123 -21.797 -25.844 1 78.19 106 LEU B CA 1
ATOM 2785 C C . LEU B 1 106 ? 0.482 -22.047 -27.297 1 78.19 106 LEU B C 1
ATOM 2787 O O . LEU B 1 106 ? 1.567 -22.547 -27.609 1 78.19 106 LEU B O 1
ATOM 2791 N N . ASN B 1 107 ? -0.365 -21.641 -28.156 1 81 107 ASN B N 1
ATOM 2792 C CA . ASN B 1 107 ? -0.156 -21.906 -29.578 1 81 107 ASN B CA 1
ATOM 2793 C C . ASN B 1 107 ? 0.708 -20.828 -30.219 1 81 107 ASN B C 1
ATOM 2795 O O . ASN B 1 107 ? 1.414 -21.094 -31.188 1 81 107 ASN B O 1
ATOM 2799 N N . ASP B 1 108 ? 0.673 -19.688 -29.797 1 84.81 108 ASP B N 1
ATOM 2800 C CA . ASP B 1 108 ? 1.467 -18.578 -30.297 1 84.81 108 ASP B CA 1
ATOM 2801 C C . ASP B 1 108 ? 2.031 -17.734 -29.141 1 84.81 108 ASP B C 1
ATOM 2803 O O . ASP B 1 108 ? 1.653 -16.578 -28.969 1 84.81 108 ASP B O 1
ATOM 2807 N N . PRO B 1 109 ? 2.947 -18.266 -28.484 1 83.38 109 PRO B N 1
ATOM 2808 C CA . PRO B 1 109 ? 3.445 -17.625 -27.266 1 83.38 109 PRO B CA 1
ATOM 2809 C C . PRO B 1 109 ? 4.344 -16.422 -27.547 1 83.38 109 PRO B C 1
ATOM 2811 O O . PRO B 1 109 ? 4.582 -15.602 -26.656 1 83.38 109 PRO B O 1
ATOM 2814 N N . LYS B 1 110 ? 4.797 -16.328 -28.75 1 90.25 110 LYS B N 1
ATOM 2815 C CA . LYS B 1 110 ? 5.75 -15.281 -29.109 1 90.25 110 LYS B CA 1
ATOM 2816 C C . LYS B 1 110 ? 6.957 -15.297 -28.172 1 90.25 110 LYS B C 1
ATOM 2818 O O . LYS B 1 110 ? 7.676 -16.297 -28.094 1 90.25 110 LYS B O 1
ATOM 2823 N N . ASN B 1 111 ? 7.148 -14.328 -27.328 1 91.88 111 ASN B N 1
ATOM 2824 C CA . ASN B 1 111 ? 8.359 -14.258 -26.531 1 91.88 111 ASN B CA 1
ATOM 2825 C C . ASN B 1 111 ? 8.164 -14.906 -25.156 1 91.88 111 ASN B C 1
ATOM 2827 O O . ASN B 1 111 ? 9.047 -14.828 -24.297 1 91.88 111 ASN B O 1
ATOM 2831 N N . LEU B 1 112 ? 7.051 -15.555 -25 1 92.69 112 LEU B N 1
ATOM 2832 C CA . LEU B 1 112 ? 6.859 -16.375 -23.812 1 92.69 112 LEU B CA 1
ATOM 2833 C C . LEU B 1 112 ? 7.27 -17.828 -24.078 1 92.69 112 LEU B C 1
ATOM 2835 O O . LEU B 1 112 ? 7.047 -18.344 -25.172 1 92.69 112 LEU B O 1
ATOM 2839 N N . LYS B 1 113 ? 7.867 -18.422 -23.125 1 93.12 113 LYS B N 1
ATOM 2840 C CA . LYS B 1 113 ? 8.266 -19.828 -23.203 1 93.12 113 LYS B CA 1
ATOM 2841 C C . LYS B 1 113 ? 7.527 -20.672 -22.172 1 93.12 113 LYS B C 1
ATOM 2843 O O . LYS B 1 113 ? 8.039 -20.906 -21.078 1 93.12 113 LYS B O 1
ATOM 2848 N N . PRO B 1 114 ? 6.414 -21.219 -22.578 1 92.31 114 PRO B N 1
ATOM 2849 C CA . PRO B 1 114 ? 5.59 -21.969 -21.625 1 92.31 114 PRO B CA 1
ATOM 2850 C C . PRO B 1 114 ? 6.242 -23.281 -21.188 1 92.31 114 PRO B C 1
ATOM 2852 O O . PRO B 1 114 ? 6.824 -23.984 -22 1 92.31 114 PRO B O 1
ATOM 2855 N N . LYS B 1 115 ? 6.238 -23.484 -19.984 1 93.75 115 LYS B N 1
ATOM 2856 C CA . LYS B 1 115 ? 6.652 -24.734 -19.344 1 93.75 115 LYS B CA 1
ATOM 2857 C C . LYS B 1 115 ? 5.578 -25.234 -18.375 1 93.75 115 LYS B C 1
ATOM 2859 O O . LYS B 1 115 ? 5.074 -24.469 -17.547 1 93.75 115 LYS B O 1
ATOM 2864 N N . THR B 1 116 ? 5.289 -26.5 -18.484 1 94.56 116 THR B N 1
ATOM 2865 C CA . THR B 1 116 ? 4.254 -27.062 -17.625 1 94.56 116 THR B CA 1
ATOM 2866 C C . THR B 1 116 ? 4.828 -27.469 -16.281 1 94.56 116 THR B C 1
ATOM 2868 O O . THR B 1 116 ? 5.906 -28.078 -16.219 1 94.56 116 THR B O 1
ATOM 2871 N N . ILE B 1 117 ? 4.078 -27.078 -15.242 1 96.56 117 ILE B N 1
ATOM 2872 C CA . ILE B 1 117 ? 4.461 -27.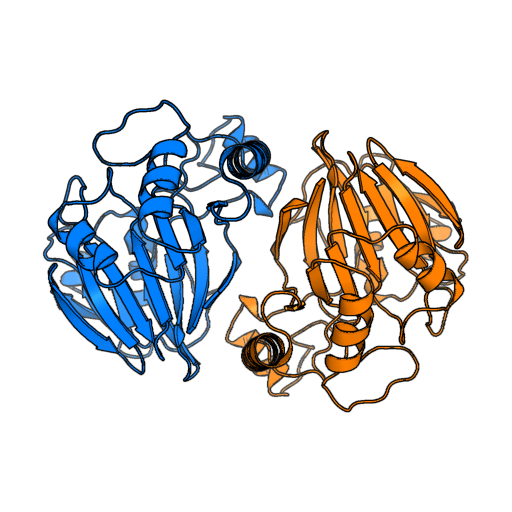516 -13.898 1 96.56 117 ILE B CA 1
ATOM 2873 C C . ILE B 1 117 ? 3.252 -28.109 -13.188 1 96.56 117 ILE B C 1
ATOM 2875 O O . ILE B 1 117 ? 2.107 -27.859 -13.578 1 96.56 117 ILE B O 1
ATOM 2879 N N . LYS B 1 118 ? 3.506 -28.922 -12.18 1 96.81 118 LYS B N 1
ATOM 2880 C CA . LYS B 1 118 ? 2.457 -29.547 -11.383 1 96.81 118 LYS B CA 1
ATOM 2881 C C . LYS B 1 118 ? 2.756 -29.438 -9.891 1 96.81 118 LYS B C 1
ATOM 2883 O O . LYS B 1 118 ? 3.875 -29.094 -9.5 1 96.81 118 LYS B O 1
ATOM 2888 N N . ALA B 1 119 ? 1.761 -29.703 -9.078 1 97.81 119 ALA B N 1
ATOM 2889 C CA . ALA B 1 119 ? 1.955 -29.672 -7.629 1 97.81 119 ALA B CA 1
ATOM 2890 C C . ALA B 1 119 ? 3.107 -30.578 -7.211 1 97.81 119 ALA B C 1
ATOM 2892 O O . ALA B 1 119 ? 3.236 -31.703 -7.715 1 97.81 119 ALA B O 1
ATOM 2893 N N . GLY B 1 120 ? 3.928 -30.062 -6.371 1 97.81 120 GLY B N 1
ATOM 2894 C CA . GLY B 1 120 ? 5.074 -30.828 -5.902 1 97.81 120 GLY B CA 1
ATOM 2895 C C . GLY B 1 120 ? 6.371 -30.438 -6.586 1 97.81 120 GLY B C 1
ATOM 2896 O O . GLY B 1 120 ? 7.457 -30.703 -6.059 1 97.81 120 GLY B O 1
ATOM 2897 N N . ASP B 1 121 ? 6.305 -29.891 -7.797 1 98.44 121 ASP B N 1
ATOM 2898 C CA . ASP B 1 121 ? 7.508 -29.453 -8.492 1 98.44 121 ASP B CA 1
ATOM 2899 C C . ASP B 1 121 ? 8.219 -28.359 -7.715 1 98.44 121 ASP B C 1
ATOM 2901 O O . ASP B 1 121 ? 7.57 -27.5 -7.105 1 98.44 121 ASP B O 1
ATOM 2905 N N . VAL B 1 122 ? 9.516 -28.391 -7.738 1 98.62 122 VAL B N 1
ATOM 2906 C CA . VAL B 1 122 ? 10.352 -27.359 -7.113 1 98.62 122 VAL B CA 1
ATOM 2907 C C . VAL B 1 122 ? 11.164 -26.641 -8.18 1 98.62 122 VAL B C 1
ATOM 2909 O O . VAL B 1 122 ? 11.891 -27.281 -8.953 1 98.62 122 VAL B O 1
ATOM 2912 N N . LEU B 1 123 ? 10.992 -25.375 -8.273 1 98.5 123 LEU B N 1
ATOM 2913 C CA . LEU B 1 123 ? 11.711 -24.547 -9.227 1 98.5 123 LEU B CA 1
ATOM 2914 C C . LEU B 1 123 ? 12.758 -23.688 -8.523 1 98.5 123 LEU B C 1
ATOM 2916 O O . LEU B 1 123 ? 12.57 -23.297 -7.367 1 98.5 123 LEU B O 1
ATOM 2920 N N . LYS B 1 124 ? 13.828 -23.5 -9.188 1 98.25 124 LYS B N 1
ATOM 2921 C CA . LYS B 1 124 ? 14.828 -22.516 -8.773 1 98.25 124 LYS B CA 1
ATOM 2922 C C . LYS B 1 124 ? 14.906 -21.359 -9.758 1 98.25 124 LYS B C 1
ATOM 2924 O O . LYS B 1 124 ? 15.344 -21.531 -10.898 1 98.25 124 LYS B O 1
ATOM 2929 N N . ILE B 1 125 ? 14.469 -20.234 -9.391 1 97.88 125 ILE B N 1
ATOM 2930 C CA . ILE B 1 125 ? 14.492 -19.031 -10.211 1 97.88 125 ILE B CA 1
ATOM 2931 C C . ILE B 1 125 ? 15.25 -17.922 -9.492 1 97.88 125 ILE B C 1
ATOM 2933 O O . ILE B 1 125 ? 14.773 -17.391 -8.484 1 97.88 125 ILE B O 1
ATOM 2937 N N . ASP B 1 126 ? 16.328 -17.5 -10.031 1 97.31 126 ASP B N 1
ATOM 2938 C CA . ASP B 1 126 ? 17.219 -16.547 -9.352 1 97.31 126 ASP B CA 1
ATOM 2939 C C . ASP B 1 126 ? 17.531 -17.016 -7.938 1 97.31 126 ASP B C 1
ATOM 2941 O O . ASP B 1 126 ? 18 -18.141 -7.746 1 97.31 126 ASP B O 1
ATOM 2945 N N . SER B 1 127 ? 17.234 -16.219 -6.969 1 98 127 SER B N 1
ATOM 2946 C CA . SER B 1 127 ? 17.547 -16.578 -5.59 1 98 127 SER B CA 1
ATOM 2947 C C . SER B 1 127 ? 16.375 -17.281 -4.914 1 98 127 SER B C 1
ATOM 2949 O O . SER B 1 127 ? 16.438 -17.609 -3.725 1 98 127 SER B O 1
ATOM 2951 N N . LEU B 1 128 ? 15.344 -17.641 -5.691 1 98.62 128 LEU B N 1
ATOM 2952 C CA . LEU B 1 128 ? 14.125 -18.188 -5.105 1 98.62 128 LEU B CA 1
ATOM 2953 C C . LEU B 1 128 ? 14.07 -19.703 -5.289 1 98.62 128 LEU B C 1
ATOM 2955 O O . LEU B 1 128 ? 14.43 -20.219 -6.352 1 98.62 128 LEU B O 1
ATOM 2959 N N . LYS B 1 129 ? 13.672 -20.328 -4.238 1 98.81 129 LYS B N 1
ATOM 2960 C CA . LYS B 1 129 ? 13.156 -21.688 -4.336 1 98.81 129 LYS B CA 1
ATOM 2961 C C . LYS B 1 129 ? 11.633 -21.703 -4.281 1 98.81 129 LYS B C 1
ATOM 2963 O O . LYS B 1 129 ? 11.039 -21.25 -3.297 1 98.81 129 LYS B O 1
ATOM 2968 N N . ILE B 1 130 ? 11.016 -22.234 -5.309 1 98.88 130 ILE B N 1
ATOM 2969 C CA . ILE B 1 130 ? 9.562 -22.156 -5.418 1 98.88 130 ILE B CA 1
ATOM 2970 C C . ILE B 1 130 ? 8.969 -23.562 -5.508 1 98.88 130 ILE B C 1
ATOM 2972 O O . ILE B 1 130 ? 9.297 -24.328 -6.418 1 98.88 130 ILE B O 1
ATOM 2976 N N . THR B 1 131 ? 8.141 -23.844 -4.578 1 98.88 131 THR B N 1
ATOM 2977 C CA . THR B 1 131 ? 7.422 -25.125 -4.586 1 98.88 131 THR B CA 1
ATOM 2978 C C . THR B 1 131 ? 5.969 -24.922 -5.008 1 98.88 131 THR B C 1
ATOM 2980 O O . THR B 1 131 ? 5.242 -24.141 -4.391 1 98.88 131 THR B O 1
ATOM 2983 N N . ALA B 1 132 ? 5.605 -25.656 -6.07 1 98.81 132 ALA B N 1
ATOM 2984 C CA . ALA B 1 132 ? 4.207 -25.609 -6.496 1 98.81 132 ALA B CA 1
ATOM 2985 C C . ALA B 1 132 ? 3.326 -26.438 -5.566 1 98.81 132 ALA B C 1
ATOM 2987 O O . ALA B 1 132 ? 3.678 -27.562 -5.203 1 98.81 132 ALA B O 1
ATOM 2988 N N . LEU B 1 133 ? 2.217 -25.875 -5.172 1 98.81 133 LEU B N 1
ATOM 2989 C CA . LEU B 1 133 ? 1.305 -26.5 -4.223 1 98.81 133 LEU B CA 1
ATOM 2990 C C . LEU B 1 133 ? -0.055 -26.75 -4.867 1 98.81 133 LEU B C 1
ATOM 2992 O O . LEU B 1 133 ? -0.545 -25.922 -5.641 1 98.81 133 LEU B O 1
ATOM 2996 N N . LYS B 1 134 ? -0.677 -27.828 -4.5 1 98.38 134 LYS B N 1
ATOM 2997 C CA . LYS B 1 134 ? -2.033 -28.109 -4.961 1 98.38 134 LYS B CA 1
ATOM 2998 C C . LYS B 1 134 ? -3.053 -27.234 -4.227 1 98.38 134 LYS B C 1
ATOM 3000 O O . LYS B 1 134 ? -2.959 -27.047 -3.012 1 98.38 134 LYS B O 1
ATOM 3005 N N . LEU B 1 135 ? -4.035 -26.719 -4.926 1 98.31 135 LEU B N 1
ATOM 3006 C CA . LEU B 1 135 ? -5.145 -26 -4.312 1 98.31 135 LEU B CA 1
ATOM 3007 C C . LEU B 1 135 ? -6.484 -26.578 -4.746 1 98.31 135 LEU B C 1
ATOM 3009 O O . LEU B 1 135 ? -6.551 -27.328 -5.719 1 98.31 135 LEU B O 1
ATOM 3013 N N . ASN B 1 136 ? -7.512 -26.281 -3.959 1 97.5 136 ASN B N 1
ATOM 3014 C CA . ASN B 1 136 ? -8.867 -26.734 -4.254 1 97.5 136 ASN B CA 1
ATOM 3015 C C . ASN B 1 136 ? -9.617 -25.734 -5.125 1 97.5 136 ASN B C 1
ATOM 3017 O O . ASN B 1 136 ? -10.086 -24.703 -4.633 1 97.5 136 ASN B O 1
ATOM 3021 N N . HIS B 1 137 ? -9.742 -26.016 -6.352 1 95.44 137 HIS B N 1
ATOM 3022 C CA . HIS B 1 137 ? -10.484 -25.172 -7.289 1 95.44 137 HIS B CA 1
ATOM 3023 C C . HIS B 1 137 ? -11.102 -26.016 -8.406 1 95.44 137 HIS B C 1
ATOM 3025 O O . HIS B 1 137 ? -10.953 -27.234 -8.43 1 95.44 137 HIS B O 1
ATOM 3031 N N . GLU B 1 138 ? -11.922 -25.406 -9.203 1 91.19 138 GLU B N 1
ATOM 3032 C CA . GLU B 1 138 ? -12.672 -26.078 -10.258 1 91.19 138 GLU B CA 1
ATOM 3033 C C . GLU B 1 138 ? -11.727 -26.781 -11.234 1 91.19 138 GLU B C 1
ATOM 3035 O O . GLU B 1 138 ? -12 -27.906 -11.656 1 91.19 138 GLU B O 1
ATOM 3040 N N . ILE B 1 139 ? -10.656 -26.141 -11.594 1 91.56 139 ILE B N 1
ATOM 3041 C CA . ILE B 1 139 ? -9.641 -26.688 -12.484 1 91.56 139 ILE B CA 1
ATOM 3042 C C . ILE B 1 139 ? -8.312 -26.812 -11.742 1 91.56 139 ILE B C 1
ATOM 3044 O O . ILE B 1 139 ? -8.188 -26.359 -10.602 1 91.56 139 ILE B O 1
ATOM 3048 N N . GLU B 1 140 ? -7.406 -27.5 -12.375 1 93.5 140 GLU B N 1
ATOM 3049 C CA . GLU B 1 140 ? -6.094 -27.594 -11.742 1 93.5 140 GLU B CA 1
ATOM 3050 C C . GLU B 1 140 ? -5.555 -26.203 -11.383 1 93.5 140 GLU B C 1
ATOM 3052 O O . GLU B 1 140 ? -5.434 -25.344 -12.25 1 93.5 140 GLU B O 1
ATOM 3057 N N . THR B 1 141 ? -5.363 -25.984 -10.172 1 96.44 141 THR B N 1
ATOM 3058 C CA . THR B 1 141 ? -4.922 -24.703 -9.641 1 96.44 141 THR B CA 1
ATOM 3059 C C . THR B 1 141 ? -3.75 -24.891 -8.68 1 96.44 141 THR B C 1
ATOM 3061 O O . THR B 1 141 ? -3.77 -25.781 -7.836 1 96.44 141 THR B O 1
ATOM 3064 N N . LEU B 1 142 ? -2.783 -24.094 -8.891 1 98.19 142 LEU B N 1
ATOM 3065 C CA . LEU B 1 142 ? -1.577 -24.188 -8.078 1 98.19 142 LEU B CA 1
ATOM 3066 C C . LEU B 1 142 ? -1.448 -23 -7.145 1 98.19 142 LEU B C 1
ATOM 3068 O O . LEU B 1 142 ? -1.822 -21.875 -7.508 1 98.19 142 LEU B O 1
ATOM 3072 N N . GLY B 1 143 ? -0.969 -23.203 -5.922 1 98.69 143 GLY B N 1
ATOM 3073 C CA . GLY B 1 143 ? -0.317 -22.203 -5.082 1 98.69 143 GLY B CA 1
ATOM 3074 C C . GLY B 1 143 ? 1.196 -22.297 -5.113 1 98.69 143 GLY B C 1
ATOM 3075 O O . GLY B 1 143 ? 1.757 -23.156 -5.805 1 98.69 143 GLY B O 1
ATOM 3076 N N . PHE B 1 144 ? 1.835 -21.453 -4.371 1 98.88 144 PHE B N 1
ATOM 3077 C CA . PHE B 1 144 ? 3.293 -21.453 -4.383 1 98.88 144 PHE B CA 1
ATOM 3078 C C . PHE B 1 144 ? 3.848 -21.203 -2.988 1 98.88 144 PHE B C 1
ATOM 3080 O O . PHE B 1 144 ? 3.338 -20.344 -2.262 1 98.88 144 PHE B O 1
ATOM 3087 N N . LEU B 1 145 ? 4.77 -21.953 -2.559 1 98.88 145 LEU B N 1
ATOM 3088 C CA . LEU B 1 145 ? 5.641 -21.656 -1.426 1 98.88 145 LEU B CA 1
ATOM 3089 C C . LEU B 1 145 ? 6.996 -21.141 -1.901 1 98.88 145 LEU B C 1
ATOM 3091 O O . LEU B 1 145 ? 7.746 -21.875 -2.553 1 98.88 145 LEU B O 1
ATOM 3095 N N . ILE B 1 146 ? 7.281 -19.969 -1.653 1 98.88 146 ILE B N 1
ATOM 3096 C CA . ILE B 1 146 ? 8.477 -19.297 -2.146 1 98.88 146 ILE B CA 1
ATOM 3097 C C . ILE B 1 146 ? 9.445 -19.047 -0.989 1 98.88 146 ILE B C 1
ATOM 3099 O O . ILE B 1 146 ? 9.062 -18.484 0.039 1 98.88 146 ILE B O 1
ATOM 3103 N N . GLU B 1 147 ? 10.641 -19.469 -1.169 1 98.75 147 GLU B N 1
ATOM 3104 C CA . GLU B 1 147 ? 11.656 -19.344 -0.125 1 98.75 147 GLU B CA 1
ATOM 3105 C C . GLU B 1 147 ? 12.852 -18.547 -0.613 1 98.75 147 GLU B C 1
ATOM 3107 O O . GLU B 1 147 ? 13.297 -18.703 -1.75 1 98.75 147 GLU B O 1
ATOM 3112 N N . GLU B 1 148 ? 13.312 -17.688 0.167 1 98.25 148 GLU B N 1
ATOM 3113 C CA . GLU B 1 148 ? 14.539 -16.922 -0.054 1 98.25 148 GLU B CA 1
ATOM 3114 C C . GLU B 1 148 ? 15.211 -16.562 1.268 1 98.25 148 GLU B C 1
ATOM 3116 O O . GLU B 1 148 ? 14.578 -15.992 2.156 1 98.25 148 GLU B O 1
ATOM 3121 N N . ASP B 1 149 ? 16.453 -16.891 1.484 1 95.94 149 ASP B N 1
ATOM 3122 C CA . ASP B 1 149 ? 17.266 -16.547 2.646 1 95.94 149 ASP B CA 1
ATOM 3123 C C . ASP B 1 149 ? 16.562 -16.922 3.945 1 95.94 149 ASP B C 1
ATOM 3125 O O . ASP B 1 149 ? 16.469 -16.109 4.867 1 95.94 149 ASP B O 1
ATOM 3129 N N . GLY B 1 150 ? 15.969 -18.062 3.961 1 96.12 150 GLY B N 1
ATOM 3130 C CA . GLY B 1 150 ? 15.375 -18.594 5.176 1 96.12 150 GLY B CA 1
ATOM 3131 C C . GLY B 1 150 ? 13.977 -18.078 5.43 1 96.12 150 GLY B C 1
ATOM 3132 O O . GLY B 1 150 ? 13.32 -18.484 6.391 1 96.12 150 GLY B O 1
ATOM 3133 N N . LYS B 1 151 ? 13.523 -17.156 4.648 1 97.62 151 LYS B N 1
ATOM 3134 C CA . LYS B 1 151 ? 12.164 -16.641 4.766 1 97.62 151 LYS B CA 1
ATOM 3135 C C . LYS B 1 151 ? 11.227 -17.344 3.785 1 97.62 151 LYS B C 1
ATOM 3137 O O . LYS B 1 151 ? 11.656 -17.797 2.725 1 97.62 151 LYS B O 1
ATOM 3142 N N . ARG B 1 152 ? 9.984 -17.438 4.152 1 98.69 152 ARG B N 1
ATOM 3143 C CA . ARG B 1 152 ? 9.023 -18.188 3.357 1 98.69 152 ARG B CA 1
ATOM 3144 C C . ARG B 1 152 ? 7.75 -17.375 3.123 1 98.69 152 ARG B C 1
ATOM 3146 O O . ARG B 1 152 ? 7.254 -16.719 4.035 1 98.69 152 ARG B O 1
ATOM 3153 N N . PHE B 1 153 ? 7.285 -17.422 1.938 1 98.69 153 PHE B N 1
ATOM 3154 C CA . PHE B 1 153 ? 6.059 -16.766 1.484 1 98.69 153 PHE B CA 1
ATOM 3155 C C . PHE B 1 153 ? 5.148 -17.766 0.772 1 98.69 153 PHE B C 1
ATOM 3157 O O . PHE B 1 153 ? 5.578 -18.438 -0.158 1 98.69 153 PHE B O 1
ATOM 3164 N N . ALA B 1 154 ? 3.881 -17.812 1.168 1 98.88 154 ALA B N 1
ATOM 3165 C CA . ALA B 1 154 ? 2.938 -18.719 0.518 1 98.88 154 ALA B CA 1
ATOM 3166 C C . ALA B 1 154 ? 1.826 -17.938 -0.183 1 98.88 154 ALA B C 1
ATOM 3168 O O . ALA B 1 154 ? 1.242 -17.016 0.397 1 98.88 154 ALA B O 1
ATOM 3169 N N . LEU B 1 155 ? 1.593 -18.25 -1.368 1 98.88 155 LEU B N 1
ATOM 3170 C CA . LEU B 1 155 ? 0.454 -17.734 -2.115 1 98.88 155 LEU B CA 1
ATOM 3171 C C . LEU B 1 155 ? -0.614 -18.797 -2.299 1 98.88 155 LEU B C 1
ATOM 3173 O O . LEU B 1 155 ? -0.379 -19.812 -2.973 1 98.88 155 LEU B O 1
ATOM 3177 N N . LEU B 1 156 ? -1.786 -18.531 -1.726 1 98.56 156 LEU B N 1
ATOM 3178 C CA . LEU B 1 156 ? -2.812 -19.562 -1.645 1 98.56 156 LEU B CA 1
ATOM 3179 C C . LEU B 1 156 ? -4.184 -18.984 -1.991 1 98.56 156 LEU B C 1
ATOM 3181 O O . LEU B 1 156 ? -5.152 -19.203 -1.255 1 98.56 156 LEU B O 1
ATOM 3185 N N . TYR B 1 157 ? -4.32 -18.312 -3.135 1 92.62 157 TYR B N 1
ATOM 3186 C CA . TYR B 1 157 ? -5.668 -17.844 -3.447 1 92.62 157 TYR B CA 1
ATOM 3187 C C . TYR B 1 157 ? -6.281 -18.672 -4.57 1 92.62 157 TYR B C 1
ATOM 3189 O O . TYR B 1 157 ? -5.617 -19.531 -5.152 1 92.62 157 TYR B O 1
ATOM 3197 N N . ASP B 1 158 ? -7.668 -18.516 -4.797 1 95.62 158 ASP B N 1
ATOM 3198 C CA . ASP B 1 158 ? -8.484 -19.328 -5.684 1 95.62 158 ASP B CA 1
ATOM 3199 C C . ASP B 1 158 ? -8.57 -20.766 -5.176 1 95.62 158 ASP B C 1
ATOM 3201 O O . ASP B 1 158 ? -8.25 -21.703 -5.902 1 95.62 158 ASP B O 1
ATOM 3205 N N . THR B 1 159 ? -8.992 -20.859 -3.949 1 97.88 159 THR B N 1
ATOM 3206 C CA . THR B 1 159 ? -9.109 -22.172 -3.311 1 97.88 159 THR B CA 1
ATOM 3207 C C . THR B 1 159 ? -10.18 -22.141 -2.223 1 97.88 159 THR B C 1
ATOM 3209 O O . THR B 1 159 ? -10.398 -21.109 -1.582 1 97.88 159 THR B O 1
ATOM 3212 N N . LYS B 1 160 ? -10.836 -23.234 -2.037 1 98.12 160 LYS B N 1
ATOM 3213 C CA . LYS B 1 160 ? -11.633 -23.5 -0.842 1 98.12 160 LYS B CA 1
ATOM 3214 C C . LYS B 1 160 ? -10.828 -24.297 0.184 1 98.12 160 LYS B C 1
ATOM 3216 O O . LYS B 1 160 ? -10.406 -25.422 -0.082 1 98.12 160 LYS B O 1
ATOM 3221 N N . GLY B 1 161 ? -10.586 -23.656 1.354 1 97.19 161 GLY B N 1
ATOM 3222 C CA . GLY B 1 161 ? -9.688 -24.297 2.289 1 97.19 161 GLY B CA 1
ATOM 3223 C C . GLY B 1 161 ? -8.32 -24.594 1.693 1 97.19 161 GLY B C 1
ATOM 3224 O O . GLY B 1 161 ? -7.859 -23.875 0.807 1 97.19 161 GLY B O 1
ATOM 3225 N N . ILE B 1 162 ? -7.605 -25.469 2.316 1 97.69 162 ILE B N 1
ATOM 3226 C CA . ILE B 1 162 ? -6.305 -25.922 1.845 1 97.69 162 ILE B CA 1
ATOM 3227 C C . ILE B 1 162 ? -6.277 -27.453 1.795 1 97.69 162 ILE B 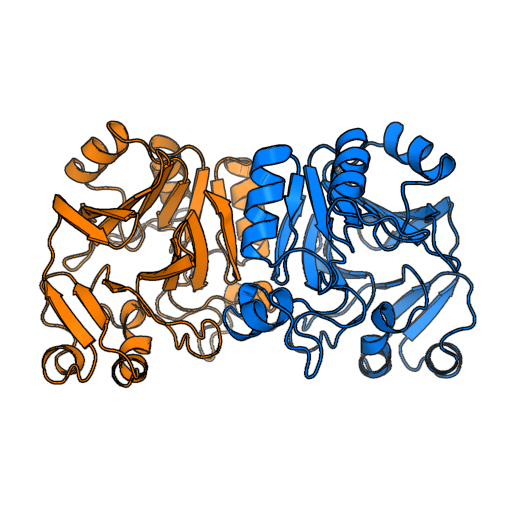C 1
ATOM 3229 O O . ILE B 1 162 ? -6.641 -28.109 2.77 1 97.69 162 ILE B O 1
ATOM 3233 N N . PRO B 1 163 ? -5.918 -28.016 0.624 1 97.88 163 PRO B N 1
ATOM 3234 C CA . PRO B 1 163 ? -5.832 -29.484 0.543 1 97.88 163 PRO B CA 1
ATOM 3235 C C . PRO B 1 163 ? -4.914 -30.078 1.607 1 97.88 163 PRO B C 1
ATOM 3237 O O . PRO B 1 163 ? -3.912 -29.469 1.98 1 97.88 163 PRO B O 1
ATOM 3240 N N . PRO B 1 164 ? -5.191 -31.312 2.037 1 97.5 164 PRO B N 1
ATOM 3241 C CA . PRO B 1 164 ? -4.395 -31.938 3.09 1 97.5 164 PRO B CA 1
ATOM 3242 C C . PRO B 1 164 ? -2.916 -32.031 2.729 1 97.5 164 PRO B C 1
ATOM 3244 O O . PRO B 1 164 ? -2.053 -31.828 3.582 1 97.5 164 PRO B O 1
ATOM 3247 N N . GLU B 1 165 ? -2.652 -32.375 1.537 1 97.75 165 GLU B N 1
ATOM 3248 C CA . GLU B 1 165 ? -1.256 -32.531 1.138 1 97.75 165 GLU B CA 1
ATOM 3249 C C . GLU B 1 165 ? -0.52 -31.203 1.201 1 97.75 165 GLU B C 1
ATOM 3251 O O . GLU B 1 165 ? 0.655 -31.141 1.571 1 97.75 165 GLU B O 1
ATOM 3256 N N . THR B 1 166 ? -1.188 -30.156 0.769 1 98.44 166 THR B N 1
ATOM 3257 C CA . THR B 1 166 ? -0.611 -28.828 0.859 1 98.44 166 THR B CA 1
ATOM 3258 C C . THR B 1 166 ? -0.466 -28.391 2.316 1 98.44 166 THR B C 1
ATOM 3260 O O . THR B 1 166 ? 0.562 -27.828 2.705 1 98.44 166 THR B O 1
ATOM 3263 N N . MET B 1 167 ? -1.45 -28.656 3.113 1 98.12 167 MET B N 1
ATOM 3264 C CA . MET B 1 167 ? -1.408 -28.344 4.535 1 98.12 167 MET B CA 1
ATOM 3265 C C . MET B 1 167 ? -0.211 -29 5.211 1 98.12 167 MET B C 1
ATOM 3267 O O . MET B 1 167 ? 0.451 -28.391 6.051 1 98.12 167 MET B O 1
ATOM 3271 N N . ALA B 1 168 ? 0.043 -30.219 4.883 1 98 168 ALA B N 1
ATOM 3272 C CA . ALA B 1 168 ? 1.171 -30.953 5.453 1 98 168 ALA B CA 1
ATOM 3273 C C . ALA B 1 168 ? 2.49 -30.234 5.16 1 98 168 ALA B C 1
ATOM 3275 O O . ALA B 1 168 ? 3.338 -30.109 6.043 1 98 168 ALA B O 1
ATOM 3276 N N . ILE B 1 169 ? 2.607 -29.781 3.951 1 98.19 169 ILE B N 1
ATOM 3277 C CA . ILE B 1 169 ? 3.818 -29.078 3.537 1 98.19 169 ILE B CA 1
ATOM 3278 C C . ILE B 1 169 ? 3.953 -27.781 4.32 1 98.19 169 ILE B C 1
ATOM 3280 O O . ILE B 1 169 ? 5.027 -27.469 4.84 1 98.19 169 ILE B O 1
ATOM 3284 N N . LEU B 1 170 ? 2.861 -27.047 4.414 1 98.31 170 LEU B N 1
ATOM 3285 C CA . LEU B 1 170 ? 2.877 -25.719 5.035 1 98.31 170 LEU B CA 1
ATOM 3286 C C . LEU B 1 170 ? 3.059 -25.828 6.547 1 98.31 170 LEU B C 1
ATOM 3288 O O . LEU B 1 170 ? 3.605 -24.938 7.18 1 98.31 170 LEU B O 1
ATOM 3292 N N . ARG B 1 171 ? 2.613 -26.906 7.094 1 96.69 171 ARG B N 1
ATOM 3293 C CA . ARG B 1 171 ? 2.836 -27.141 8.516 1 96.69 171 ARG B CA 1
ATOM 3294 C C . ARG B 1 171 ? 4.297 -27.469 8.797 1 96.69 171 ARG B C 1
ATOM 3296 O O . ARG B 1 171 ? 4.84 -27.078 9.836 1 96.69 171 ARG B O 1
ATOM 3303 N N . GLU B 1 172 ? 4.879 -28.234 7.922 1 96.75 172 GLU B N 1
ATOM 3304 C CA . GLU B 1 172 ? 6.293 -28.562 8.047 1 96.75 172 GLU B CA 1
ATOM 3305 C C . GLU B 1 172 ? 7.176 -27.344 7.785 1 96.75 172 GLU B C 1
ATOM 3307 O O . GLU B 1 172 ? 8.188 -27.141 8.461 1 96.75 172 GLU B O 1
ATOM 3312 N N . LYS B 1 173 ? 6.805 -26.609 6.805 1 97.44 173 LYS B N 1
ATOM 3313 C CA . LYS B 1 173 ? 7.484 -25.375 6.422 1 97.44 173 LYS B CA 1
ATOM 3314 C C . LYS B 1 173 ? 6.555 -24.172 6.551 1 97.44 173 LYS B C 1
ATOM 3316 O O . LYS B 1 173 ? 6.117 -23.609 5.547 1 97.44 173 LYS B O 1
ATOM 3321 N N . SER B 1 174 ? 6.426 -23.75 7.723 1 98 174 SER B N 1
ATOM 3322 C CA . SER B 1 174 ? 5.465 -22.688 7.984 1 98 174 SER B CA 1
ATOM 3323 C C . SER B 1 174 ? 5.918 -21.375 7.363 1 98 174 SER B C 1
ATOM 3325 O O . SER B 1 174 ? 7.043 -20.922 7.594 1 98 174 SER B O 1
ATOM 3327 N N . PRO B 1 175 ? 5.047 -20.75 6.59 1 98.56 175 PRO B N 1
ATOM 3328 C CA . PRO B 1 175 ? 5.43 -19.484 5.984 1 98.56 175 PRO B CA 1
ATOM 3329 C C . PRO B 1 175 ? 5.484 -18.344 7 1 98.56 175 PRO B C 1
ATOM 3331 O O . PRO B 1 175 ? 4.719 -18.328 7.969 1 98.56 175 PRO B O 1
ATOM 3334 N N . ASP B 1 176 ? 6.418 -17.406 6.762 1 98.12 176 ASP B N 1
ATOM 3335 C CA . ASP B 1 176 ? 6.395 -16.156 7.496 1 98.12 176 ASP B CA 1
ATOM 3336 C C . ASP B 1 176 ? 5.18 -15.312 7.109 1 98.12 176 ASP B C 1
ATOM 3338 O O . ASP B 1 176 ? 4.535 -14.703 7.969 1 98.12 176 ASP B O 1
ATOM 3342 N N . VAL B 1 177 ? 4.863 -15.289 5.832 1 98.44 177 VAL B N 1
ATOM 3343 C CA . VAL B 1 177 ? 3.734 -14.539 5.289 1 98.44 177 VAL B CA 1
ATOM 3344 C C . VAL B 1 177 ? 2.943 -15.43 4.328 1 98.44 177 VAL B C 1
ATOM 3346 O O . VAL B 1 177 ? 3.527 -16.156 3.518 1 98.44 177 VAL B O 1
ATOM 3349 N N . ALA B 1 178 ? 1.631 -15.375 4.422 1 98.81 178 ALA B N 1
ATOM 3350 C CA . ALA B 1 178 ? 0.769 -16.094 3.479 1 98.81 178 ALA B CA 1
ATOM 3351 C C . ALA B 1 178 ? -0.293 -15.156 2.9 1 98.81 178 ALA B C 1
ATOM 3353 O O . ALA B 1 178 ? -0.855 -14.328 3.615 1 98.81 178 ALA B O 1
ATOM 3354 N N . VAL B 1 179 ? -0.511 -15.25 1.659 1 98.88 179 VAL B N 1
ATOM 3355 C CA . VAL B 1 179 ? -1.664 -14.648 0.997 1 98.88 179 VAL B CA 1
ATOM 3356 C C . VAL B 1 179 ? -2.748 -15.703 0.785 1 98.88 179 VAL B C 1
ATOM 3358 O O . VAL B 1 179 ? -2.498 -16.734 0.171 1 98.88 179 VAL B O 1
ATOM 3361 N N . VAL B 1 180 ? -3.92 -15.414 1.26 1 98.75 180 VAL B N 1
ATOM 3362 C CA . VAL B 1 180 ? -4.957 -16.438 1.26 1 98.75 180 VAL B CA 1
ATOM 3363 C C . VAL B 1 180 ? -6.23 -15.898 0.62 1 98.75 180 VAL B C 1
ATOM 3365 O O . VAL B 1 180 ? -6.562 -14.719 0.792 1 98.75 180 VAL B O 1
ATOM 3368 N N . ASP B 1 181 ? -6.914 -16.766 0.013 1 98.06 181 ASP B N 1
ATOM 3369 C CA . ASP B 1 181 ? -8.18 -16.484 -0.651 1 98.06 181 ASP B CA 1
ATOM 3370 C C . ASP B 1 181 ? -9.227 -16 0.352 1 98.06 181 ASP B C 1
ATOM 3372 O O . ASP B 1 181 ? -9.438 -16.641 1.388 1 98.06 181 ASP B O 1
ATOM 3376 N N . ALA B 1 182 ? -9.797 -14.875 0.031 1 98.56 182 ALA B N 1
ATOM 3377 C CA . ALA B 1 182 ? -10.938 -14.344 0.776 1 98.56 182 ALA B CA 1
ATOM 3378 C C . ALA B 1 182 ? -11.945 -13.688 -0.161 1 98.56 182 ALA B C 1
ATOM 3380 O O . ALA B 1 182 ? -12.367 -12.555 0.069 1 98.56 182 ALA B O 1
ATOM 3381 N N . THR B 1 183 ? -12.414 -14.344 -1.115 1 98.56 183 THR B N 1
ATOM 3382 C CA . THR B 1 183 ? -13.219 -13.867 -2.232 1 98.56 183 THR B CA 1
ATOM 3383 C C . THR B 1 183 ? -14.547 -13.312 -1.74 1 98.56 183 THR B C 1
ATOM 3385 O O . THR B 1 183 ? -14.977 -12.234 -2.168 1 98.56 183 THR B O 1
ATOM 3388 N N . TYR B 1 184 ? -15.164 -14.016 -0.753 1 98.5 184 TYR B N 1
ATOM 3389 C CA . TYR B 1 184 ? -16.547 -13.672 -0.42 1 98.5 184 TYR B CA 1
ATOM 3390 C C . TYR B 1 184 ? -16.641 -13.172 1.016 1 98.5 184 TYR B C 1
ATOM 3392 O O . TYR B 1 184 ? -15.719 -13.344 1.809 1 98.5 184 TYR B O 1
ATOM 3400 N N . ALA B 1 185 ? -17.766 -12.57 1.289 1 98.44 185 ALA B N 1
ATOM 3401 C CA . ALA B 1 185 ? -18.062 -12.039 2.619 1 98.44 185 ALA B CA 1
ATOM 3402 C C . ALA B 1 185 ? -18.25 -13.172 3.629 1 98.44 185 ALA B C 1
ATOM 3404 O O . ALA B 1 185 ? -18.562 -14.305 3.254 1 98.44 185 ALA B O 1
ATOM 3405 N N . PRO B 1 186 ? -18.078 -12.836 4.891 1 97.94 186 PRO B N 1
ATOM 3406 C CA . PRO B 1 186 ? -18.328 -13.844 5.922 1 97.94 186 PRO B CA 1
ATOM 3407 C C . PRO B 1 186 ? -19.703 -14.508 5.789 1 97.94 186 PRO B C 1
ATOM 3409 O O . PRO B 1 186 ? -20.688 -13.836 5.465 1 97.94 186 PRO B O 1
ATOM 3412 N N . GLY B 1 187 ? -19.734 -15.766 6.008 1 96.81 187 GLY B N 1
ATOM 3413 C CA . GLY B 1 187 ? -20.984 -16.5 5.988 1 96.81 187 GLY B CA 1
ATOM 3414 C C . GLY B 1 187 ? -21.312 -17.078 4.625 1 96.81 187 GLY B C 1
ATOM 3415 O O . GLY B 1 187 ? -22.156 -17.984 4.516 1 96.81 187 GLY B O 1
ATOM 3416 N N . VAL B 1 188 ? -20.766 -16.547 3.553 1 97.56 188 VAL B N 1
ATOM 3417 C CA . VAL B 1 188 ? -21 -17.078 2.217 1 97.56 188 VAL B CA 1
ATOM 3418 C C . VAL B 1 188 ? -20.234 -18.391 2.037 1 97.56 188 VAL B C 1
ATOM 3420 O O . VAL B 1 188 ? -19.047 -18.453 2.312 1 97.56 188 VAL B O 1
ATOM 3423 N N . ASN B 1 189 ? -20.922 -19.375 1.583 1 97.06 189 ASN B N 1
ATOM 3424 C CA . ASN B 1 189 ? -20.312 -20.672 1.319 1 97.06 189 ASN B CA 1
ATOM 3425 C C . ASN B 1 189 ? -20.188 -20.938 -0.178 1 97.06 189 ASN B C 1
ATOM 3427 O O . ASN B 1 189 ? -21.203 -21.047 -0.876 1 97.06 189 ASN B O 1
ATOM 3431 N N . ASP B 1 190 ? -19.047 -20.984 -0.653 1 97.19 190 ASP B N 1
ATOM 3432 C CA . ASP B 1 190 ? -18.734 -21.281 -2.047 1 97.19 190 ASP B CA 1
ATOM 3433 C C . ASP B 1 190 ? -17.859 -22.516 -2.162 1 97.19 190 ASP B C 1
ATOM 3435 O O . ASP B 1 190 ? -16.969 -22.734 -1.33 1 97.19 190 ASP B O 1
ATOM 3439 N N . PRO B 1 191 ? -18.031 -23.328 -3.139 1 96.62 191 PRO B N 1
ATOM 3440 C CA . PRO B 1 191 ? -17.281 -24.594 -3.23 1 96.62 191 PRO B CA 1
ATOM 3441 C C . PRO B 1 191 ? -15.82 -24.375 -3.619 1 96.62 191 PRO B C 1
ATOM 3443 O O . PRO B 1 191 ? -14.984 -25.25 -3.387 1 96.62 191 PRO B O 1
ATOM 3446 N N . TYR B 1 192 ? -15.508 -23.234 -4.145 1 96.75 192 TYR B N 1
ATOM 3447 C CA . TYR B 1 192 ? -14.188 -23.125 -4.742 1 96.75 192 TYR B CA 1
ATOM 3448 C C . TYR B 1 192 ? -13.422 -21.938 -4.152 1 96.75 192 TYR B C 1
ATOM 3450 O O . TYR B 1 192 ? -12.242 -21.734 -4.469 1 96.75 192 TYR B O 1
ATOM 3458 N N . HIS B 1 193 ? -14.055 -21.141 -3.352 1 98.12 193 HIS B N 1
ATOM 3459 C CA . HIS B 1 193 ? -13.406 -19.969 -2.762 1 98.12 193 HIS B CA 1
ATOM 3460 C C . HIS B 1 193 ? -13.719 -19.859 -1.274 1 98.12 193 HIS B C 1
ATOM 3462 O O . HIS B 1 193 ? -14.797 -20.25 -0.833 1 98.12 193 HIS B O 1
ATOM 3468 N N . ASN B 1 194 ? -12.836 -19.281 -0.569 1 98.5 194 ASN B N 1
ATOM 3469 C CA . ASN B 1 194 ? -13.055 -18.969 0.839 1 98.5 194 ASN B CA 1
ATOM 3470 C C . ASN B 1 194 ? -13.797 -17.641 1.012 1 98.5 194 ASN B C 1
ATOM 3472 O O . ASN B 1 194 ? -13.68 -16.75 0.171 1 98.5 194 ASN B O 1
ATOM 3476 N N . ASN B 1 195 ? -14.586 -17.609 2.039 1 98.62 195 ASN B N 1
ATOM 3477 C CA . ASN B 1 195 ? -14.984 -16.297 2.541 1 98.62 195 ASN B CA 1
ATOM 3478 C C . ASN B 1 195 ? -13.938 -15.727 3.5 1 98.62 195 ASN B C 1
ATOM 3480 O O . ASN B 1 195 ? -12.945 -16.375 3.803 1 98.62 195 ASN B O 1
ATOM 3484 N N . VAL B 1 196 ? -14.164 -14.547 4 1 98.75 196 VAL B N 1
ATOM 3485 C CA . VAL B 1 196 ? -13.203 -13.789 4.797 1 98.75 196 VAL B CA 1
ATOM 3486 C C . VAL B 1 196 ? -12.82 -14.594 6.039 1 98.75 196 VAL B C 1
ATOM 3488 O O . VAL B 1 196 ? -11.633 -14.75 6.34 1 98.75 196 VAL B O 1
ATOM 3491 N N . ASP B 1 197 ? -13.734 -15.156 6.738 1 98.81 197 ASP B N 1
ATOM 3492 C CA . ASP B 1 197 ? -13.461 -15.883 7.98 1 98.81 197 ASP B CA 1
ATOM 3493 C C . ASP B 1 197 ? -12.719 -17.188 7.703 1 98.81 197 ASP B C 1
ATOM 3495 O O . ASP B 1 197 ? -11.766 -17.516 8.406 1 98.81 197 ASP B O 1
ATOM 3499 N N . GLU B 1 198 ? -13.156 -17.891 6.727 1 98.62 198 GLU B N 1
ATOM 3500 C CA . GLU B 1 198 ? -12.492 -19.125 6.352 1 98.62 198 GLU B CA 1
ATOM 3501 C C . GLU B 1 198 ? -11.031 -18.875 5.969 1 98.62 198 GLU B C 1
ATOM 3503 O O . GLU B 1 198 ? -10.141 -19.609 6.414 1 98.62 198 GLU B O 1
ATOM 3508 N N . GLY B 1 199 ? -10.805 -17.844 5.129 1 98.56 199 GLY B N 1
ATOM 3509 C CA . GLY B 1 199 ? -9.445 -17.5 4.758 1 98.56 199 GLY B CA 1
ATOM 3510 C C . GLY B 1 199 ? -8.586 -17.094 5.941 1 98.56 199 GLY B C 1
ATOM 3511 O O . GLY B 1 199 ? -7.441 -17.531 6.062 1 98.56 199 GLY B O 1
ATOM 3512 N N . ALA B 1 200 ? -9.125 -16.25 6.785 1 98.69 200 ALA B N 1
ATOM 3513 C CA . ALA B 1 200 ? -8.406 -15.781 7.965 1 98.69 200 ALA B CA 1
ATOM 3514 C C . ALA B 1 200 ? -8.031 -16.938 8.883 1 98.69 200 ALA B C 1
ATOM 3516 O O . ALA B 1 200 ? -6.902 -17.016 9.367 1 98.69 200 ALA B O 1
ATOM 3517 N N . GLU B 1 201 ? -8.938 -17.828 9.102 1 98.38 201 GLU B N 1
ATOM 3518 C CA . GLU B 1 201 ? -8.734 -18.938 10.031 1 98.38 201 GLU B CA 1
ATOM 3519 C C . GLU B 1 201 ? -7.699 -19.922 9.5 1 98.38 201 GLU B C 1
ATOM 3521 O O . GLU B 1 201 ? -6.758 -20.281 10.203 1 98.38 201 GLU B O 1
ATOM 3526 N N . VAL B 1 202 ? -7.828 -20.328 8.273 1 97.81 202 VAL B N 1
ATOM 3527 C CA . VAL B 1 202 ? -6.891 -21.297 7.707 1 97.81 202 VAL B CA 1
ATOM 3528 C C . VAL B 1 202 ? -5.508 -20.656 7.586 1 97.81 202 VAL B C 1
ATOM 3530 O O . VAL B 1 202 ? -4.492 -21.312 7.844 1 97.81 202 VAL B O 1
ATOM 3533 N N . GLY B 1 203 ? -5.461 -19.391 7.125 1 98.06 203 GLY B N 1
ATOM 3534 C CA . GLY B 1 203 ? -4.191 -18.688 7.059 1 98.06 203 GLY B CA 1
ATOM 3535 C C . GLY B 1 203 ? -3.482 -18.594 8.398 1 98.06 203 GLY B C 1
ATOM 3536 O O . GLY B 1 203 ? -2.27 -18.797 8.477 1 98.06 203 GLY B O 1
ATOM 3537 N N . SER B 1 204 ? -4.262 -18.297 9.422 1 97.81 204 SER B N 1
ATOM 3538 C CA . SER B 1 204 ? -3.703 -18.109 10.758 1 97.81 204 SER B CA 1
ATOM 3539 C C . SER B 1 204 ? -3.125 -19.406 11.305 1 97.81 204 SER B C 1
ATOM 3541 O O . SER B 1 204 ? -2.227 -19.391 12.148 1 97.81 204 SER B O 1
ATOM 3543 N N . GLU B 1 205 ? -3.559 -20.516 10.812 1 96.94 205 GLU B N 1
ATOM 3544 C CA . GLU B 1 205 ? -3.061 -21.828 11.25 1 96.94 205 GLU B CA 1
ATOM 3545 C C . GLU B 1 205 ? -1.661 -22.094 10.703 1 96.94 205 GLU B C 1
ATOM 3547 O O . GLU B 1 205 ? -0.885 -22.844 11.297 1 96.94 205 GLU B O 1
ATOM 3552 N N . ILE B 1 206 ? -1.34 -21.438 9.688 1 97.25 206 ILE B N 1
ATOM 3553 C CA . ILE B 1 206 ? -0.154 -21.938 9 1 97.25 206 ILE B CA 1
ATOM 3554 C C . ILE B 1 206 ? 0.912 -20.844 8.945 1 97.25 206 ILE B C 1
ATOM 3556 O O . ILE B 1 206 ? 2.096 -21.141 8.75 1 97.25 206 ILE B O 1
ATOM 3560 N N . ALA B 1 207 ? 0.551 -19.609 9.055 1 98.31 207 ALA B N 1
ATOM 3561 C CA . ALA B 1 207 ? 1.519 -18.547 8.797 1 98.31 207 ALA B CA 1
ATOM 3562 C C . ALA B 1 207 ? 1.562 -17.547 9.953 1 98.31 207 ALA B C 1
ATOM 3564 O O . ALA B 1 207 ? 0.603 -17.438 10.719 1 98.31 207 ALA B O 1
ATOM 3565 N N . GLU B 1 208 ? 2.654 -16.828 10.07 1 97.31 208 GLU B N 1
ATOM 3566 C CA . GLU B 1 208 ? 2.816 -15.805 11.094 1 97.31 208 GLU B CA 1
ATOM 3567 C C . GLU B 1 208 ? 1.995 -14.562 10.766 1 97.31 208 GLU B C 1
ATOM 3569 O O . GLU B 1 208 ? 1.39 -13.953 11.656 1 97.31 208 GLU B O 1
ATOM 3574 N N . GLU B 1 209 ? 2.014 -14.156 9.531 1 97.62 209 GLU B N 1
ATOM 3575 C CA . GLU B 1 209 ? 1.238 -13.031 9.023 1 97.62 209 GLU B CA 1
ATOM 3576 C C . GLU B 1 209 ? 0.408 -13.438 7.809 1 97.62 209 GLU B C 1
ATOM 3578 O O . GLU B 1 209 ? 0.898 -14.141 6.922 1 97.62 209 GLU B O 1
ATOM 3583 N N . VAL B 1 210 ? -0.836 -13.008 7.824 1 98.75 210 VAL B N 1
ATOM 3584 C CA . VAL B 1 210 ? -1.758 -13.422 6.777 1 98.75 210 VAL B CA 1
ATOM 3585 C C . VAL B 1 210 ? -2.33 -12.195 6.07 1 98.75 210 VAL B C 1
ATOM 3587 O O . VAL B 1 210 ? -2.752 -11.242 6.719 1 98.75 210 VAL B O 1
ATOM 3590 N N . TYR B 1 211 ? -2.277 -12.18 4.773 1 98.88 211 TYR B N 1
ATOM 3591 C CA . TYR B 1 211 ? -2.955 -11.18 3.955 1 98.88 211 TYR B CA 1
ATOM 3592 C C . TYR B 1 211 ? -4.094 -11.812 3.16 1 98.88 211 TYR B C 1
ATOM 3594 O O . TYR B 1 211 ? -3.867 -12.711 2.348 1 98.88 211 TYR B O 1
ATOM 3602 N N . LEU B 1 212 ? -5.277 -11.336 3.428 1 98.88 212 LEU B N 1
ATOM 3603 C CA . LEU B 1 212 ? -6.438 -11.789 2.67 1 98.88 212 LEU B CA 1
ATOM 3604 C C . LEU B 1 212 ? -6.504 -11.102 1.312 1 98.88 212 LEU B C 1
ATOM 3606 O O . LEU B 1 212 ? -6.383 -9.875 1.227 1 98.88 212 LEU B O 1
ATOM 3610 N N . SER B 1 213 ? -6.703 -11.883 0.24 1 98.69 213 SER B N 1
ATOM 3611 C CA . SER B 1 213 ? -6.684 -11.352 -1.117 1 98.69 213 SER B CA 1
ATOM 3612 C C . SER B 1 213 ? -7.727 -12.031 -1.995 1 98.69 213 SER B C 1
ATOM 3614 O O . SER B 1 213 ? -8.609 -12.734 -1.491 1 98.69 213 SER B O 1
ATOM 3616 N N . HIS B 1 214 ? -7.68 -11.703 -3.34 1 98.56 214 HIS B N 1
ATOM 3617 C CA . HIS B 1 214 ? -8.641 -12.219 -4.305 1 98.56 214 HIS B CA 1
ATOM 3618 C C . HIS B 1 214 ? -10.07 -11.852 -3.91 1 98.56 214 HIS B C 1
ATOM 3620 O O . HIS B 1 214 ? -10.938 -12.719 -3.83 1 98.56 214 HIS B O 1
ATOM 3626 N N . ILE B 1 215 ? -10.305 -10.68 -3.596 1 98.56 215 ILE B N 1
ATOM 3627 C CA . ILE B 1 215 ? -11.539 -10.18 -3.006 1 98.56 215 ILE B CA 1
ATOM 3628 C C . ILE B 1 215 ? -12.523 -9.797 -4.109 1 98.56 215 ILE B C 1
ATOM 3630 O O . ILE B 1 215 ? -12.188 -8.992 -4.988 1 98.56 215 ILE B O 1
ATOM 3634 N N . SER B 1 216 ? -13.703 -10.273 -4.07 1 97.81 216 SER B N 1
ATOM 3635 C CA . SER B 1 216 ? -14.773 -9.984 -5.023 1 97.81 216 SER B CA 1
ATOM 3636 C C . SER B 1 216 ? -15.57 -8.758 -4.598 1 97.81 216 SER B C 1
ATOM 3638 O O . SER B 1 216 ? -15.586 -8.398 -3.418 1 97.81 216 SER B O 1
ATOM 3640 N N . HIS B 1 217 ? -16.25 -8.117 -5.566 1 97.38 217 HIS B N 1
ATOM 3641 C CA . HIS B 1 217 ? -17.125 -7.012 -5.203 1 97.38 217 HIS B CA 1
ATOM 3642 C C . HIS B 1 217 ? -18.344 -7.504 -4.422 1 97.38 217 HIS B C 1
ATOM 3644 O O . HIS B 1 217 ? -19.062 -6.703 -3.82 1 97.38 217 HIS B O 1
ATOM 3650 N N . LYS B 1 218 ? -18.5 -8.836 -4.379 1 96.81 218 LYS B N 1
ATOM 3651 C CA . LYS B 1 218 ? -19.562 -9.445 -3.578 1 96.81 218 LYS B CA 1
ATOM 3652 C C . LYS B 1 218 ? -19.156 -9.555 -2.113 1 96.81 218 LYS B C 1
ATOM 3654 O O . LYS B 1 218 ? -19.922 -10.055 -1.284 1 96.81 218 LYS B O 1
ATOM 3659 N N . ASN B 1 219 ? -18 -9.188 -1.741 1 98.06 219 ASN B N 1
ATOM 3660 C CA . ASN B 1 219 ? -17.516 -9.078 -0.37 1 98.06 219 ASN B CA 1
ATOM 3661 C C . ASN B 1 219 ? -17.906 -7.75 0.266 1 98.06 219 ASN B C 1
ATOM 3663 O O . ASN B 1 219 ? -18.594 -6.938 -0.361 1 98.06 219 ASN B O 1
ATOM 3667 N N . MET B 1 220 ? -17.578 -7.535 1.502 1 97.69 220 MET B N 1
ATOM 3668 C CA . MET B 1 220 ? -17.812 -6.277 2.199 1 97.69 220 MET B CA 1
ATOM 3669 C C . MET B 1 220 ? -17.062 -5.133 1.52 1 97.69 220 MET B C 1
ATOM 3671 O O . MET B 1 220 ? -16 -5.336 0.949 1 97.69 220 MET B O 1
ATOM 3675 N N . PRO B 1 221 ? -17.719 -3.891 1.608 1 98 221 PRO B N 1
ATOM 3676 C CA . PRO B 1 221 ? -16.969 -2.725 1.15 1 98 221 PRO B CA 1
ATOM 3677 C C . PRO B 1 221 ? -15.609 -2.59 1.846 1 98 221 PRO B C 1
ATOM 3679 O O . PRO B 1 221 ? -15.43 -3.1 2.955 1 98 221 PRO B O 1
ATOM 3682 N N . PHE B 1 222 ? -14.68 -1.926 1.227 1 98.31 222 PHE B N 1
ATOM 3683 C CA . PHE B 1 222 ? -13.273 -1.871 1.595 1 98.31 222 PHE B CA 1
ATOM 3684 C C . PHE B 1 222 ? -13.109 -1.468 3.055 1 98.31 222 PHE B C 1
ATOM 3686 O O . PHE B 1 222 ? -12.461 -2.174 3.832 1 98.31 222 PHE B O 1
ATOM 3693 N N . LEU B 1 223 ? -13.703 -0.294 3.457 1 97 223 LEU B N 1
ATOM 3694 C CA . LEU B 1 223 ? -13.523 0.229 4.809 1 97 223 LEU B CA 1
ATOM 3695 C C . LEU B 1 223 ? -14.141 -0.702 5.84 1 97 223 LEU B C 1
ATOM 3697 O O . LEU B 1 223 ? -13.562 -0.936 6.902 1 97 223 LEU B O 1
ATOM 3701 N N . GLN B 1 224 ? -15.297 -1.249 5.527 1 97.38 224 GLN B N 1
ATOM 3702 C CA . GLN B 1 224 ? -15.953 -2.199 6.414 1 97.38 224 GLN B CA 1
ATOM 3703 C C . GLN B 1 224 ? -15.133 -3.475 6.566 1 97.38 224 GLN B C 1
ATOM 3705 O O . GLN B 1 224 ? -15.031 -4.027 7.668 1 97.38 224 GLN B O 1
ATOM 3710 N N . LEU B 1 225 ? -14.57 -3.932 5.5 1 98.19 225 LEU B N 1
ATOM 3711 C CA . LEU B 1 225 ? -13.766 -5.145 5.508 1 98.19 225 LEU B CA 1
ATOM 3712 C C . LEU B 1 225 ? -12.523 -4.969 6.375 1 98.19 225 LEU B C 1
ATOM 3714 O O . LEU B 1 225 ? -12.18 -5.852 7.168 1 98.19 225 LEU B O 1
ATOM 3718 N N . LEU B 1 226 ? -11.852 -3.844 6.238 1 97.44 226 LEU B N 1
ATOM 3719 C CA . LEU B 1 226 ? -10.68 -3.549 7.059 1 97.44 226 LEU B CA 1
ATOM 3720 C C . LEU B 1 226 ? -11.031 -3.596 8.539 1 97.44 226 LEU B C 1
ATOM 3722 O O . LEU B 1 226 ? -10.328 -4.234 9.328 1 97.44 226 LEU B O 1
ATOM 3726 N N . ALA B 1 227 ? -12.109 -2.902 8.875 1 95.12 227 ALA B N 1
ATOM 3727 C CA . ALA B 1 227 ? -12.523 -2.818 10.273 1 95.12 227 ALA B CA 1
ATOM 3728 C C . ALA B 1 227 ? -12.898 -4.195 10.812 1 95.12 227 ALA B C 1
ATOM 3730 O O . ALA B 1 227 ? -12.531 -4.547 11.938 1 95.12 227 ALA B O 1
ATOM 3731 N N . TYR B 1 228 ? -13.617 -4.973 10.031 1 97.25 228 TYR B N 1
ATOM 3732 C CA . TYR B 1 228 ? -14.078 -6.301 10.438 1 97.25 228 TYR B CA 1
ATOM 3733 C C . TYR B 1 228 ? -12.898 -7.211 10.742 1 97.25 228 TYR B C 1
ATOM 3735 O O . TYR B 1 228 ? -12.852 -7.848 11.797 1 97.25 228 TYR B O 1
ATOM 3743 N N . VAL B 1 229 ? -11.945 -7.242 9.859 1 98.12 229 VAL B N 1
ATOM 3744 C CA . VAL B 1 229 ? -10.812 -8.148 9.977 1 98.12 229 VAL B CA 1
ATOM 3745 C C . VAL B 1 229 ? -9.938 -7.746 11.164 1 98.12 229 VAL B C 1
ATOM 3747 O O . VAL B 1 229 ? -9.516 -8.594 11.953 1 98.12 229 VAL B O 1
ATOM 3750 N N . LYS B 1 230 ? -9.672 -6.445 11.281 1 95.62 230 LYS B N 1
ATOM 3751 C CA . LYS B 1 230 ? -8.859 -5.965 12.398 1 95.62 230 LYS B CA 1
ATOM 3752 C C . LYS B 1 230 ? -9.508 -6.312 13.734 1 95.62 230 LYS B C 1
ATOM 3754 O O . LYS B 1 230 ? -8.836 -6.754 14.664 1 95.62 230 LYS B O 1
ATOM 3759 N N . LYS B 1 231 ? -10.773 -6.098 13.875 1 95.12 231 LYS B N 1
ATOM 3760 C CA . LYS B 1 231 ? -11.5 -6.344 15.109 1 95.12 231 LYS B CA 1
ATOM 3761 C C . LYS B 1 231 ? -11.5 -7.828 15.461 1 95.12 231 LYS B C 1
ATOM 3763 O O . LYS B 1 231 ? -11.297 -8.195 16.625 1 95.12 231 LYS B O 1
ATOM 3768 N N . ARG B 1 232 ? -11.656 -8.641 14.516 1 97 232 ARG B N 1
ATOM 3769 C CA . ARG B 1 232 ? -11.883 -10.062 14.773 1 97 232 ARG B CA 1
ATOM 3770 C C . ARG B 1 232 ? -10.562 -10.812 14.898 1 97 232 ARG B C 1
ATOM 3772 O O . ARG B 1 232 ? -10.453 -11.758 15.688 1 97 232 ARG B O 1
ATOM 3779 N N . TYR B 1 233 ? -9.531 -10.367 14.102 1 97.19 233 TYR B N 1
ATOM 3780 C CA . TYR B 1 233 ? -8.359 -11.227 14.008 1 97.19 233 TYR B CA 1
ATOM 3781 C C . TYR B 1 233 ? -7.098 -10.477 14.414 1 97.19 233 TYR B C 1
ATOM 3783 O O . TYR B 1 233 ? -6.008 -11.055 14.453 1 97.19 233 TYR B O 1
ATOM 3791 N N . GLY B 1 234 ? -7.223 -9.211 14.695 1 92.75 234 GLY B N 1
ATOM 3792 C CA . GLY B 1 234 ? -6.09 -8.43 15.164 1 92.75 234 GLY B CA 1
ATOM 3793 C C . GLY B 1 234 ? -5.062 -8.156 14.078 1 92.75 234 GLY B C 1
ATOM 3794 O O . GLY B 1 234 ? -5.414 -8 12.906 1 92.75 234 GLY B O 1
ATOM 3795 N N . SER B 1 235 ? -3.785 -8.031 14.469 1 90.62 235 SER B N 1
ATOM 3796 C CA . SER B 1 235 ? -2.74 -7.582 13.555 1 90.62 235 SER B CA 1
ATOM 3797 C C . SER B 1 235 ? -2.152 -8.758 12.773 1 90.62 235 SER B C 1
ATOM 3799 O O . SER B 1 235 ? -1.408 -8.555 11.812 1 90.62 235 SER B O 1
ATOM 3801 N N . LYS B 1 236 ? -2.541 -9.961 13.156 1 95.56 236 LYS B N 1
ATOM 3802 C CA . LYS B 1 236 ? -2.01 -11.148 12.484 1 95.56 236 LYS B CA 1
ATOM 3803 C C . LYS B 1 236 ? -2.57 -11.273 11.078 1 95.56 236 LYS B C 1
ATOM 3805 O O . LYS B 1 236 ? -1.898 -11.797 10.18 1 95.56 236 LYS B O 1
ATOM 3810 N N . VAL B 1 237 ? -3.873 -10.914 10.945 1 98.38 237 VAL B N 1
ATOM 3811 C CA . VAL B 1 237 ? -4.555 -11.008 9.664 1 98.38 237 VAL B CA 1
ATOM 3812 C C . VAL B 1 237 ? -4.867 -9.609 9.133 1 98.38 237 VAL B C 1
ATOM 3814 O O . VAL B 1 237 ? -5.422 -8.781 9.852 1 98.38 237 VAL B O 1
ATOM 3817 N N . ARG B 1 238 ? -4.488 -9.359 7.895 1 98.25 238 ARG B N 1
ATOM 3818 C CA . ARG B 1 238 ? -4.73 -8.078 7.238 1 98.25 238 ARG B CA 1
ATOM 3819 C C . ARG B 1 238 ? -5.398 -8.273 5.883 1 98.25 238 ARG B C 1
ATOM 3821 O O . ARG B 1 238 ? -5.402 -9.375 5.34 1 98.25 238 ARG B O 1
ATOM 3828 N N . VAL B 1 239 ? -5.969 -7.211 5.414 1 98.69 239 VAL B N 1
ATOM 3829 C CA . VAL B 1 239 ? -6.574 -7.219 4.086 1 98.69 239 VAL B CA 1
ATOM 3830 C C . VAL B 1 239 ? -5.598 -6.629 3.07 1 98.69 239 VAL B C 1
ATOM 3832 O O . VAL B 1 239 ? -5.148 -5.488 3.223 1 98.69 239 VAL B O 1
ATOM 3835 N N . ALA B 1 240 ? -5.27 -7.449 2.084 1 98.75 240 ALA B N 1
ATOM 3836 C CA . ALA B 1 240 ? -4.414 -6.926 1.02 1 98.75 240 ALA B CA 1
ATOM 3837 C C . ALA B 1 240 ? -5.156 -5.887 0.182 1 98.75 240 ALA B C 1
ATOM 3839 O O . ALA B 1 240 ? -6.387 -5.871 0.147 1 98.75 240 ALA B O 1
ATOM 3840 N N . TYR B 1 241 ? -4.434 -5.004 -0.473 1 98.5 241 TYR B N 1
ATOM 3841 C CA . TYR B 1 241 ? -4.977 -4.004 -1.386 1 98.5 241 TYR B CA 1
ATOM 3842 C C . TYR B 1 241 ? -3.988 -3.699 -2.508 1 98.5 241 TYR B C 1
ATOM 3844 O O . TYR B 1 241 ? -2.803 -4.023 -2.404 1 98.5 241 TYR B O 1
ATOM 3852 N N . ASP B 1 242 ? -4.527 -3.191 -3.604 1 97.69 242 ASP B N 1
ATOM 3853 C CA . ASP B 1 242 ? -3.656 -2.855 -4.727 1 97.69 242 ASP B CA 1
ATOM 3854 C C . ASP B 1 242 ? -2.621 -1.807 -4.324 1 97.69 242 ASP B C 1
ATOM 3856 O O . ASP B 1 242 ? -2.969 -0.772 -3.752 1 97.69 242 ASP B O 1
ATOM 3860 N N . GLY B 1 243 ? -1.346 -2.148 -4.586 1 96.94 243 GLY B N 1
ATOM 3861 C CA . GLY B 1 243 ? -0.262 -1.242 -4.242 1 96.94 243 GLY B CA 1
ATOM 3862 C C . GLY B 1 243 ? 0.444 -1.617 -2.955 1 96.94 243 GLY B C 1
ATOM 3863 O O . GLY B 1 243 ? 1.475 -1.033 -2.613 1 96.94 243 GLY B O 1
ATOM 3864 N N . LEU B 1 244 ? -0.051 -2.557 -2.25 1 98.25 244 LEU B N 1
ATOM 3865 C CA . LEU B 1 244 ? 0.557 -2.998 -1 1 98.25 244 LEU B CA 1
ATOM 3866 C C . LEU B 1 244 ? 1.948 -3.572 -1.245 1 98.25 244 LEU B C 1
ATOM 3868 O O . LEU B 1 244 ? 2.152 -4.332 -2.197 1 98.25 244 LEU B O 1
ATOM 3872 N N . ILE B 1 245 ? 2.871 -3.193 -0.436 1 97.75 245 ILE B N 1
ATOM 3873 C CA . ILE B 1 245 ? 4.23 -3.727 -0.461 1 97.75 245 ILE B CA 1
ATOM 3874 C C . ILE B 1 245 ? 4.527 -4.438 0.856 1 97.75 245 ILE B C 1
ATOM 3876 O O . ILE B 1 245 ? 4.391 -3.852 1.932 1 97.75 245 ILE B O 1
ATOM 3880 N N . VAL B 1 246 ? 4.918 -5.703 0.742 1 96.81 246 VAL B N 1
ATOM 3881 C CA . VAL B 1 246 ? 5.289 -6.48 1.919 1 96.81 246 VAL B CA 1
ATOM 3882 C C . VAL B 1 246 ? 6.758 -6.883 1.829 1 96.81 246 VAL B C 1
ATOM 3884 O O . VAL B 1 246 ? 7.172 -7.539 0.869 1 96.81 246 VAL B O 1
ATOM 3887 N N . ASN B 1 247 ? 7.512 -6.43 2.758 1 94.5 247 ASN B N 1
ATOM 3888 C CA . ASN B 1 247 ? 8.914 -6.801 2.859 1 94.5 247 ASN B CA 1
ATOM 3889 C C . ASN B 1 247 ? 9.109 -8.031 3.742 1 94.5 247 ASN B C 1
ATOM 3891 O O . ASN B 1 247 ? 8.938 -7.957 4.961 1 94.5 247 ASN B O 1
ATOM 3895 N N . ILE B 1 248 ? 9.484 -9.141 3.141 1 94.88 248 ILE B N 1
ATOM 3896 C CA . ILE B 1 248 ? 9.617 -10.406 3.857 1 94.88 248 ILE B CA 1
ATOM 3897 C C . ILE B 1 248 ? 11.094 -10.703 4.105 1 94.88 248 ILE B C 1
ATOM 3899 O O . ILE B 1 248 ? 11.898 -10.688 3.172 1 94.88 248 ILE B O 1
#

InterPro domains:
  IPR001279 Metallo-beta-lactamase [PF12706] (50-214)
  IPR001279 Metallo-beta-lactamase [SM00849] (37-214)
  IPR036866 Ribonuclease Z/Hydroxyacylglutathione hydrolase-like [G3DSA:3.60.15.10] (1-248)
  IPR036866 Ribonuclease Z/Hydroxyacylglutathione hydrolase-like [SSF56281] (1-248)

Solvent-accessible surface area (backbone atoms only — not comparable to full-atom values): 23934 Å² total; per-residue (Å²): 68,36,40,37,27,66,14,27,7,24,73,67,17,28,49,35,88,92,49,81,49,71,28,22,47,47,15,69,27,34,41,77,51,28,22,41,16,32,17,34,35,39,32,40,90,83,73,42,34,33,35,38,28,27,20,43,79,50,72,84,46,48,57,61,78,54,69,31,35,37,36,36,38,67,54,61,37,29,42,55,19,44,73,64,52,26,71,39,90,62,74,24,44,29,38,26,45,77,73,76,63,56,52,56,56,71,71,58,24,73,29,37,43,79,40,77,44,53,63,72,43,74,45,78,55,90,78,33,41,37,34,32,26,54,41,32,37,96,54,74,29,36,25,38,40,38,33,44,95,91,39,34,38,30,43,45,50,66,11,30,73,68,38,68,71,40,46,53,50,33,64,75,54,51,24,51,33,30,35,24,12,20,27,30,27,69,89,53,86,50,88,36,36,15,12,40,57,57,20,49,53,57,34,58,73,38,21,66,30,28,30,35,25,37,33,32,57,78,21,62,32,58,72,59,40,50,52,51,41,38,72,75,54,36,89,43,35,44,72,55,43,37,52,39,74,47,84,92,70,33,39,36,28,64,13,28,7,24,73,68,17,28,49,36,87,92,51,79,50,71,28,23,48,47,14,68,27,34,39,76,50,29,20,38,16,32,19,36,35,40,32,41,89,81,72,42,33,33,35,38,28,27,21,43,80,51,74,85,45,47,56,62,77,53,69,31,36,38,36,35,38,67,54,62,36,30,43,54,21,42,73,64,53,25,71,39,91,62,75,26,45,30,39,26,44,78,72,75,63,58,55,57,56,73,71,58,23,74,30,38,44,78,40,75,45,54,63,72,42,72,47,76,56,89,78,32,40,35,32,33,24,53,41,32,37,94,55,74,27,35,25,38,42,38,32,46,95,90,40,32,37,30,44,46,50,66,12,31,74,68,38,67,71,39,45,53,50,32,64,76,54,51,23,51,33,29,36,23,12,20,27,30,28,69,88,52,85,51,88,36,36,16,11,40,56,57,20,49,54,57,34,57,74,39,22,65,29,28,30,36,24,36,34,31,57,77,21,62,33,58,72,59,40,49,53,52,40,40,72,74,53,36,89,42,36,44,74,55,41,39,53,39,72,46,83,92

Organism: Thermococcus barophilus (strain DSM 11836 / MP) (NCBI:txid391623)

Sequence (496 aa):
MIVYFIGTGGSEGIPAHLCTCRTCEEARRLGFAQRKPSTLAVITKNNEAILIDVGTDIRDLLHVPLKAILLTHWHHDHIYGLYKLRWIAQETELYAPEGHADALILNDPKNLKPKTIKAGDVLKIDSLKITALKLNHEIETLGFLIEEDGKRFALLYDTKGIPPETMAILREKSPDVAVVDATYAPGVNDPYHNNVDEGAEVGSEIAEEVYLSHISHKNMPFLQLLAYVKKRYGSKVRVAYDGLIVNIMIVYFIGTGGSEGIPAHLCTCRTCEEARRLGFAQRKPSTLAVITKNNEAILIDVGTDIRDLLHVPLKAILLTHWHHDHIYGLYKLRWIAQETELYAPEGHADALILNDPKNLKPKTIKAGDVLKIDSLKITALKLNHEIETLGFLIEEDGKRFALLYDTKGIPPETMAILREKSPDVAVVDATYAPGVNDPYHNNVDEGAEVGSEIAEEVYLSHISHKNMPFLQLLAYVKKRYGSKVRVAYDGLIVNI

pLDDT: mean 94.87, std 6.29, range [56.72, 98.88]

Radius of gyration: 22.88 Å; Cα contacts (8 Å, |Δi|>4): 1322; chains: 2; bounding box: 49×69×58 Å